Protein AF-0000000069866106 (afdb_homodimer)

Organism: Enterococcus faecalis (strain ATCC 700802 / V583) (NCBI:txid226185)

InterPro domains:
  IPR011611 Carbohydrate kinase PfkB [PF00294] (2-208)
  IPR011611 Carbohydrate kinase PfkB [PF00294] (271-310)
  IPR029056 Ribokinase-like [G3DSA:3.40.1190.20] (1-336)
  IPR029056 Ribokinase-like [SSF53613] (1-326)
  IPR052700 Carbohydrate kinase PfkB-like [PTHR43320] (24-315)

Foldseek 3Di:
DEEEEEDAWEKEWEDPPLDDPVRDDDTDIDTDDLRLQLQLQLVLQVHHYEYAAEAAPDPVSVVNCVRSVVSRYDDPRYHYAHHAGKYWYWNPDDDPGHIDIGTDDHCPGRRNVAAQVNGPLVVVLVVGQEYEYELLLCQRHPRSLRNSLVSLVVCLVVVHAYEYENNDDCVSRVPDDLVSSLVSCVSRLLSHAEYEDDPCCCCVRNNQDFDPVDDDPRRRQVRVLVVCVVSVYAKYKYKDWDDDPNWIWIKMKMDGNPDIDIEDTDTADAPDLAQLRSQLVSLLVVCVVVVHDRHVSRHLSRLSSRVCRVDPDNHRSDYPVRSVCCVVPVPDDDDD/DEEEEEDAWEWEWEDPPLDDPVVDPDTDIATDDLRLQLQLQLVLQVHHYEYAAEAAPDPVSVVNCVRSVVSRYHDPRYHHAHHAGKYWYWRPDDDPGHIDIGTDDHCPGRRNVAAQVNGPLVVVLVVGQEYEYELLLCQRHPRSLRNSLVSLVVCLVVVHAYEYENNDDCVRRVPPDLVSSLVSCVSRLLSHAEYEDDPCCLCVRNNQDFDPVDDDPRRRLVRVLVVCVVSVYAKYKYKDWDDDPNWIWIKMKMDGNPDIDIEDTDTADAPDQAQLRSQLVSLLVVCVVVVHDRHVSRHLSRLSSRVQRVDPDNHRSDYPVNSVCCVVPVPDDDDD

Radius of gyration: 29.62 Å; Cα contacts (8 Å, |Δi|>4): 1534; chains: 2; bounding box: 52×89×74 Å

Solvent-accessible surface area (backbone atoms only — not comparable to full-atom values): 33414 Å² total; per-residue (Å²): 111,32,41,29,21,41,48,52,67,28,40,39,36,28,34,58,95,52,31,46,67,73,74,53,46,50,30,37,49,44,78,36,33,67,40,50,20,21,33,26,24,34,20,48,59,69,36,53,23,35,39,43,37,35,31,16,69,47,72,64,27,52,27,47,44,51,54,37,45,74,42,49,22,39,52,85,50,48,43,68,29,65,61,19,66,20,34,32,36,41,30,44,44,61,90,88,44,68,61,44,77,48,66,30,64,47,59,70,7,12,37,29,67,35,39,49,86,78,50,65,58,67,69,51,54,73,70,38,46,29,39,34,39,48,32,48,37,62,53,58,30,74,37,23,24,51,25,51,44,51,48,37,49,49,31,39,74,68,71,24,46,23,32,36,30,49,69,82,50,72,89,63,33,74,88,54,52,67,67,56,51,26,51,54,52,64,66,42,43,68,35,29,33,31,38,39,53,49,71,60,49,41,36,74,44,65,60,52,77,73,55,82,93,43,58,72,66,57,22,50,50,52,48,52,26,50,52,26,57,75,36,62,30,58,36,42,32,3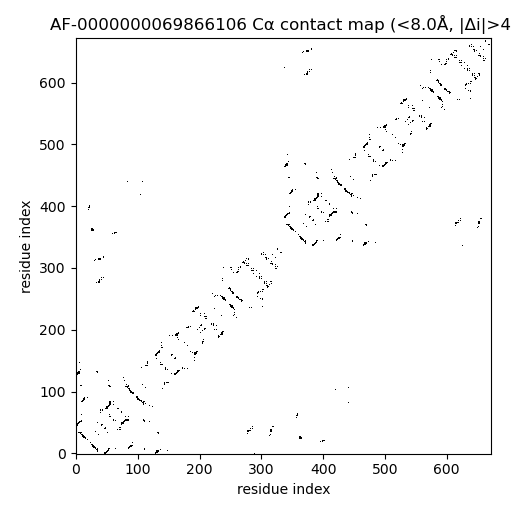7,71,46,76,47,78,54,97,96,37,42,30,41,26,19,35,36,31,36,65,86,46,77,35,68,32,69,75,37,79,51,63,78,73,22,61,56,41,17,67,30,28,25,50,27,30,40,51,49,22,60,70,66,67,50,55,63,60,57,17,23,42,52,6,35,51,34,18,46,53,20,12,62,34,81,53,44,55,32,77,57,35,61,66,57,44,49,42,47,71,75,40,71,84,65,88,76,89,131,112,33,42,29,22,40,47,54,67,28,40,38,36,27,34,59,96,52,31,47,68,72,75,51,48,52,29,38,51,44,79,35,33,67,39,49,19,22,33,26,23,34,19,49,58,70,34,51,22,35,39,42,36,35,32,14,69,46,70,65,25,52,29,46,45,50,51,37,46,74,42,48,23,39,52,86,51,47,44,68,29,65,61,17,67,19,34,32,38,41,31,44,45,61,89,88,44,67,62,45,76,48,67,30,62,50,59,69,7,12,37,29,67,34,38,50,86,77,50,64,59,67,68,51,53,73,70,38,48,29,38,34,38,47,33,48,35,63,52,58,30,74,35,22,23,52,24,51,44,52,47,37,48,48,32,39,73,69,70,26,45,24,34,36,32,49,68,80,50,70,87,63,34,76,88,53,51,66,68,57,50,28,52,54,51,64,67,43,43,67,36,28,33,32,38,38,53,50,71,59,49,42,34,73,46,65,60,52,76,71,54,81,91,42,59,72,65,59,21,51,50,50,47,50,27,51,52,26,56,74,35,62,31,57,37,41,30,39,72,48,76,46,76,55,96,94,36,40,30,40,25,20,36,36,31,37,64,86,46,75,33,66,32,70,75,36,78,52,63,78,72,22,59,57,40,16,67,28,27,25,50,27,27,38,50,48,21,59,69,65,66,49,54,64,60,57,16,24,41,50,6,35,50,35,20,47,53,21,12,62,34,82,56,43,57,30,79,58,33,60,66,59,44,50,42,44,72,74,39,70,84,64,87,75,90,133

Sequence (672 aa):
MKIAAFGEVMLRFTPPEYLMLEQTEQLRMNFVGTGVNLLANLAHFQLETALITKLPANRLGEAGKAALRKLGISDQWVGEKGDHIGSFFAEMGYGIRPTQVTYQNRHQSAFGISEAKDYDFEAFLAEVDMVHICGISLSLTEKTRDAALILAQKAHAYQKKVCFDFNYRPSLNTANSALFMRQQYERILPYCDIVFGSRRDLVELLGFIPREDLEGEAQETELIQRFMSQYNLEWFAGTTRSHSQNQNYLSGYLYTQNEYQQSEKRPLLNLDRIGAGDAYAAGILYGYSQNWSLEKAVTFATVNGVLAHTIQGDIPLTTVKQVNHVLEHPNIDLIRMKIAAFGEVMLRFTPPEYLMLEQTEQLRMNFVGTGVNLLANLAHFQLETALITKLPANRLGEAGKAALRKLGISDQWVGEKGDHIGSFFAEMGYGIRPTQVTYQNRHQSAFGISEAKDYDFEAFLAEVDMVHICGISLSLTEKTRDAALILAQKAHAYQKKVCFDFNYRPSLNTANSALFMRQQYERILPYCDIVFGSRRDLVELLGFIPREDLEGEAQETELIQRFMSQYNLEWFAGTTRSHSQNQNYLSGYLYTQNEYQQSEKRPLLNLDRIGAGDAYAAGILYGYSQNWSLEKAVTFATVNGVLAHTIQGDIPLTTVKQVNHVLEHPNIDLIR

Nearest PDB structures (foldseek):
  3ktn-assembly1_A  TM=9.874E-01  e=5.281E-68  Enterococcus faecalis
  4gm6-assembly1_F  TM=9.307E-01  e=6.865E-32  Listeria grayi DSM 20601
  2v78-assembly1_A  TM=8.613E-01  e=2.088E-22  Saccharolobus solfataricus
  1v19-assembly1_A  TM=8.689E-01  e=8.267E-22  Thermus thermophilus HB8
  2dcn-assembly1_E  TM=8.609E-01  e=9.318E-22  Sulfurisphaera tokodaii str. 7

Structure (mmCIF, N/CA/C/O backbone):
data_AF-0000000069866106-model_v1
#
loop_
_entity.id
_entity.type
_entity.pdbx_description
1 polymer 'Carbohydrate kinase, pfkB family'
#
loop_
_atom_site.group_PDB
_atom_site.id
_atom_site.type_symbol
_atom_site.label_atom_id
_atom_site.label_alt_id
_atom_site.label_comp_id
_atom_site.label_asym_id
_atom_site.label_entity_id
_atom_site.label_seq_id
_atom_site.pdbx_PDB_ins_code
_atom_site.Cartn_x
_atom_site.Cartn_y
_atom_site.Cartn_z
_atom_site.occupancy
_atom_site.B_iso_or_equiv
_atom_site.auth_seq_id
_atom_site.auth_comp_id
_atom_site.auth_asym_id
_atom_site.auth_atom_id
_atom_site.pdbx_PDB_model_num
ATOM 1 N N . MET A 1 1 ? -13.812 20.156 20.984 1 94 1 MET A N 1
ATOM 2 C CA . MET A 1 1 ? -13.508 20.406 19.578 1 94 1 MET A CA 1
ATOM 3 C C . MET A 1 1 ? -13.438 19.094 18.797 1 94 1 MET A C 1
ATOM 5 O O . MET A 1 1 ? -12.852 18.109 19.25 1 94 1 MET A O 1
ATOM 9 N N . LYS A 1 2 ? -14.18 18.953 17.719 1 97.94 2 LYS A N 1
ATOM 10 C CA . LYS A 1 2 ? -14.094 17.828 16.812 1 97.94 2 LYS A CA 1
ATOM 11 C C . LYS A 1 2 ? -13.094 18.094 15.695 1 97.94 2 LYS A C 1
ATOM 13 O O . LYS A 1 2 ? -13.281 19 14.891 1 97.94 2 LYS A O 1
ATOM 18 N N . ILE A 1 3 ? -11.984 17.297 15.664 1 98.69 3 ILE A N 1
ATOM 19 C CA . ILE A 1 3 ? -10.906 17.5 14.703 1 98.69 3 ILE A CA 1
ATOM 20 C C . ILE A 1 3 ? -10.883 16.344 13.703 1 98.69 3 ILE A C 1
ATOM 22 O O . ILE A 1 3 ? -10.914 15.172 14.094 1 98.69 3 ILE A O 1
ATOM 26 N N . ALA A 1 4 ? -10.922 16.656 12.469 1 98.81 4 ALA A N 1
ATOM 27 C CA . ALA A 1 4 ? -10.883 15.672 11.391 1 98.81 4 ALA A CA 1
ATOM 28 C C . ALA A 1 4 ? -9.664 15.875 10.5 1 98.81 4 ALA A C 1
ATOM 30 O O . ALA A 1 4 ? -8.93 16.859 10.656 1 98.81 4 ALA A O 1
ATOM 31 N N . ALA A 1 5 ? -9.406 14.953 9.648 1 98.81 5 ALA A N 1
ATOM 32 C CA . ALA A 1 5 ? -8.297 15.055 8.695 1 98.81 5 ALA A CA 1
ATOM 33 C C . ALA A 1 5 ? -8.711 14.547 7.32 1 98.81 5 ALA A C 1
ATOM 35 O O . ALA A 1 5 ? -9.586 13.688 7.211 1 98.81 5 ALA A O 1
ATOM 36 N N . PHE A 1 6 ? -8.141 15.164 6.32 1 98.69 6 PHE A N 1
ATOM 37 C CA . PHE A 1 6 ? -8.195 14.719 4.934 1 98.69 6 PHE A CA 1
ATOM 38 C C . PHE A 1 6 ? -6.848 14.156 4.496 1 98.69 6 PHE A C 1
ATOM 40 O O . PHE A 1 6 ? -5.828 14.844 4.57 1 98.69 6 PHE A O 1
ATOM 47 N N . GLY A 1 7 ? -6.875 12.898 4.121 1 97.44 7 GLY A N 1
ATOM 48 C CA . GLY A 1 7 ? -5.613 12.312 3.703 1 97.44 7 GLY A CA 1
ATOM 49 C C . GLY A 1 7 ? -5.707 10.828 3.432 1 97.44 7 GLY A C 1
ATOM 50 O O . GLY A 1 7 ? -6.777 10.227 3.568 1 97.44 7 GLY A O 1
ATOM 51 N N . GLU A 1 8 ? -4.562 10.25 3.094 1 96.75 8 GLU A N 1
ATOM 52 C CA . GLU A 1 8 ? -4.504 8.867 2.625 1 96.75 8 GLU A CA 1
ATOM 53 C C . GLU A 1 8 ? -4.285 7.898 3.783 1 96.75 8 GLU A C 1
ATOM 55 O O . GLU A 1 8 ? -3.48 8.164 4.68 1 96.75 8 GLU A O 1
ATOM 60 N N . VAL A 1 9 ? -5.078 6.809 3.783 1 97.5 9 VAL A N 1
ATOM 61 C CA . VAL A 1 9 ? -4.758 5.633 4.582 1 97.5 9 VAL A CA 1
ATOM 62 C C . VAL A 1 9 ? -3.883 4.676 3.771 1 97.5 9 VAL A C 1
ATOM 64 O O . VAL A 1 9 ? -4.238 4.305 2.65 1 97.5 9 VAL A O 1
ATOM 67 N N . MET A 1 10 ? -2.73 4.32 4.312 1 96.62 10 MET A N 1
ATOM 68 C CA . MET A 1 10 ? -1.805 3.41 3.643 1 96.62 10 MET A CA 1
ATOM 69 C C . MET A 1 10 ? -1.617 2.131 4.449 1 96.62 10 MET A C 1
ATOM 71 O O . MET A 1 10 ? -1.905 2.102 5.648 1 96.62 10 MET A O 1
ATOM 75 N N . LEU A 1 11 ? -1.16 1.12 3.699 1 96.38 11 LEU A N 1
ATOM 76 C CA . LEU A 1 11 ? -0.719 -0.108 4.352 1 96.38 11 LEU A CA 1
ATOM 77 C C . LEU A 1 11 ? 0.791 -0.097 4.562 1 96.38 11 LEU A C 1
ATOM 79 O O . LEU A 1 11 ? 1.556 0.095 3.615 1 96.38 11 LEU A O 1
ATOM 83 N N . ARG A 1 12 ? 1.2 -0.205 5.801 1 95.62 12 ARG A N 1
ATOM 84 C CA . ARG A 1 12 ? 2.609 -0.389 6.129 1 95.62 12 ARG A CA 1
ATOM 85 C C . ARG A 1 12 ? 2.922 -1.856 6.402 1 95.62 12 ARG A C 1
ATOM 87 O O . ARG A 1 12 ? 2.238 -2.504 7.195 1 95.62 12 ARG A O 1
ATOM 94 N N . PHE A 1 13 ? 3.883 -2.412 5.648 1 96 13 PHE A N 1
ATOM 95 C CA . PHE A 1 13 ? 4.418 -3.746 5.895 1 96 13 PHE A CA 1
ATOM 96 C C . PHE A 1 13 ? 5.797 -3.668 6.535 1 96 13 PHE A C 1
ATOM 98 O O . PHE A 1 13 ? 6.703 -3.031 5.992 1 96 13 PHE A O 1
ATOM 105 N N . THR A 1 14 ? 5.98 -4.312 7.699 1 94.75 14 THR A N 1
ATOM 106 C CA . THR A 1 14 ? 7.25 -4.254 8.414 1 94.75 14 THR A CA 1
ATOM 107 C C . THR A 1 14 ? 7.758 -5.656 8.734 1 94.75 14 THR A C 1
ATOM 109 O O . THR A 1 14 ? 7.125 -6.395 9.492 1 94.75 14 THR A O 1
ATOM 112 N N . PRO A 1 15 ? 8.922 -6.047 8.102 1 93 15 PRO A N 1
ATOM 113 C CA . PRO A 1 15 ? 9.539 -7.27 8.617 1 93 15 PRO A CA 1
ATOM 114 C C . PRO A 1 15 ? 9.828 -7.195 10.117 1 93 15 PRO A C 1
ATOM 116 O O . PRO A 1 15 ? 10.219 -6.141 10.625 1 93 15 PRO A O 1
ATOM 119 N N . PRO A 1 16 ? 9.68 -8.297 10.82 1 89.19 16 PRO A N 1
ATOM 120 C CA . PRO A 1 16 ? 9.898 -8.258 12.273 1 89.19 16 PRO A CA 1
ATOM 121 C C . PRO A 1 16 ? 11.375 -8.156 12.641 1 89.19 16 PRO A C 1
ATOM 123 O O . PRO A 1 16 ? 12.25 -8.453 11.82 1 89.19 16 PRO A O 1
ATOM 126 N N . GLU A 1 17 ? 11.742 -7.711 13.883 1 81.81 17 GLU A N 1
ATOM 127 C CA . GLU A 1 17 ? 13.023 -7.781 14.578 1 81.81 17 GLU A CA 1
ATOM 128 C C . GLU A 1 17 ? 14.133 -7.148 13.742 1 81.81 17 GLU A C 1
ATOM 130 O O . GLU A 1 17 ? 15.266 -7.645 13.727 1 81.81 17 GLU A O 1
ATOM 135 N N . TYR A 1 18 ? 13.82 -6.121 12.961 1 83.44 18 TYR A N 1
ATOM 136 C CA . TYR A 1 18 ? 14.797 -5.391 12.156 1 83.44 18 TYR A CA 1
ATOM 137 C C . TYR A 1 18 ? 15.258 -6.227 10.969 1 83.44 18 TYR A C 1
ATOM 139 O O . TYR A 1 18 ? 16.328 -5.984 10.406 1 83.44 18 TYR A O 1
ATOM 147 N N . LEU A 1 19 ? 14.578 -7.332 10.656 1 80 19 LEU A N 1
ATOM 148 C CA . LEU A 1 19 ? 14.898 -8.164 9.5 1 80 19 LEU A CA 1
ATOM 149 C C . LEU A 1 19 ? 14.633 -7.41 8.203 1 80 19 LEU A C 1
ATOM 151 O O . LEU A 1 19 ? 13.766 -6.539 8.148 1 80 19 LEU A O 1
ATOM 155 N N . MET A 1 20 ? 15.453 -7.777 7.254 1 86.06 20 MET A N 1
ATOM 156 C CA . MET A 1 20 ? 15.211 -7.305 5.895 1 86.06 20 MET A CA 1
ATOM 157 C C . MET A 1 20 ? 14.211 -8.203 5.176 1 86.06 20 MET A C 1
ATOM 159 O O . MET A 1 20 ? 13.969 -9.336 5.602 1 86.06 20 MET A O 1
ATOM 163 N N . LEU A 1 21 ? 13.656 -7.734 4.113 1 85.75 21 LEU A N 1
ATOM 164 C CA . LEU A 1 21 ? 12.625 -8.438 3.361 1 85.75 21 LEU A CA 1
ATOM 165 C C . LEU A 1 21 ? 13.125 -9.812 2.914 1 85.75 21 LEU A C 1
ATOM 167 O O . LEU A 1 21 ? 12.375 -10.789 2.938 1 85.75 21 LEU A O 1
ATOM 171 N N . GLU A 1 22 ? 14.336 -9.898 2.57 1 84.06 22 GLU A N 1
ATOM 172 C CA . GLU A 1 22 ? 14.906 -11.133 2.037 1 84.06 22 GLU A CA 1
ATOM 173 C C . GLU A 1 22 ? 15.07 -12.18 3.133 1 84.06 22 GLU A C 1
ATOM 175 O O . GLU A 1 22 ? 15.266 -13.367 2.842 1 84.06 22 GLU A O 1
ATOM 180 N N . GLN A 1 23 ? 15.008 -11.742 4.379 1 80.5 23 GLN A N 1
ATOM 181 C CA . GLN A 1 23 ? 15.375 -12.617 5.484 1 80.5 23 GLN A CA 1
ATOM 182 C C . GLN A 1 23 ? 14.141 -13.289 6.078 1 80.5 23 GLN A C 1
ATOM 184 O O . GLN A 1 23 ? 14.266 -14.164 6.941 1 80.5 23 GLN A O 1
ATOM 189 N N . THR A 1 24 ? 12.945 -12.914 5.648 1 86.12 24 THR A N 1
ATOM 190 C CA . THR A 1 24 ? 11.766 -13.414 6.34 1 86.12 24 THR A CA 1
ATOM 191 C C . THR A 1 24 ? 10.578 -13.508 5.387 1 86.12 24 THR A C 1
ATOM 193 O O . THR A 1 24 ? 10.578 -12.883 4.324 1 86.12 24 THR A O 1
ATOM 196 N N . GLU A 1 25 ? 9.633 -14.258 5.797 1 92.44 25 GLU A N 1
ATOM 197 C CA . GLU A 1 25 ? 8.352 -14.336 5.109 1 92.44 25 GLU A CA 1
ATOM 198 C C . GLU A 1 25 ? 7.219 -13.797 5.98 1 92.44 25 GLU A C 1
ATOM 200 O O . GLU A 1 25 ? 6.043 -13.969 5.664 1 92.44 25 GLU A O 1
ATOM 205 N N . GLN A 1 26 ? 7.559 -13.234 7.027 1 93 26 GLN A N 1
ATOM 206 C CA . GLN A 1 26 ? 6.578 -12.695 7.961 1 93 26 GLN A CA 1
ATOM 207 C C . GLN A 1 26 ? 6.586 -11.164 7.941 1 93 26 GLN A C 1
ATOM 209 O O . GLN A 1 26 ? 7.648 -10.547 7.871 1 93 26 GLN A O 1
ATOM 214 N N . LEU A 1 27 ? 5.391 -10.586 8 1 95.75 27 LEU A N 1
ATOM 215 C CA . LEU A 1 27 ? 5.258 -9.133 8.031 1 95.75 27 LEU A CA 1
ATOM 216 C C . LEU A 1 27 ? 4.246 -8.703 9.086 1 95.75 27 LEU A C 1
ATOM 218 O O . LEU A 1 27 ? 3.266 -9.406 9.336 1 95.75 27 LEU A O 1
ATOM 222 N N . ARG A 1 28 ? 4.496 -7.594 9.68 1 94.12 28 ARG A N 1
ATOM 223 C CA . ARG A 1 28 ? 3.465 -6.84 10.391 1 94.12 28 ARG A CA 1
ATOM 224 C C . ARG A 1 28 ? 2.738 -5.887 9.453 1 94.12 28 ARG A C 1
ATOM 226 O O . ARG A 1 28 ? 3.367 -5.223 8.625 1 94.12 28 ARG A O 1
ATOM 233 N N . MET A 1 29 ? 1.456 -5.863 9.578 1 95.06 29 MET A N 1
ATOM 234 C CA . MET A 1 29 ? 0.628 -4.988 8.75 1 95.06 29 MET A CA 1
ATOM 235 C C . MET A 1 29 ? -0.08 -3.941 9.602 1 95.06 29 MET A C 1
ATOM 237 O O . MET A 1 29 ? -0.716 -4.277 10.602 1 95.06 29 MET A O 1
ATOM 241 N N . ASN A 1 30 ? 0.012 -2.686 9.227 1 95 30 ASN A N 1
ATOM 242 C CA . ASN A 1 30 ? -0.687 -1.59 9.891 1 95 30 ASN A CA 1
ATOM 243 C C . ASN A 1 30 ? -1.276 -0.608 8.883 1 95 30 ASN A C 1
ATOM 245 O O . ASN A 1 30 ? -0.666 -0.333 7.848 1 95 30 ASN A O 1
ATOM 249 N N . PHE A 1 31 ? -2.418 -0.147 9.211 1 96.69 31 PHE A N 1
ATOM 250 C CA . PHE A 1 31 ? -3.01 0.952 8.461 1 96.69 31 PHE A CA 1
ATOM 251 C C . PHE A 1 31 ? -2.59 2.297 9.047 1 96.69 31 PHE A C 1
ATOM 253 O O . PHE A 1 31 ? -2.898 2.602 10.195 1 96.69 31 PHE A O 1
ATOM 260 N N . VAL A 1 32 ? -1.892 3.078 8.234 1 96.88 32 VAL A N 1
ATOM 261 C CA . VAL A 1 32 ? -1.259 4.289 8.75 1 96.88 32 VAL A CA 1
ATOM 262 C C . VAL A 1 32 ? -1.499 5.445 7.777 1 96.88 32 VAL A C 1
ATOM 264 O O . VAL A 1 32 ? -2.225 5.297 6.793 1 96.88 32 VAL A O 1
ATOM 267 N N . GLY A 1 33 ? -0.917 6.547 8.039 1 96.62 33 GLY A N 1
ATOM 268 C CA . GLY A 1 33 ? -0.997 7.805 7.316 1 96.62 33 GLY A CA 1
ATOM 269 C C . GLY A 1 33 ? -0.934 9.023 8.227 1 96.62 33 GLY A C 1
ATOM 270 O O . GLY A 1 33 ? -1.316 8.945 9.398 1 96.62 33 GLY A O 1
ATOM 271 N N . THR A 1 34 ? -0.522 10.078 7.633 1 96.75 34 THR A N 1
ATOM 272 C CA . THR A 1 34 ? -0.367 11.281 8.445 1 96.75 34 THR A CA 1
ATOM 273 C C . THR A 1 34 ? -1.661 11.609 9.188 1 96.75 34 THR A C 1
ATOM 275 O O . THR A 1 34 ? -1.651 11.812 10.398 1 96.75 34 THR A O 1
ATOM 278 N N . GLY A 1 35 ? -2.768 11.656 8.461 1 97.69 35 GLY A N 1
ATOM 279 C CA . GLY A 1 35 ? -4.051 11.914 9.094 1 97.69 35 GLY A CA 1
ATOM 280 C C . GLY A 1 35 ? -4.43 10.859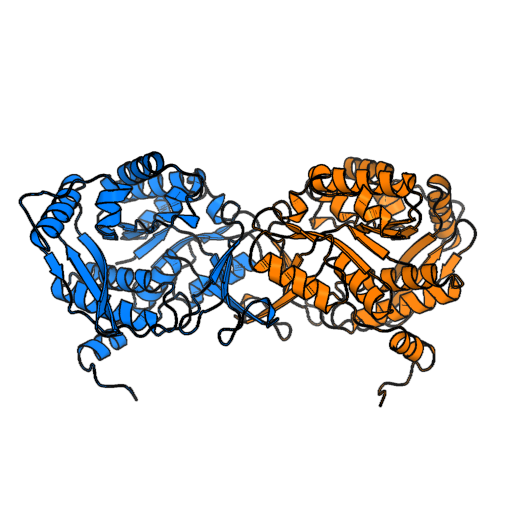 10.117 1 97.69 35 GLY A C 1
ATOM 281 O O . GLY A 1 35 ? -4.961 11.188 11.18 1 97.69 35 GLY A O 1
ATOM 282 N N . VAL A 1 36 ? -4.191 9.617 9.828 1 98.06 36 VAL A N 1
ATOM 283 C CA . VAL A 1 36 ? -4.512 8.516 10.727 1 98.06 36 VAL A CA 1
ATOM 284 C C . VAL A 1 36 ? -3.697 8.648 12.016 1 98.06 36 VAL A C 1
ATOM 286 O O . VAL A 1 36 ? -4.25 8.578 13.117 1 98.06 36 VAL A O 1
ATOM 289 N N . ASN A 1 37 ? -2.379 8.875 11.891 1 97.69 37 ASN A N 1
ATOM 290 C CA . ASN A 1 37 ? -1.48 8.992 13.031 1 97.69 37 ASN A CA 1
ATOM 291 C C . ASN A 1 37 ? -1.895 10.133 13.961 1 97.69 37 ASN A C 1
ATOM 293 O O . ASN A 1 37 ? -2.006 9.945 15.172 1 97.69 37 ASN A O 1
ATOM 297 N N . LEU A 1 38 ? -2.182 11.266 13.312 1 98 38 LEU A N 1
ATOM 298 C CA . LEU A 1 38 ? -2.566 12.469 14.039 1 98 38 LEU A CA 1
ATOM 299 C C . LEU A 1 38 ? -3.891 12.266 14.766 1 98 38 LEU A C 1
ATOM 301 O O . LEU A 1 38 ? -3.994 12.531 15.961 1 98 38 LEU A O 1
ATOM 305 N N . LEU A 1 39 ? -4.879 11.758 14.062 1 98.5 39 LEU A N 1
ATOM 306 C CA . LEU A 1 39 ? -6.219 11.602 14.617 1 98.5 39 LEU A CA 1
ATOM 307 C C . LEU A 1 39 ? -6.242 10.523 15.695 1 98.5 39 LEU A C 1
ATOM 309 O O . LEU A 1 39 ? -6.973 10.648 16.688 1 98.5 39 LEU A O 1
ATOM 313 N N . ALA A 1 40 ? -5.516 9.484 15.477 1 97.81 40 ALA A N 1
ATOM 314 C CA . ALA A 1 40 ? -5.445 8.438 16.484 1 97.81 40 ALA A CA 1
ATOM 315 C C . ALA A 1 40 ? -4.93 8.984 17.812 1 97.81 40 ALA A C 1
ATOM 317 O O . ALA A 1 40 ? -5.469 8.672 18.875 1 97.81 40 ALA A O 1
ATOM 318 N N . ASN A 1 41 ? -3.875 9.727 17.703 1 97.81 41 ASN A N 1
ATOM 319 C CA . ASN A 1 41 ? -3.328 10.328 18.922 1 97.81 41 ASN A CA 1
ATOM 320 C C . ASN A 1 41 ? -4.332 11.273 19.578 1 97.81 41 ASN A C 1
ATOM 322 O O . ASN A 1 41 ? -4.508 11.242 20.797 1 97.81 41 ASN A O 1
ATOM 326 N N . LEU A 1 42 ? -4.992 12.148 18.781 1 98.5 42 LEU A N 1
ATOM 327 C CA . LEU A 1 42 ? -5.996 13.07 19.312 1 98.5 42 LEU A CA 1
ATOM 328 C C . LEU A 1 42 ? -7.152 12.297 19.953 1 98.5 42 LEU A C 1
ATOM 330 O O . LEU A 1 42 ? -7.703 12.727 20.969 1 98.5 42 LEU A O 1
ATOM 334 N N . ALA A 1 43 ? -7.531 11.164 19.312 1 97.88 43 ALA A N 1
ATOM 335 C CA . ALA A 1 43 ? -8.555 10.312 19.906 1 97.88 43 ALA A CA 1
ATOM 336 C C . ALA A 1 43 ? -8.109 9.812 21.281 1 97.88 43 ALA A C 1
ATOM 338 O O . ALA A 1 43 ? -8.898 9.781 22.219 1 97.88 43 ALA A O 1
ATOM 339 N N . HIS A 1 44 ? -6.852 9.422 21.391 1 96.31 44 HIS A N 1
ATOM 340 C CA . HIS A 1 44 ? -6.309 8.977 22.672 1 96.31 44 HIS A CA 1
ATOM 341 C C . HIS A 1 44 ? -6.25 10.117 23.672 1 96.31 44 HIS A C 1
ATOM 343 O O . HIS A 1 44 ? -6.188 9.891 24.891 1 96.31 44 HIS A O 1
ATOM 349 N N . PHE A 1 45 ? -6.199 11.406 23.172 1 97.69 45 PHE A N 1
ATOM 350 C CA . PHE A 1 45 ? -6.336 12.578 24.016 1 97.69 45 PHE A CA 1
ATOM 351 C C . PHE A 1 45 ? -7.805 12.859 24.328 1 97.69 45 PHE A C 1
ATOM 353 O O . PHE A 1 45 ? -8.141 13.906 24.891 1 97.69 45 PHE A O 1
ATOM 360 N N . GLN A 1 46 ? -8.719 11.984 23.859 1 95.62 46 GLN A N 1
ATOM 361 C CA . GLN A 1 46 ? -10.141 11.984 24.156 1 95.62 46 GLN A CA 1
ATOM 362 C C . GLN A 1 46 ? -10.875 13.07 23.375 1 95.62 46 GLN A C 1
ATOM 364 O O . GLN A 1 46 ? -11.875 13.617 23.828 1 95.62 46 GLN A O 1
ATOM 369 N N . LEU A 1 47 ? -10.344 13.445 22.266 1 97.94 47 LEU A N 1
ATOM 370 C CA . LEU A 1 47 ? -11.078 14.305 21.344 1 97.94 47 LEU A CA 1
ATOM 371 C C . LEU A 1 47 ? -11.875 13.477 20.344 1 97.94 47 LEU A C 1
ATOM 373 O O . LEU A 1 47 ? -11.523 12.328 20.062 1 97.94 47 LEU A O 1
ATOM 377 N N . GLU A 1 48 ? -12.992 14.062 19.875 1 98.12 48 GLU A N 1
ATOM 378 C CA . GLU A 1 48 ? -13.727 13.453 18.781 1 98.12 48 GLU A CA 1
ATOM 379 C C . GLU A 1 48 ? -12.992 13.641 17.453 1 98.12 48 GLU A C 1
ATOM 381 O O . GLU A 1 48 ? -12.594 14.758 17.109 1 98.12 48 GLU A O 1
ATOM 386 N N . THR A 1 49 ? -12.719 12.523 16.781 1 98.56 49 THR A N 1
ATOM 387 C CA . THR A 1 49 ? -11.945 12.578 15.555 1 98.56 49 THR A CA 1
ATOM 388 C C . THR A 1 49 ? -12.672 11.852 14.422 1 98.56 49 THR A C 1
ATOM 390 O O . THR A 1 49 ? -13.453 10.93 14.672 1 98.56 49 THR A O 1
ATOM 393 N N . ALA A 1 50 ? -12.438 12.266 13.203 1 98.69 50 ALA A N 1
ATOM 394 C CA . ALA A 1 50 ? -12.984 11.625 12.008 1 98.69 50 ALA A CA 1
ATOM 395 C C . ALA A 1 50 ? -12.039 11.766 10.82 1 98.69 50 ALA A C 1
ATOM 397 O O . ALA A 1 50 ? -11.297 12.75 10.719 1 98.69 50 ALA A O 1
ATOM 398 N N . LEU A 1 51 ? -12.016 10.812 10 1 98.62 51 LEU A N 1
ATOM 399 C CA . LEU A 1 51 ? -11.211 10.852 8.781 1 98.62 51 LEU A CA 1
ATOM 400 C C . LEU A 1 51 ? -12.102 10.867 7.547 1 98.62 51 LEU A C 1
ATOM 402 O O . LEU A 1 51 ? -13.047 10.078 7.438 1 98.62 51 LEU A O 1
ATOM 406 N N . ILE A 1 52 ? -11.891 11.836 6.695 1 98.75 52 ILE A N 1
ATOM 407 C CA . ILE A 1 52 ? -12.562 11.828 5.402 1 98.75 52 ILE A CA 1
ATOM 408 C C . ILE A 1 52 ? -11.586 11.383 4.316 1 98.75 52 ILE A C 1
ATOM 410 O O . ILE A 1 52 ? -10.547 12.016 4.105 1 98.75 52 ILE A O 1
ATOM 414 N N . THR A 1 53 ? -11.82 10.258 3.758 1 98.69 53 THR A N 1
ATOM 415 C CA . THR A 1 53 ? -10.93 9.633 2.789 1 98.69 53 THR A CA 1
ATOM 416 C C . THR A 1 53 ? -11.672 8.57 1.978 1 98.69 53 THR A C 1
ATOM 418 O O . THR A 1 53 ? -12.891 8.445 2.08 1 98.69 53 THR A O 1
ATOM 421 N N . LYS A 1 54 ? -10.992 7.965 1.064 1 98.5 54 LYS A N 1
ATOM 422 C CA . LYS A 1 54 ? -11.508 6.832 0.3 1 98.5 54 LYS A CA 1
ATOM 423 C C . LYS A 1 54 ? -10.633 5.598 0.49 1 98.5 54 LYS A C 1
ATOM 425 O O . LYS A 1 54 ? -9.406 5.695 0.513 1 98.5 54 LYS A O 1
ATOM 430 N N . LEU A 1 55 ? -11.25 4.48 0.724 1 97.81 55 LEU A N 1
ATOM 431 C CA . LEU A 1 55 ? -10.617 3.168 0.777 1 97.81 55 LEU A CA 1
ATOM 432 C C . LEU A 1 55 ? -11.164 2.256 -0.316 1 97.81 55 LEU A C 1
ATOM 434 O O . LEU A 1 55 ? -12.234 2.518 -0.869 1 97.81 55 LEU A O 1
ATOM 438 N N . PRO A 1 56 ? -10.359 1.229 -0.754 1 95.56 56 PRO A N 1
ATOM 439 C CA . PRO A 1 56 ? -10.859 0.343 -1.807 1 95.56 56 PRO A CA 1
ATOM 440 C C . PRO A 1 56 ? -12.148 -0.372 -1.408 1 95.56 56 PRO A C 1
ATOM 442 O O . PRO A 1 56 ? -12.352 -0.672 -0.23 1 95.56 56 PRO A O 1
ATOM 445 N N . ALA A 1 57 ? -12.969 -0.626 -2.406 1 93.06 57 ALA A N 1
ATOM 446 C CA . ALA A 1 57 ? -14.234 -1.325 -2.195 1 93.06 57 ALA A CA 1
ATOM 447 C C . ALA A 1 57 ? -14.016 -2.834 -2.131 1 93.06 57 ALA A C 1
ATOM 449 O O . ALA A 1 57 ? -14.531 -3.578 -2.973 1 93.06 57 ALA A O 1
ATOM 450 N N . ASN A 1 58 ? -13.359 -3.252 -1.183 1 92.94 58 ASN A N 1
ATOM 451 C CA . ASN A 1 58 ? -13.047 -4.664 -0.983 1 92.94 58 ASN A CA 1
ATOM 452 C C . ASN A 1 58 ? -12.695 -4.957 0.472 1 92.94 58 ASN A C 1
ATOM 454 O O . ASN A 1 58 ? -12.875 -4.105 1.344 1 92.94 58 ASN A O 1
ATOM 458 N N . ARG A 1 59 ? -12.219 -6.191 0.747 1 91.06 59 ARG A N 1
ATOM 459 C CA . ARG A 1 59 ? -11.961 -6.652 2.105 1 91.06 59 ARG A CA 1
ATOM 460 C C . ARG A 1 59 ? -10.859 -5.828 2.764 1 91.06 59 ARG A C 1
ATOM 462 O O . ARG A 1 59 ? -10.867 -5.629 3.98 1 91.06 59 ARG A O 1
ATOM 469 N N . LEU A 1 60 ? -9.992 -5.371 1.984 1 93 60 LEU A N 1
ATOM 470 C CA . LEU A 1 60 ? -8.914 -4.543 2.52 1 93 60 LEU A CA 1
ATOM 471 C C . LEU A 1 60 ? -9.461 -3.205 3.016 1 93 60 LEU A C 1
ATOM 473 O O . LEU A 1 60 ? -9.047 -2.717 4.07 1 93 60 LEU A O 1
ATOM 477 N N . GLY A 1 61 ? -10.305 -2.666 2.172 1 95.12 61 GLY A N 1
ATOM 478 C CA . GLY A 1 61 ? -10.961 -1.446 2.613 1 95.12 61 GLY A CA 1
ATOM 479 C C . GLY A 1 61 ? -11.727 -1.615 3.912 1 95.12 61 GLY A C 1
ATOM 480 O O . GLY A 1 61 ? -11.664 -0.754 4.793 1 95.12 61 GLY A O 1
ATOM 481 N N . GLU A 1 62 ? -12.406 -2.719 4.027 1 94.25 62 GLU A N 1
ATOM 482 C CA . GLU A 1 62 ? -13.148 -3.006 5.25 1 94.25 62 GLU A CA 1
ATOM 483 C C . GLU A 1 62 ? -12.203 -3.143 6.445 1 94.25 62 GLU A C 1
ATOM 485 O O . GLU A 1 62 ? -12.492 -2.633 7.531 1 94.25 62 GLU A O 1
ATOM 490 N N . ALA A 1 63 ? -11.125 -3.816 6.254 1 94.19 63 ALA A N 1
ATOM 491 C CA . ALA A 1 63 ? -10.133 -3.951 7.312 1 94.19 63 ALA A CA 1
ATOM 492 C C . ALA A 1 63 ? -9.57 -2.592 7.719 1 94.19 63 ALA A C 1
ATOM 494 O O . ALA A 1 63 ? -9.305 -2.35 8.898 1 94.19 63 ALA A O 1
ATOM 495 N N . GLY A 1 64 ? -9.367 -1.747 6.691 1 96.81 64 GLY A N 1
ATOM 496 C CA . GLY A 1 64 ? -8.914 -0.396 6.977 1 96.81 64 GLY A CA 1
ATOM 497 C C . GLY A 1 64 ? -9.883 0.392 7.84 1 96.81 64 GLY A C 1
ATOM 498 O O . GLY A 1 64 ? -9.469 1.055 8.797 1 96.81 64 GLY A O 1
ATOM 499 N N . LYS A 1 65 ? -11.141 0.329 7.504 1 96.25 65 LYS A N 1
ATOM 500 C CA . LYS A 1 65 ? -12.156 0.994 8.312 1 96.25 65 LYS A CA 1
ATOM 501 C C . LYS A 1 65 ? -12.148 0.468 9.75 1 96.25 65 LYS A C 1
ATOM 503 O O . LYS A 1 65 ? -12.211 1.247 10.703 1 96.25 65 LYS A O 1
ATOM 508 N N . ALA A 1 66 ? -12.062 -0.815 9.891 1 95 66 ALA A N 1
ATOM 509 C CA . ALA A 1 66 ? -12.016 -1.429 11.211 1 95 66 ALA A CA 1
ATOM 510 C C . ALA A 1 66 ? -10.812 -0.935 12.008 1 95 66 ALA A C 1
ATOM 512 O O . ALA A 1 66 ? -10.922 -0.66 13.203 1 95 66 ALA A O 1
ATOM 513 N N . ALA A 1 67 ? -9.703 -0.843 11.352 1 95.38 67 ALA A N 1
ATOM 514 C CA . ALA A 1 67 ? -8.484 -0.367 12.008 1 95.38 67 ALA A CA 1
ATOM 515 C C . ALA A 1 67 ? -8.656 1.065 12.5 1 95.38 67 ALA A C 1
ATOM 517 O O . ALA A 1 67 ? -8.195 1.406 13.594 1 95.38 67 ALA A O 1
ATOM 518 N N . LEU A 1 68 ? -9.297 1.882 11.672 1 97.25 68 LEU A N 1
ATOM 519 C CA . LEU A 1 68 ? -9.555 3.26 12.078 1 97.25 68 LEU A CA 1
ATOM 520 C C . LEU A 1 68 ? -10.422 3.305 13.336 1 97.25 68 LEU A C 1
ATOM 522 O O . LEU A 1 68 ? -10.109 4.035 14.281 1 97.25 68 LEU A O 1
ATOM 526 N N . ARG A 1 69 ? -11.477 2.525 13.344 1 95.81 69 ARG A N 1
ATOM 527 C CA . ARG A 1 69 ? -12.359 2.479 14.508 1 95.81 69 ARG A CA 1
ATOM 528 C C . ARG A 1 69 ? -11.602 2.02 15.742 1 95.81 69 ARG A C 1
ATOM 530 O O . ARG A 1 69 ? -11.797 2.564 16.828 1 95.81 69 ARG A O 1
ATOM 537 N N . LYS A 1 70 ? -10.75 1.026 15.531 1 94.19 70 LYS A N 1
ATOM 538 C CA . LYS A 1 70 ? -9.93 0.521 16.625 1 94.19 70 LYS A CA 1
ATOM 539 C C . LYS A 1 70 ? -9.102 1.638 17.25 1 94.19 70 LYS A C 1
ATOM 541 O O . LYS A 1 70 ? -8.867 1.636 18.469 1 94.19 70 LYS A O 1
ATOM 546 N N . LEU A 1 71 ? -8.734 2.65 16.469 1 95.75 71 LEU A N 1
ATOM 547 C CA . LEU A 1 71 ? -7.883 3.748 16.922 1 95.75 71 LEU A CA 1
ATOM 548 C C . LEU A 1 71 ? -8.719 4.883 17.5 1 95.75 71 LEU A C 1
ATOM 550 O O . LEU A 1 71 ? -8.172 5.891 17.953 1 95.75 71 LEU A O 1
ATOM 554 N N . GLY A 1 72 ? -10.07 4.73 17.422 1 95.69 72 GLY A N 1
ATOM 555 C CA . GLY A 1 72 ? -10.953 5.766 17.938 1 95.69 72 GLY A CA 1
ATOM 556 C C . GLY A 1 72 ? -11.297 6.82 16.906 1 95.69 72 GLY A C 1
ATOM 557 O O . GLY A 1 72 ? -11.828 7.883 17.234 1 95.69 72 GLY A O 1
ATOM 558 N N . ILE A 1 73 ? -10.992 6.551 15.648 1 98 73 ILE A N 1
ATOM 559 C CA . ILE A 1 73 ? -11.289 7.48 14.562 1 98 73 ILE A CA 1
ATOM 560 C C . ILE A 1 73 ? -12.633 7.113 13.93 1 98 73 ILE A C 1
ATOM 562 O O . ILE A 1 73 ? -12.836 5.969 13.516 1 98 73 ILE A O 1
ATOM 566 N N . SER A 1 74 ? -13.531 8.086 13.914 1 98 74 SER A N 1
ATOM 567 C CA . SER A 1 74 ? -14.797 7.824 13.234 1 98 74 SER A CA 1
ATOM 568 C C . SER A 1 74 ? -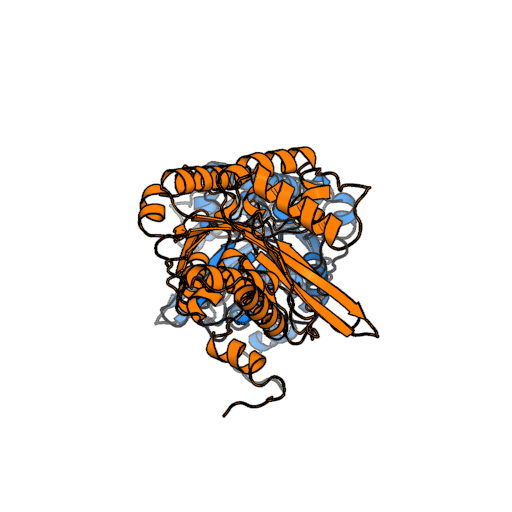14.578 7.555 11.75 1 98 74 SER A C 1
ATOM 570 O O . SER A 1 74 ? -13.883 8.312 11.07 1 98 74 SER A O 1
ATOM 572 N N . ASP A 1 75 ? -15.18 6.469 11.273 1 96.81 75 ASP A N 1
ATOM 573 C CA . ASP A 1 75 ? -15.047 6.121 9.859 1 96.81 75 ASP A CA 1
ATOM 574 C C . ASP A 1 75 ? -16.297 6.496 9.078 1 96.81 75 ASP A C 1
ATOM 576 O O . ASP A 1 75 ? -16.516 6.004 7.973 1 96.81 75 ASP A O 1
ATOM 580 N N . GLN A 1 76 ? -17.141 7.395 9.648 1 97.12 76 GLN A N 1
ATOM 581 C CA . GLN A 1 76 ? -18.406 7.785 9.039 1 97.12 76 GLN A CA 1
ATOM 582 C C . GLN A 1 76 ? -18.188 8.43 7.672 1 97.12 76 GLN A C 1
ATOM 584 O O . GLN A 1 76 ? -19.031 8.328 6.781 1 97.12 76 GLN A O 1
ATOM 589 N N . TRP A 1 77 ? -17.031 9.031 7.469 1 98.06 77 TRP A N 1
ATOM 590 C CA . TRP A 1 77 ? -16.766 9.797 6.25 1 98.06 77 TRP A CA 1
ATOM 591 C C . TRP A 1 77 ? -15.773 9.078 5.352 1 98.06 77 TRP A C 1
ATOM 593 O O . TRP A 1 77 ? -15.219 9.672 4.426 1 98.06 77 TRP A O 1
ATOM 603 N N . VAL A 1 78 ? -15.539 7.812 5.707 1 98.38 78 VAL A N 1
ATOM 604 C CA . VAL A 1 78 ? -14.695 6.988 4.848 1 98.38 78 VAL A CA 1
ATOM 605 C C . VAL A 1 78 ? -15.539 6.34 3.758 1 98.38 78 VAL A C 1
ATOM 607 O O . VAL A 1 78 ? -16.422 5.527 4.047 1 98.38 78 VAL A O 1
ATOM 610 N N . GLY A 1 79 ? -15.328 6.738 2.492 1 98.06 79 GLY A N 1
ATOM 611 C CA . GLY A 1 79 ? -16.016 6.141 1.359 1 98.06 79 GLY A CA 1
ATOM 612 C C . GLY A 1 79 ? -15.188 5.105 0.629 1 98.06 79 GLY A C 1
ATOM 613 O O . GLY A 1 79 ? -14.078 4.781 1.06 1 98.06 79 GLY A O 1
ATOM 614 N N . GLU A 1 80 ? -15.812 4.574 -0.38 1 96.56 80 GLU A N 1
ATOM 615 C CA . GLU A 1 80 ? -15.125 3.535 -1.147 1 96.56 80 GLU A CA 1
ATOM 616 C C . GLU A 1 80 ? -14.828 4.004 -2.568 1 96.56 80 GLU A C 1
ATOM 618 O O . GLU A 1 80 ? -15.641 4.711 -3.178 1 96.56 80 GLU A O 1
ATOM 623 N N . LYS A 1 81 ? -13.625 3.66 -3.031 1 96.12 81 LYS A N 1
ATOM 624 C CA . LYS A 1 81 ? -13.234 3.93 -4.414 1 96.12 81 LYS A CA 1
ATOM 625 C C . LYS A 1 81 ? -12.172 2.943 -4.887 1 96.12 81 LYS A C 1
ATOM 627 O O . LYS A 1 81 ? -11.203 2.682 -4.172 1 96.12 81 LYS A O 1
ATOM 632 N N . GLY A 1 82 ? -12.406 2.396 -6.031 1 92.69 82 GLY A N 1
ATOM 633 C CA . GLY A 1 82 ? -11.398 1.544 -6.641 1 92.69 82 GLY A CA 1
ATOM 634 C C . GLY A 1 82 ? -11.141 0.267 -5.863 1 92.69 82 GLY A C 1
ATOM 635 O O . GLY A 1 82 ? -11.992 -0.164 -5.078 1 92.69 82 GLY A O 1
ATOM 636 N N . ASP A 1 83 ? -9.875 -0.412 -6.121 1 90.75 83 ASP A N 1
ATOM 637 C CA . ASP A 1 83 ? -9.609 -1.727 -5.543 1 90.75 83 ASP A CA 1
ATOM 638 C C . ASP A 1 83 ? -8.219 -1.779 -4.918 1 90.75 83 ASP A C 1
ATOM 640 O O . ASP A 1 83 ? -7.754 -2.848 -4.52 1 90.75 83 ASP A O 1
ATOM 644 N N . HIS A 1 84 ? -7.621 -0.626 -4.855 1 94.06 84 HIS A N 1
ATOM 645 C CA . HIS A 1 84 ? -6.215 -0.609 -4.469 1 94.06 84 HIS A CA 1
ATOM 646 C C . HIS A 1 84 ? -5.973 0.367 -3.322 1 94.06 84 HIS A C 1
ATOM 648 O O . HIS A 1 84 ? -6.508 1.479 -3.324 1 94.06 84 HIS A O 1
ATOM 654 N N . ILE A 1 85 ? -5.195 -0.065 -2.35 1 95.25 85 ILE A N 1
ATOM 655 C CA . ILE A 1 85 ? -4.715 0.81 -1.285 1 95.25 85 ILE A CA 1
ATOM 656 C C . ILE A 1 85 ? -3.213 1.034 -1.438 1 95.25 85 ILE A C 1
ATOM 658 O O . ILE A 1 85 ? -2.469 0.102 -1.75 1 95.25 85 ILE A O 1
ATOM 662 N N . GLY A 1 86 ? -2.734 2.291 -1.33 1 94.25 86 GLY A N 1
ATOM 663 C CA . GLY A 1 86 ? -1.298 2.521 -1.302 1 94.25 86 GLY A CA 1
ATOM 664 C C . GLY A 1 86 ? -0.602 1.81 -0.157 1 94.25 86 GLY A C 1
ATOM 665 O O . GLY A 1 86 ? -1.167 1.67 0.929 1 94.25 86 GLY A O 1
ATOM 666 N N . SER A 1 87 ? 0.617 1.37 -0.413 1 94.56 87 SER A N 1
ATOM 667 C CA . SER A 1 87 ? 1.339 0.632 0.618 1 94.56 87 SER A CA 1
ATOM 668 C C . SER A 1 87 ? 2.834 0.929 0.566 1 94.56 87 SER A C 1
ATOM 670 O O . SER A 1 87 ? 3.322 1.516 -0.401 1 94.56 87 SER A O 1
ATOM 672 N N . PHE A 1 88 ? 3.52 0.625 1.63 1 93.75 88 PHE A N 1
ATOM 673 C CA . PHE A 1 88 ? 4.977 0.675 1.651 1 93.75 88 PHE A CA 1
ATOM 674 C C . PHE A 1 88 ? 5.539 -0.361 2.617 1 93.75 88 PHE A C 1
ATOM 676 O O . PHE A 1 88 ? 4.844 -0.81 3.531 1 93.75 88 PHE A O 1
ATOM 683 N N . PHE A 1 89 ? 6.723 -0.767 2.295 1 94.44 89 PHE A N 1
ATOM 684 C CA . PHE A 1 89 ? 7.488 -1.651 3.164 1 94.44 89 PHE A CA 1
ATOM 685 C C . PHE A 1 89 ? 8.523 -0.865 3.959 1 94.44 89 PHE A C 1
ATOM 687 O O . PHE A 1 89 ? 9.25 -0.043 3.396 1 94.44 89 PHE A O 1
ATOM 694 N N . ALA A 1 90 ? 8.562 -1.086 5.254 1 93.56 90 ALA A N 1
ATOM 695 C CA . ALA A 1 90 ? 9.555 -0.444 6.113 1 93.56 90 ALA A CA 1
ATOM 696 C C . ALA A 1 90 ? 10.523 -1.469 6.688 1 93.56 90 ALA A C 1
ATOM 698 O O . ALA A 1 90 ? 10.219 -2.139 7.676 1 93.56 90 ALA A O 1
ATOM 699 N N . GLU A 1 91 ? 11.703 -1.613 6.078 1 91.94 91 GLU A N 1
ATOM 700 C CA . GLU A 1 91 ? 12.797 -2.373 6.68 1 91.94 91 GLU A CA 1
ATOM 701 C C . GLU A 1 91 ? 13.531 -1.546 7.73 1 91.94 91 GLU A C 1
ATOM 703 O O . GLU A 1 91 ? 14.391 -0.725 7.395 1 91.94 91 GLU A O 1
ATOM 708 N N . MET A 1 92 ? 13.195 -1.866 8.984 1 89.94 92 MET A N 1
ATOM 709 C CA . MET A 1 92 ? 13.727 -1.062 10.078 1 89.94 92 MET A CA 1
ATOM 710 C C . MET A 1 92 ? 15.242 -1.196 10.156 1 89.94 92 MET A C 1
ATOM 712 O O . MET A 1 92 ? 15.781 -2.301 10.055 1 89.94 92 MET A O 1
ATOM 716 N N . GLY A 1 93 ? 15.898 0.029 10.336 1 83.69 93 GLY A N 1
ATOM 717 C CA . GLY A 1 93 ? 17.344 0.057 10.484 1 83.69 93 GLY A CA 1
ATOM 718 C C . GLY A 1 93 ? 17.812 -0.209 11.906 1 83.69 93 GLY A C 1
ATOM 719 O O . GLY A 1 93 ? 16.984 -0.327 12.82 1 83.69 93 GLY A O 1
ATOM 720 N N . TYR A 1 94 ? 19.125 -0.418 12.023 1 80.25 94 TYR A N 1
ATOM 721 C CA . TYR A 1 94 ? 19.766 -0.6 13.32 1 80.25 94 TYR A CA 1
ATOM 722 C C . TYR A 1 94 ? 21.172 -0.024 13.32 1 80.25 94 TYR A C 1
ATOM 724 O O . TYR A 1 94 ? 21.984 -0.357 12.453 1 80.25 94 TYR A O 1
ATOM 732 N N . GLY A 1 95 ? 21.469 0.85 14.266 1 73.94 95 GLY A N 1
ATOM 733 C CA . GLY A 1 95 ? 22.75 1.518 14.289 1 73.94 95 GLY A CA 1
ATOM 734 C C . GLY A 1 95 ? 22.969 2.424 13.094 1 73.94 95 GLY A C 1
ATOM 735 O O . GLY A 1 95 ? 22.188 3.346 12.852 1 73.94 95 GLY A O 1
ATOM 736 N N . ILE A 1 96 ? 23.984 2.025 12.352 1 77.38 96 ILE A N 1
ATOM 737 C CA . ILE A 1 96 ? 24.344 2.896 11.242 1 77.38 96 ILE A CA 1
ATOM 738 C C . ILE A 1 96 ? 23.547 2.512 10 1 77.38 96 ILE A C 1
ATOM 740 O O . ILE A 1 96 ? 23.562 3.225 8.992 1 77.38 96 ILE A O 1
ATOM 744 N N . ARG A 1 97 ? 22.891 1.365 10.055 1 80.75 97 ARG A N 1
ATOM 745 C CA . ARG A 1 97 ? 22.047 0.963 8.93 1 80.75 97 ARG A CA 1
ATOM 746 C C . ARG A 1 97 ? 20.719 1.723 8.938 1 80.75 97 ARG A C 1
ATOM 748 O O . ARG A 1 97 ? 19.891 1.537 9.844 1 80.75 97 ARG A O 1
ATOM 755 N N . PRO A 1 98 ? 20.469 2.471 7.98 1 85.81 98 PRO A N 1
ATOM 756 C CA . PRO A 1 98 ? 19.25 3.285 7.992 1 85.81 98 PRO A CA 1
ATOM 757 C C . PRO A 1 98 ? 17.984 2.473 7.691 1 85.81 98 PRO A C 1
ATOM 759 O O . PRO A 1 98 ? 18.078 1.41 7.066 1 85.81 98 PRO A O 1
ATOM 762 N N . THR A 1 99 ? 16.906 2.93 8.188 1 86.81 99 THR A N 1
ATOM 763 C CA . THR A 1 99 ? 15.617 2.389 7.785 1 86.81 99 THR A CA 1
ATOM 764 C C . THR A 1 99 ? 15.367 2.621 6.297 1 86.81 99 THR A C 1
ATOM 766 O O . THR A 1 99 ? 15.648 3.703 5.777 1 86.81 99 THR A O 1
ATOM 769 N N . GLN A 1 100 ? 14.93 1.562 5.617 1 88.56 100 GLN A N 1
ATOM 770 C CA . GLN A 1 100 ? 14.633 1.655 4.191 1 88.56 100 GLN A CA 1
ATOM 771 C C . GLN A 1 100 ? 13.133 1.545 3.93 1 88.56 100 GLN A C 1
ATOM 773 O O . GLN A 1 100 ? 12.5 0.565 4.328 1 88.56 100 GLN A O 1
ATOM 778 N N . VAL A 1 101 ? 12.617 2.611 3.344 1 90.31 101 VAL A N 1
ATOM 779 C CA . VAL A 1 101 ? 11.195 2.629 3.016 1 90.31 101 VAL A CA 1
ATOM 780 C C . VAL A 1 101 ? 11.008 2.418 1.516 1 90.31 101 VAL A C 1
ATOM 782 O O . VAL A 1 101 ? 11.641 3.102 0.704 1 90.31 101 VAL A O 1
ATOM 785 N N . THR A 1 102 ? 10.188 1.447 1.137 1 92 102 THR A N 1
ATOM 786 C CA . THR A 1 102 ? 9.867 1.16 -0.256 1 92 102 THR A CA 1
ATOM 787 C C . THR A 1 102 ? 8.375 1.38 -0.522 1 92 102 THR A C 1
ATOM 789 O O . THR A 1 102 ? 7.543 0.569 -0.116 1 92 102 THR A O 1
ATOM 792 N N . TYR A 1 103 ? 8.055 2.395 -1.224 1 89.88 103 TYR A N 1
ATOM 793 C CA . TYR A 1 103 ? 6.664 2.725 -1.522 1 89.88 103 TYR A CA 1
ATOM 794 C C . TYR A 1 103 ? 6.156 1.915 -2.709 1 89.88 103 TYR A C 1
ATOM 796 O O . TYR A 1 103 ? 6.918 1.604 -3.629 1 89.88 103 TYR A O 1
ATOM 804 N N . GLN A 1 104 ? 4.938 1.575 -2.631 1 90.25 104 GLN A N 1
ATOM 805 C CA . GLN A 1 104 ? 4.234 0.949 -3.746 1 90.25 104 GLN A CA 1
ATOM 806 C C . GLN A 1 104 ? 3.129 1.857 -4.281 1 90.25 104 GLN A C 1
ATOM 808 O O . GLN A 1 104 ? 2.35 2.418 -3.506 1 90.25 104 GLN A O 1
ATOM 813 N N . ASN A 1 105 ? 2.947 1.96 -5.492 1 86.31 105 ASN A N 1
ATOM 814 C CA . ASN A 1 105 ? 2.012 2.646 -6.375 1 86.31 105 ASN A CA 1
ATOM 815 C C . ASN A 1 105 ? 0.968 3.43 -5.582 1 86.31 105 ASN A C 1
ATOM 817 O O . ASN A 1 105 ? -0.195 3.029 -5.516 1 86.31 105 ASN A O 1
ATOM 821 N N . ARG A 1 106 ? 1.245 4.598 -5.184 1 88.31 106 ARG A N 1
ATOM 822 C CA . ARG A 1 106 ? 0.35 5.473 -4.434 1 88.31 106 ARG A CA 1
ATOM 823 C C . ARG A 1 106 ? -0.585 6.23 -5.371 1 88.31 106 ARG A C 1
ATOM 825 O O . ARG A 1 106 ? -1.706 6.574 -4.992 1 88.31 106 ARG A O 1
ATOM 832 N N . HIS A 1 107 ? -0.199 6.504 -6.5 1 90.69 107 HIS A N 1
ATOM 833 C CA . HIS A 1 107 ? -0.958 7.332 -7.43 1 90.69 107 HIS A CA 1
ATOM 834 C C . HIS A 1 107 ? -2.277 6.668 -7.809 1 90.69 107 HIS A C 1
ATOM 836 O O . HIS A 1 107 ? -3.277 7.352 -8.047 1 90.69 107 HIS A O 1
ATOM 842 N N . GLN A 1 108 ? -2.277 5.328 -7.777 1 92.31 108 GLN A N 1
ATOM 843 C CA . GLN A 1 108 ? -3.475 4.625 -8.227 1 92.31 108 GLN A CA 1
ATOM 844 C C . GLN A 1 108 ? -4.273 4.082 -7.047 1 92.31 108 GLN A C 1
ATOM 846 O O . GLN A 1 108 ? -5.191 3.279 -7.23 1 92.31 108 GLN A O 1
ATOM 851 N N . SER A 1 109 ? -3.877 4.535 -5.824 1 95.25 109 SER A N 1
ATOM 852 C CA . SER A 1 109 ? -4.641 4.125 -4.652 1 95.25 109 SER A CA 1
ATOM 853 C C . SER A 1 109 ? -6.043 4.719 -4.668 1 95.25 109 SER A C 1
ATOM 855 O O . SER A 1 109 ? -6.32 5.652 -5.426 1 95.25 109 SER A O 1
ATOM 857 N N . ALA A 1 110 ? -6.953 4.078 -3.852 1 97.38 110 ALA A N 1
ATOM 858 C CA . ALA A 1 110 ? -8.312 4.594 -3.707 1 97.38 110 ALA A CA 1
ATOM 859 C C . ALA A 1 110 ? -8.297 6.094 -3.414 1 97.38 110 ALA A C 1
ATOM 861 O O . ALA A 1 110 ? -9.086 6.852 -3.994 1 97.38 110 ALA A O 1
ATOM 862 N N . PHE A 1 111 ? -7.465 6.609 -2.533 1 97.62 111 PHE A N 1
ATOM 863 C CA . PHE A 1 111 ? -7.324 8.031 -2.242 1 97.62 111 PHE A CA 1
ATOM 864 C C . PHE A 1 111 ? -6.758 8.773 -3.445 1 97.62 111 PHE A C 1
ATOM 866 O O . PHE A 1 111 ? -7.277 9.82 -3.834 1 97.62 111 PHE A O 1
ATOM 873 N N . GLY A 1 112 ? -5.738 8.211 -4.074 1 95.94 112 GLY A N 1
ATOM 874 C CA . GLY A 1 112 ? -5.039 8.859 -5.172 1 95.94 112 GLY A CA 1
ATOM 875 C C . GLY A 1 112 ? -5.934 9.156 -6.355 1 95.94 112 GLY A C 1
ATOM 876 O O . GLY A 1 112 ? -5.727 10.148 -7.062 1 95.94 112 GLY A O 1
ATOM 877 N N . ILE A 1 113 ? -6.953 8.328 -6.539 1 96.12 113 ILE A N 1
ATOM 878 C CA . ILE A 1 113 ? -7.785 8.516 -7.719 1 96.12 113 ILE A CA 1
ATOM 879 C C . ILE A 1 113 ? -9.086 9.219 -7.332 1 96.12 113 ILE A C 1
ATOM 881 O O . ILE A 1 113 ? -9.984 9.383 -8.164 1 96.12 113 ILE A O 1
ATOM 885 N N . SER A 1 114 ? -9.242 9.625 -6.086 1 97.31 114 SER A N 1
ATOM 886 C CA . SER A 1 114 ? -10.461 10.281 -5.633 1 97.31 114 SER A CA 1
ATOM 887 C C . SER A 1 114 ? -10.406 11.781 -5.863 1 97.31 114 SER A C 1
ATOM 889 O O . SER A 1 114 ? -9.398 12.422 -5.559 1 97.31 114 SER A O 1
ATOM 891 N N . GLU A 1 115 ? -11.469 12.289 -6.41 1 97 115 GLU A N 1
ATOM 892 C CA . GLU A 1 115 ? -11.555 13.719 -6.672 1 97 115 GLU A CA 1
ATOM 893 C C . GLU A 1 115 ? -12.547 14.398 -5.734 1 97 115 GLU A C 1
ATOM 895 O O . GLU A 1 115 ? -13.242 13.727 -4.969 1 97 115 GLU A O 1
ATOM 900 N N . ALA A 1 116 ? -12.688 15.734 -5.781 1 97.88 116 ALA A N 1
ATOM 901 C CA . ALA A 1 116 ? -13.484 16.531 -4.848 1 97.88 116 ALA A CA 1
ATOM 902 C C . ALA A 1 116 ? -14.938 16.062 -4.836 1 97.88 116 ALA A C 1
ATOM 904 O O . ALA A 1 116 ? -15.562 16 -3.777 1 97.88 116 ALA A O 1
ATOM 905 N N . LYS A 1 117 ? -15.461 15.695 -5.957 1 97.56 117 LYS A N 1
ATOM 906 C CA . LYS A 1 117 ? -16.875 15.352 -6.074 1 97.56 117 LYS A CA 1
ATOM 907 C C . LYS A 1 117 ? -17.188 14.023 -5.383 1 97.56 117 LYS A C 1
ATOM 909 O O . LYS A 1 117 ? -18.344 13.688 -5.168 1 97.56 117 LYS A O 1
ATOM 914 N N . ASP A 1 118 ? -16.125 13.297 -5.098 1 97.62 118 ASP A N 1
ATOM 915 C CA . ASP A 1 118 ? -16.328 12.008 -4.438 1 97.62 118 ASP A CA 1
ATOM 916 C C . ASP A 1 118 ? -16.609 12.195 -2.951 1 97.62 118 ASP A C 1
ATOM 918 O O . ASP A 1 118 ? -16.953 11.234 -2.256 1 97.62 118 ASP A O 1
ATOM 922 N N . TYR A 1 119 ? -16.469 13.398 -2.424 1 98.12 119 TYR A N 1
ATOM 923 C CA . TYR A 1 119 ? -16.625 13.688 -1.003 1 98.12 119 TYR A CA 1
ATOM 924 C C . TYR A 1 119 ? -17.766 14.672 -0.771 1 98.12 119 TYR A C 1
ATOM 926 O O . TYR A 1 119 ? -17.938 15.625 -1.535 1 98.12 119 TYR A O 1
ATOM 934 N N . ASP A 1 120 ? -18.562 14.461 0.244 1 98.12 120 ASP A N 1
ATOM 935 C CA . ASP A 1 120 ? -19.531 15.445 0.699 1 98.12 120 ASP A CA 1
ATOM 936 C C . ASP A 1 120 ? -18.922 16.391 1.734 1 98.12 120 ASP A C 1
ATOM 938 O O . ASP A 1 120 ? -19.234 16.281 2.926 1 98.12 120 ASP A O 1
ATOM 942 N N . PHE A 1 121 ? -18.188 17.359 1.216 1 98.5 121 PHE A N 1
ATOM 943 C CA . PHE A 1 121 ? -17.422 18.266 2.076 1 98.5 121 PHE A CA 1
ATOM 944 C C . PHE A 1 121 ? -18.344 19.125 2.92 1 98.5 121 PHE A C 1
ATOM 946 O O . PHE A 1 121 ? -18.047 19.422 4.074 1 98.5 121 PHE A O 1
ATOM 953 N N . GLU A 1 122 ? -19.453 19.516 2.4 1 98.06 122 GLU A N 1
ATOM 954 C CA . GLU A 1 122 ? -20.359 20.375 3.131 1 98.06 122 GLU A CA 1
ATOM 955 C C . GLU A 1 122 ? -20.953 19.672 4.352 1 98.06 122 GLU A C 1
ATOM 957 O O . GLU A 1 122 ? -20.906 20.188 5.465 1 98.06 122 GLU A O 1
ATOM 962 N N . ALA A 1 123 ? -21.469 18.453 4.129 1 98.25 123 ALA A N 1
ATOM 963 C CA . ALA A 1 123 ? -22 17.688 5.242 1 98.25 123 ALA A CA 1
ATOM 964 C C . ALA A 1 123 ? -20.906 17.359 6.262 1 98.25 123 ALA A C 1
ATOM 966 O O . ALA A 1 123 ? -21.156 17.391 7.469 1 98.25 123 ALA A O 1
ATOM 967 N N . PHE A 1 124 ? -19.75 17.109 5.789 1 98.12 124 PHE A N 1
ATOM 968 C CA . PHE A 1 124 ? -18.594 16.797 6.617 1 98.12 124 PHE A CA 1
ATOM 969 C C . PHE A 1 124 ? -18.219 17.984 7.492 1 98.12 124 PHE A C 1
ATOM 971 O O . PHE A 1 124 ? -18.062 17.844 8.711 1 98.12 124 PHE A O 1
ATOM 978 N N . LEU A 1 125 ? -18.141 19.188 6.867 1 98.5 125 LEU A N 1
ATOM 979 C CA . LEU A 1 125 ? -17.703 20.391 7.562 1 98.5 125 LEU A CA 1
ATOM 980 C C . LEU A 1 125 ? -18.75 20.844 8.57 1 98.5 125 LEU A C 1
ATOM 982 O O . LEU A 1 125 ? -18.438 21.578 9.516 1 98.5 125 LEU A O 1
ATOM 986 N N . ALA A 1 126 ? -20.016 20.375 8.367 1 97.75 126 ALA A N 1
ATOM 987 C CA . ALA A 1 126 ? -21.078 20.703 9.32 1 97.75 126 ALA A CA 1
ATOM 988 C C . ALA A 1 126 ? -20.859 19.984 10.648 1 97.75 126 ALA A C 1
ATOM 990 O O . ALA A 1 126 ? -21.375 20.406 11.688 1 97.75 126 ALA A O 1
ATOM 991 N N . GLU A 1 127 ? -20.031 18.984 10.57 1 97.12 127 GLU A N 1
ATOM 992 C CA . GLU A 1 127 ? -19.922 18.125 11.75 1 97.12 127 GLU A CA 1
ATOM 993 C C . GLU A 1 127 ? -18.562 18.312 12.438 1 97.12 127 GLU A C 1
ATOM 995 O O . GLU A 1 127 ? -18.328 17.734 13.508 1 97.12 127 GLU A O 1
ATOM 1000 N N . VAL A 1 128 ? -17.656 19.062 11.906 1 97.69 128 VAL A N 1
ATOM 1001 C CA . VAL A 1 128 ? -16.312 19.141 12.484 1 97.69 128 VAL A CA 1
ATOM 1002 C C . VAL A 1 128 ? -15.969 20.594 12.797 1 97.69 128 VAL A C 1
ATOM 1004 O O . VAL A 1 128 ? -16.578 21.516 12.25 1 97.69 128 VAL A O 1
ATOM 1007 N N . ASP A 1 129 ? -15.039 20.797 13.68 1 98.56 129 ASP A N 1
ATOM 1008 C CA . ASP A 1 129 ? -14.594 22.141 14.07 1 98.56 129 ASP A CA 1
ATOM 1009 C C . ASP A 1 129 ? -13.297 22.516 13.367 1 98.56 129 ASP A C 1
ATOM 1011 O O . ASP A 1 129 ? -13.016 23.703 13.148 1 98.56 129 ASP A O 1
ATOM 1015 N N . MET A 1 130 ? -12.469 21.531 12.992 1 98.69 130 MET A N 1
ATOM 1016 C CA . MET A 1 130 ? -11.156 21.719 12.383 1 98.69 130 MET A CA 1
ATOM 1017 C C . MET A 1 130 ? -10.828 20.562 11.43 1 98.69 130 MET A C 1
ATOM 1019 O O . MET A 1 130 ? -11.156 19.406 11.711 1 98.69 130 MET A O 1
ATOM 1023 N N . VAL A 1 131 ? -10.211 20.875 10.359 1 98.88 131 VAL A N 1
ATOM 1024 C CA . VAL A 1 131 ? -9.773 19.844 9.43 1 98.88 131 VAL A CA 1
ATOM 1025 C C . VAL A 1 131 ? -8.273 19.984 9.164 1 98.88 131 VAL A C 1
ATOM 1027 O O . VAL A 1 131 ? -7.797 21.078 8.844 1 98.88 131 VAL A O 1
ATOM 1030 N N . HIS A 1 132 ? -7.523 18.953 9.406 1 98.81 132 HIS A N 1
ATOM 1031 C CA . HIS A 1 132 ? -6.117 18.844 9.039 1 98.81 132 HIS A CA 1
ATOM 1032 C C . HIS A 1 132 ? -5.953 18.359 7.605 1 98.81 132 HIS A C 1
ATOM 1034 O O . HIS A 1 132 ? -6.52 17.328 7.223 1 98.81 132 HIS A O 1
ATOM 1040 N N . ILE A 1 133 ? -5.223 19.031 6.84 1 98.5 133 ILE A N 1
ATOM 1041 C CA . ILE A 1 133 ? -4.934 18.656 5.457 1 98.5 133 ILE A CA 1
ATOM 1042 C C . ILE A 1 133 ? -3.436 18.406 5.293 1 98.5 133 ILE A C 1
ATOM 1044 O O . ILE A 1 133 ? -2.619 19.297 5.535 1 98.5 133 ILE A O 1
ATOM 1048 N N . CYS A 1 134 ? -3.129 17.234 4.93 1 95.38 134 CYS A N 1
ATOM 1049 C CA . CYS A 1 134 ? -1.746 16.844 4.684 1 95.38 134 CYS A CA 1
ATOM 1050 C C . CYS A 1 134 ? -1.272 17.344 3.322 1 95.38 134 CYS A C 1
ATOM 1052 O O . CYS A 1 134 ? -1.914 17.078 2.303 1 95.38 134 CYS A O 1
ATOM 1054 N N . GLY A 1 135 ? -0.08 17.953 3.266 1 94.94 135 GLY A N 1
ATOM 1055 C CA . GLY A 1 135 ? 0.467 18.531 2.049 1 94.94 135 GLY A CA 1
ATOM 1056 C C . GLY A 1 135 ? 0.756 17.5 0.975 1 94.94 135 GLY A C 1
ATOM 1057 O O . GLY A 1 135 ? 0.868 17.828 -0.205 1 94.94 135 GLY A O 1
ATOM 1058 N N . ILE A 1 136 ? 0.842 16.25 1.353 1 92.94 136 ILE A N 1
ATOM 1059 C CA . ILE A 1 136 ? 1.063 15.195 0.373 1 92.94 136 ILE A CA 1
ATOM 1060 C C . ILE A 1 136 ? -0.081 15.18 -0.638 1 92.94 136 ILE A C 1
ATOM 1062 O O . ILE A 1 136 ? 0.125 14.867 -1.813 1 92.94 136 ILE A O 1
ATOM 1066 N N . SER A 1 137 ? -1.304 15.562 -0.202 1 95.38 137 SER A N 1
ATOM 1067 C CA . SER A 1 137 ? -2.457 15.617 -1.095 1 95.38 137 SER A CA 1
ATOM 1068 C C . SER A 1 137 ? -2.219 16.578 -2.254 1 95.38 137 SER A C 1
ATOM 1070 O O . SER A 1 137 ? -2.807 16.422 -3.326 1 95.38 137 SER A O 1
ATOM 1072 N N . LEU A 1 138 ? -1.311 17.578 -2.066 1 95.25 138 LEU A N 1
ATOM 1073 C CA . LEU A 1 138 ? -1.035 18.562 -3.109 1 95.25 138 LEU A CA 1
ATOM 1074 C C . LEU A 1 138 ? -0.069 18 -4.148 1 95.25 138 LEU A C 1
ATOM 1076 O O . LEU A 1 138 ? -0.079 18.422 -5.305 1 95.25 138 LEU A O 1
ATOM 1080 N N . SER A 1 139 ? 0.716 17.016 -3.721 1 92.56 139 SER A N 1
ATOM 1081 C CA . SER A 1 139 ? 1.771 16.531 -4.602 1 92.56 139 SER A CA 1
ATOM 1082 C C . SER A 1 139 ? 1.406 15.172 -5.195 1 92.56 139 SER A C 1
ATOM 1084 O O . SER A 1 139 ? 2.02 14.727 -6.168 1 92.56 139 SER A O 1
ATOM 1086 N N . LEU A 1 140 ? 0.445 14.531 -4.738 1 92.88 140 LEU A N 1
ATOM 1087 C CA . LEU A 1 140 ? 0.164 13.141 -5.098 1 92.88 140 LEU A CA 1
ATOM 1088 C C . LEU A 1 140 ? -0.442 13.055 -6.492 1 92.88 140 LEU A C 1
ATOM 1090 O O . LEU A 1 140 ? 0.182 12.523 -7.414 1 92.88 140 LEU A O 1
ATOM 1094 N N . THR A 1 141 ? -1.664 13.516 -6.688 1 94.38 141 THR A N 1
ATOM 1095 C CA . THR A 1 141 ? -2.318 13.57 -7.992 1 94.38 141 THR A CA 1
ATOM 1096 C C . THR A 1 141 ? -3.072 14.891 -8.164 1 94.38 141 THR A C 1
ATOM 1098 O O . THR A 1 141 ? -3.285 15.617 -7.191 1 94.38 141 THR A O 1
ATOM 1101 N N . GLU A 1 142 ? -3.443 15.188 -9.391 1 95.5 142 GLU A N 1
ATOM 1102 C CA . GLU A 1 142 ? -4.27 16.359 -9.656 1 95.5 142 GLU A CA 1
ATOM 1103 C C . GLU A 1 142 ? -5.602 16.281 -8.922 1 95.5 142 GLU A C 1
ATOM 1105 O O . GLU A 1 142 ? -6.09 17.297 -8.398 1 95.5 142 GLU A O 1
ATOM 1110 N N . LYS A 1 143 ? -6.117 15.062 -8.836 1 96.75 143 LYS A N 1
ATOM 1111 C CA . LYS A 1 143 ? -7.406 14.836 -8.188 1 96.75 143 LYS A CA 1
ATOM 1112 C C . LYS A 1 143 ? -7.328 15.133 -6.691 1 96.75 143 LYS A C 1
ATOM 1114 O O . LYS A 1 143 ? -8.164 15.867 -6.156 1 96.75 143 LYS A O 1
ATOM 1119 N N . THR A 1 144 ? -6.336 14.641 -6.039 1 97.19 144 THR A N 1
ATOM 1120 C CA . THR A 1 144 ? -6.195 14.859 -4.602 1 97.19 144 THR A CA 1
ATOM 1121 C C . THR A 1 144 ? -5.863 16.312 -4.305 1 97.19 144 THR A C 1
ATOM 1123 O O . THR A 1 144 ? -6.305 16.875 -3.295 1 97.19 144 THR A O 1
ATOM 1126 N N . ARG A 1 145 ? -5.094 16.906 -5.164 1 96.88 145 ARG A N 1
ATOM 1127 C CA . ARG A 1 145 ? -4.727 18.312 -5.027 1 96.88 145 ARG A CA 1
ATOM 1128 C C . ARG A 1 145 ? -5.957 19.203 -5.074 1 96.88 145 ARG A C 1
ATOM 1130 O O . ARG A 1 145 ? -6.16 20.047 -4.191 1 96.88 145 ARG A O 1
ATOM 1137 N N . ASP A 1 146 ? -6.762 19 -6.043 1 97.81 146 ASP A N 1
ATOM 1138 C CA . ASP A 1 146 ? -7.988 19.781 -6.188 1 97.81 146 ASP A CA 1
ATOM 1139 C C . ASP A 1 146 ? -8.922 19.562 -4.996 1 97.81 146 ASP A C 1
ATOM 1141 O O . ASP A 1 146 ? -9.508 20.516 -4.484 1 97.81 146 ASP A O 1
ATOM 1145 N N . ALA A 1 147 ? -9.023 18.344 -4.586 1 98.56 147 ALA A N 1
ATOM 1146 C CA . ALA A 1 147 ? -9.883 18.031 -3.451 1 98.56 147 ALA A CA 1
ATOM 1147 C C . ALA A 1 147 ? -9.414 18.75 -2.188 1 98.56 147 ALA A C 1
ATOM 1149 O O . ALA A 1 147 ? -10.219 19.312 -1.449 1 98.56 147 ALA A O 1
ATOM 1150 N N . ALA A 1 148 ? -8.133 18.734 -1.962 1 98.56 148 ALA A N 1
ATOM 1151 C CA . ALA A 1 148 ? -7.566 19.406 -0.792 1 98.56 148 ALA A CA 1
ATOM 1152 C C . ALA A 1 148 ? -7.84 20.906 -0.831 1 98.56 148 ALA A C 1
ATOM 1154 O O . ALA A 1 148 ? -8.219 21.5 0.181 1 98.56 148 ALA A O 1
ATOM 1155 N N . LEU A 1 149 ? -7.652 21.516 -1.968 1 98.62 149 LEU A N 1
ATOM 1156 C CA . LEU A 1 149 ? -7.855 22.953 -2.127 1 98.62 149 LEU A CA 1
ATOM 1157 C C . LEU A 1 149 ? -9.32 23.312 -1.913 1 98.62 149 LEU A C 1
ATOM 1159 O O . LEU A 1 149 ? -9.625 24.266 -1.181 1 98.62 149 LEU A O 1
ATOM 1163 N N . ILE A 1 150 ? -10.195 22.531 -2.484 1 98.75 150 ILE A N 1
ATOM 1164 C CA . ILE A 1 150 ? -11.633 22.797 -2.361 1 98.75 150 ILE A CA 1
ATOM 1165 C C . ILE A 1 150 ? -12.062 22.625 -0.908 1 98.75 150 ILE A C 1
ATOM 1167 O O . ILE A 1 150 ? -12.836 23.422 -0.385 1 98.75 150 ILE A O 1
ATOM 1171 N N . LEU A 1 151 ? -11.539 21.641 -0.276 1 98.81 151 LEU A N 1
ATOM 1172 C CA . LEU A 1 151 ? -11.859 21.422 1.129 1 98.81 151 LEU A CA 1
ATOM 1173 C C . LEU A 1 151 ? -11.398 22.594 1.988 1 98.81 151 LEU A C 1
ATOM 1175 O O . LEU A 1 151 ? -12.148 23.062 2.846 1 98.81 151 LEU A O 1
ATOM 1179 N N . ALA A 1 152 ? -10.227 23.047 1.757 1 98.75 152 ALA A N 1
ATOM 1180 C CA . ALA A 1 152 ? -9.703 24.188 2.514 1 98.75 152 ALA A CA 1
ATOM 1181 C C . ALA A 1 152 ? -10.555 25.422 2.309 1 98.75 152 ALA A C 1
ATOM 1183 O O . ALA A 1 152 ? -10.883 26.125 3.27 1 98.75 152 ALA A O 1
ATOM 1184 N N . GLN A 1 153 ? -10.867 25.656 1.101 1 98.69 153 GLN A N 1
ATOM 1185 C CA . GLN A 1 153 ? -11.688 26.812 0.759 1 98.69 153 GLN A CA 1
ATOM 1186 C C . GLN A 1 153 ? -13.047 26.734 1.446 1 98.69 153 GLN A C 1
ATOM 1188 O O . GLN A 1 153 ? -13.492 27.719 2.051 1 98.69 153 GLN A O 1
ATOM 1193 N N . LYS A 1 154 ? -13.688 25.641 1.365 1 98.69 154 LYS A N 1
ATOM 1194 C CA . LYS A 1 154 ? -15 25.469 1.972 1 98.69 154 LYS A CA 1
ATOM 1195 C C . LYS A 1 154 ? -14.922 25.547 3.494 1 98.69 154 LYS A C 1
ATOM 1197 O O . LYS A 1 154 ? -15.789 26.156 4.133 1 98.69 154 LYS A O 1
ATOM 1202 N N . ALA A 1 155 ? -13.914 24.922 4.047 1 98.81 155 ALA A N 1
ATOM 1203 C CA . ALA A 1 155 ? -13.742 24.984 5.496 1 98.81 155 ALA A CA 1
ATOM 1204 C C . ALA A 1 155 ? -13.633 26.438 5.961 1 98.81 155 ALA A C 1
ATOM 1206 O O . ALA A 1 155 ? -14.273 26.828 6.938 1 98.81 155 ALA A O 1
ATOM 1207 N N . HIS A 1 156 ? -12.805 27.203 5.238 1 98.19 156 HIS A N 1
ATOM 1208 C CA . HIS A 1 156 ? -12.641 28.609 5.555 1 98.19 156 HIS A CA 1
ATOM 1209 C C . HIS A 1 156 ? -13.969 29.359 5.426 1 98.19 156 HIS A C 1
ATOM 1211 O O . HIS A 1 156 ? -14.336 30.141 6.309 1 98.19 156 HIS A O 1
ATOM 1217 N N . ALA A 1 157 ? -14.695 29.062 4.402 1 97.88 157 ALA A N 1
ATOM 1218 C CA . ALA A 1 157 ? -15.977 29.719 4.152 1 97.88 157 ALA A CA 1
ATOM 1219 C C . ALA A 1 157 ? -16.984 29.391 5.25 1 97.88 157 ALA A C 1
ATOM 1221 O O . ALA A 1 157 ? -17.812 30.234 5.617 1 97.88 157 ALA A O 1
ATOM 1222 N N . TYR A 1 158 ? -16.875 28.234 5.758 1 97.81 158 TYR A N 1
ATOM 1223 C CA . TYR A 1 158 ? -17.797 27.781 6.797 1 97.81 158 TYR A CA 1
ATOM 1224 C C . TYR A 1 158 ? -17.25 28.094 8.18 1 97.81 158 TYR A C 1
ATOM 1226 O O . TYR A 1 158 ? -17.781 27.641 9.188 1 97.81 158 TYR A O 1
ATOM 1234 N N . GLN A 1 159 ? -16.188 28.844 8.234 1 97.88 159 GLN A N 1
ATOM 1235 C CA . GLN A 1 159 ? -15.547 29.312 9.461 1 97.88 159 GLN A CA 1
ATOM 1236 C C . GLN A 1 159 ? -15.07 28.141 10.312 1 97.88 159 GLN A C 1
ATOM 1238 O O . GLN A 1 159 ? -15.227 28.156 11.539 1 97.88 159 GLN A O 1
ATOM 1243 N N . LYS A 1 160 ? -14.742 27.062 9.641 1 98.44 160 LYS A N 1
ATOM 1244 C CA . LYS A 1 160 ? -14.047 25.953 10.297 1 98.44 160 LYS A CA 1
ATOM 1245 C C . LYS A 1 160 ? -12.531 26.172 10.273 1 98.44 160 LYS A C 1
ATOM 1247 O O . LYS A 1 160 ? -11.992 26.734 9.312 1 98.44 160 LYS A O 1
ATOM 1252 N N . LYS A 1 161 ? -11.812 25.797 11.273 1 98.69 161 LYS A N 1
ATOM 1253 C CA . LYS A 1 161 ? -10.359 25.938 11.32 1 98.69 161 LYS A CA 1
ATOM 1254 C C . LYS A 1 161 ? -9.688 24.969 10.344 1 98.69 161 LYS A C 1
ATOM 1256 O O . LYS A 1 161 ? -10.102 23.812 10.219 1 98.69 161 LYS A O 1
ATOM 1261 N N . VAL A 1 162 ? -8.719 25.453 9.672 1 98.81 162 VAL A N 1
ATOM 1262 C CA . VAL A 1 162 ? -7.938 24.641 8.75 1 98.81 162 VAL A CA 1
ATOM 1263 C C . VAL A 1 162 ? -6.496 24.531 9.242 1 98.81 162 VAL A C 1
ATOM 1265 O O . VAL A 1 162 ? -5.824 25.547 9.445 1 98.81 162 VAL A O 1
ATOM 1268 N N . CYS A 1 163 ? -6.039 23.359 9.5 1 98.81 163 CYS A N 1
ATOM 1269 C CA . CYS A 1 163 ? -4.656 23.031 9.82 1 98.81 163 CYS A CA 1
ATOM 1270 C C . CYS A 1 163 ? -3.949 22.422 8.609 1 98.81 163 CYS A C 1
ATOM 1272 O O . CYS A 1 163 ? -4.395 21.406 8.07 1 98.81 163 CYS A O 1
ATOM 1274 N N . PHE A 1 164 ? -2.938 22.984 8.188 1 98.62 164 PHE A N 1
ATOM 1275 C CA . PHE A 1 164 ? -2.191 22.516 7.023 1 98.62 164 PHE A CA 1
ATOM 1276 C C . PHE A 1 164 ? -0.78 22.094 7.422 1 98.62 164 PHE A C 1
ATOM 1278 O O . PHE A 1 164 ? -0.102 22.812 8.164 1 98.62 164 PHE A O 1
ATOM 1285 N N . ASP A 1 165 ? -0.352 20.969 6.992 1 97.69 165 ASP A N 1
ATOM 1286 C CA . ASP A 1 165 ? 0.999 20.453 7.191 1 97.69 165 ASP A CA 1
ATOM 1287 C C . ASP A 1 165 ? 1.737 20.328 5.859 1 97.69 165 ASP A C 1
ATOM 1289 O O . ASP A 1 165 ? 1.349 19.531 5.004 1 97.69 165 ASP A O 1
ATOM 1293 N N . PHE A 1 166 ? 2.848 21.047 5.68 1 95.69 166 PHE A N 1
ATOM 1294 C CA . PHE A 1 166 ? 3.6 21.016 4.43 1 95.69 166 PHE A CA 1
ATOM 1295 C C . PHE A 1 166 ? 3.953 19.578 4.059 1 95.69 166 PHE A C 1
ATOM 1297 O O . PHE A 1 166 ? 3.68 19.125 2.941 1 95.69 166 PHE A O 1
ATOM 1304 N N . ASN A 1 167 ? 4.5 18.859 4.98 1 91.81 167 ASN A N 1
ATOM 1305 C CA . ASN A 1 167 ? 4.852 17.453 4.824 1 91.81 167 ASN A CA 1
ATOM 1306 C C . ASN A 1 167 ? 5.473 17.172 3.457 1 91.81 167 ASN A C 1
ATOM 1308 O O . ASN A 1 167 ? 5.117 16.203 2.795 1 91.81 167 ASN A O 1
ATOM 1312 N N . TYR A 1 168 ? 6.383 18.031 3.055 1 86.56 168 TYR A N 1
ATOM 1313 C CA . TYR A 1 168 ? 7.012 17.891 1.746 1 86.56 168 TYR A CA 1
ATOM 1314 C C . TYR A 1 168 ? 7.984 16.703 1.733 1 86.56 168 TYR A C 1
ATOM 1316 O O . TYR A 1 168 ? 8.867 16.609 2.592 1 86.56 168 TYR A O 1
ATOM 1324 N N . ARG A 1 169 ? 7.754 15.828 0.8 1 79.94 169 ARG A N 1
ATOM 1325 C CA . ARG A 1 169 ? 8.609 14.664 0.604 1 79.94 169 ARG A CA 1
ATOM 1326 C C . ARG A 1 169 ? 9.148 14.609 -0.822 1 79.94 169 ARG A C 1
ATOM 1328 O O . ARG A 1 169 ? 8.414 14.289 -1.758 1 79.94 169 ARG A O 1
ATOM 1335 N N . PRO A 1 170 ? 10.508 14.805 -0.958 1 73.44 170 PRO A N 1
ATOM 1336 C CA . PRO A 1 170 ? 11.102 14.844 -2.299 1 73.44 170 PRO A CA 1
ATOM 1337 C C . PRO A 1 170 ? 10.828 13.578 -3.1 1 73.44 170 PRO A C 1
ATOM 1339 O O . PRO A 1 170 ? 10.602 13.641 -4.312 1 73.44 170 PRO A O 1
ATOM 1342 N N . SER A 1 171 ? 10.75 12.422 -2.463 1 69.56 171 SER A N 1
ATOM 1343 C CA . SER A 1 171 ? 10.586 11.141 -3.143 1 69.56 171 SER A CA 1
ATOM 1344 C C . SER A 1 171 ? 9.211 11.016 -3.775 1 69.56 171 SER A C 1
ATOM 1346 O O . SER A 1 171 ? 9.016 10.25 -4.719 1 69.56 171 SER A O 1
ATOM 1348 N N . LEU A 1 172 ? 8.266 11.805 -3.301 1 67.81 172 LEU A N 1
ATOM 1349 C CA . LEU A 1 172 ? 6.902 11.766 -3.814 1 67.81 172 LEU A CA 1
ATOM 1350 C C . LEU A 1 172 ? 6.668 12.867 -4.84 1 67.81 172 LEU A C 1
ATOM 1352 O O . LEU A 1 172 ? 5.609 12.93 -5.465 1 67.81 172 LEU A O 1
ATOM 1356 N N . ASN A 1 173 ? 7.633 13.656 -4.969 1 72.38 173 ASN A N 1
ATOM 1357 C CA . ASN A 1 173 ? 7.438 14.836 -5.805 1 72.38 173 ASN A CA 1
ATOM 1358 C C . ASN A 1 173 ? 8.359 14.82 -7.023 1 72.38 173 ASN A C 1
ATOM 1360 O O . ASN A 1 173 ? 8.828 15.875 -7.461 1 72.38 173 ASN A O 1
ATOM 1364 N N . THR A 1 174 ? 8.625 13.695 -7.43 1 68.44 174 THR A N 1
ATOM 1365 C CA . THR A 1 174 ? 9.586 13.594 -8.523 1 68.44 174 THR A CA 1
ATOM 1366 C C . THR A 1 174 ? 8.984 14.125 -9.82 1 68.44 174 THR A C 1
ATOM 1368 O O . THR A 1 174 ? 9.711 14.547 -10.727 1 68.44 174 THR A O 1
ATOM 1371 N N . ALA A 1 175 ? 7.742 14.148 -9.82 1 69.19 175 ALA A N 1
ATOM 1372 C CA . ALA A 1 175 ? 7.098 14.523 -11.078 1 69.19 175 ALA A CA 1
ATOM 1373 C C . ALA A 1 175 ? 6.746 16.016 -11.094 1 69.19 175 ALA A C 1
ATOM 1375 O O . ALA A 1 175 ? 6.332 16.547 -12.125 1 69.19 175 ALA A O 1
ATOM 1376 N N . ASN A 1 176 ? 6.957 16.719 -9.93 1 81.56 176 ASN A N 1
ATOM 1377 C CA . ASN A 1 176 ? 6.535 18.109 -9.828 1 81.56 176 ASN A CA 1
ATOM 1378 C C . ASN A 1 176 ? 7.727 19.047 -9.688 1 81.56 176 ASN A C 1
ATOM 1380 O O . ASN A 1 176 ? 8.703 18.719 -9.008 1 81.56 176 ASN A O 1
ATOM 1384 N N . SER A 1 177 ? 7.605 20.172 -10.312 1 84.38 177 SER A N 1
ATOM 1385 C CA . SER A 1 177 ? 8.633 21.188 -10.172 1 84.38 177 SER A CA 1
ATOM 1386 C C . SER A 1 177 ? 8.477 21.938 -8.852 1 84.38 177 SER A C 1
ATOM 1388 O O . SER A 1 177 ? 7.398 21.938 -8.25 1 84.38 177 SER A O 1
ATOM 1390 N N . ALA A 1 178 ? 9.586 22.484 -8.406 1 85.94 178 ALA A N 1
ATOM 1391 C CA . ALA A 1 178 ? 9.555 23.328 -7.215 1 85.94 178 ALA A CA 1
ATOM 1392 C C . ALA A 1 178 ? 8.57 24.484 -7.387 1 85.94 178 ALA A C 1
ATOM 1394 O O . ALA A 1 178 ? 7.852 24.844 -6.449 1 85.94 178 ALA A O 1
ATOM 1395 N N . LEU A 1 179 ? 8.586 25.094 -8.523 1 90 179 LEU A N 1
ATOM 1396 C CA . LEU A 1 179 ? 7.684 26.203 -8.82 1 90 179 LEU A CA 1
ATOM 1397 C C . LEU A 1 179 ? 6.23 25.75 -8.742 1 90 179 LEU A C 1
ATOM 1399 O O . LEU A 1 179 ? 5.383 26.469 -8.211 1 90 179 LEU A O 1
ATOM 1403 N N . PHE A 1 180 ? 5.98 24.656 -9.273 1 92.56 180 PHE A N 1
ATOM 1404 C CA . PHE A 1 180 ? 4.625 24.109 -9.227 1 92.56 180 PHE A CA 1
ATOM 1405 C C . PHE A 1 180 ? 4.176 23.906 -7.781 1 92.56 180 PHE A C 1
ATOM 1407 O O . PHE A 1 180 ? 3.084 24.328 -7.398 1 92.56 180 PHE A O 1
ATOM 1414 N N . MET A 1 181 ? 5.051 23.312 -7.039 1 92.69 181 MET A N 1
ATOM 1415 C CA . MET A 1 181 ? 4.684 23.062 -5.648 1 92.69 181 MET A CA 1
ATOM 1416 C C . MET A 1 181 ? 4.48 24.375 -4.895 1 92.69 181 MET A C 1
ATOM 1418 O O . MET A 1 181 ? 3.555 24.484 -4.09 1 92.69 181 MET A O 1
ATOM 1422 N N . ARG A 1 182 ? 5.301 25.344 -5.129 1 94.12 182 ARG A N 1
ATOM 1423 C CA . ARG A 1 182 ? 5.137 26.672 -4.52 1 94.12 182 ARG A CA 1
ATOM 1424 C C . ARG A 1 182 ? 3.754 27.234 -4.809 1 94.12 182 ARG A C 1
ATOM 1426 O O . ARG A 1 182 ? 3.074 27.719 -3.902 1 94.12 182 ARG A O 1
ATOM 1433 N N . GLN A 1 183 ? 3.361 27.109 -5.969 1 95.38 183 GLN A N 1
ATOM 1434 C CA . GLN A 1 183 ? 2.061 27.641 -6.367 1 95.38 183 GLN A CA 1
ATOM 1435 C C . GLN A 1 183 ? 0.929 26.922 -5.633 1 95.38 183 GLN A C 1
ATOM 1437 O O . GLN A 1 183 ? -0.048 27.562 -5.227 1 95.38 183 GLN A O 1
ATOM 1442 N N . GLN A 1 184 ? 1.081 25.672 -5.512 1 95.56 184 GLN 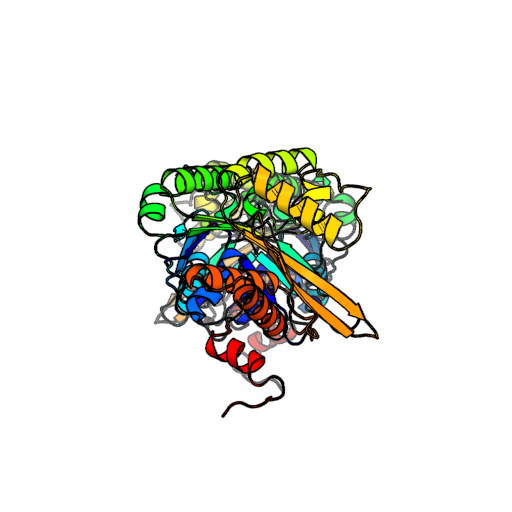A N 1
ATOM 1443 C CA . GLN A 1 184 ? 0.044 24.922 -4.805 1 95.56 184 GLN A CA 1
ATOM 1444 C C . GLN A 1 184 ? -0.03 25.344 -3.338 1 95.56 184 GLN A C 1
ATOM 1446 O O . GLN A 1 184 ? -1.121 25.5 -2.789 1 95.56 184 GLN A O 1
ATOM 1451 N N . TYR A 1 185 ? 1.128 25.469 -2.736 1 96.81 185 TYR A N 1
ATOM 1452 C CA . TYR A 1 185 ? 1.163 25.906 -1.344 1 96.81 185 TYR A CA 1
ATOM 1453 C C . TYR A 1 185 ? 0.567 27.297 -1.192 1 96.81 185 TYR A C 1
ATOM 1455 O O . TYR A 1 185 ? -0.215 27.547 -0.272 1 96.81 185 TYR A O 1
ATOM 1463 N N . GLU A 1 186 ? 0.887 28.219 -2.098 1 97.44 186 GLU A N 1
ATOM 1464 C CA . GLU A 1 186 ? 0.37 29.578 -2.061 1 97.44 186 GLU A CA 1
ATOM 1465 C C . GLU A 1 186 ? -1.146 29.594 -2.24 1 97.44 186 GLU A C 1
ATOM 1467 O O . GLU A 1 186 ? -1.821 30.5 -1.739 1 97.44 186 GLU A O 1
ATOM 1472 N N . ARG A 1 187 ? -1.669 28.641 -2.883 1 97.69 187 ARG A N 1
ATOM 1473 C CA . ARG A 1 187 ? -3.104 28.562 -3.145 1 97.69 187 ARG A CA 1
ATOM 1474 C C . ARG A 1 187 ? -3.863 28.109 -1.903 1 97.69 187 ARG A C 1
ATOM 1476 O O . ARG A 1 187 ? -5.012 28.516 -1.691 1 97.69 187 ARG A O 1
ATOM 1483 N N . ILE A 1 188 ? -3.248 27.297 -1.114 1 98.56 188 ILE A N 1
ATOM 1484 C CA . ILE A 1 188 ? -4.008 26.719 -0.013 1 98.56 188 ILE A CA 1
ATOM 1485 C C . ILE A 1 188 ? -3.797 27.547 1.253 1 98.56 188 ILE A C 1
ATOM 1487 O O . ILE A 1 188 ? -4.688 27.625 2.104 1 98.56 188 ILE A O 1
ATOM 1491 N N . LEU A 1 189 ? -2.697 28.25 1.409 1 98.62 189 LEU A N 1
ATOM 1492 C CA . LEU A 1 189 ? -2.252 28.875 2.65 1 98.62 189 LEU A CA 1
ATOM 1493 C C . LEU A 1 189 ? -3.213 29.969 3.076 1 98.62 189 LEU A C 1
ATOM 1495 O O . LEU A 1 189 ? -3.469 30.156 4.27 1 98.62 189 LEU A O 1
ATOM 1499 N N . PRO A 1 190 ? -3.838 30.719 2.119 1 98.56 190 PRO A N 1
ATOM 1500 C CA . PRO A 1 190 ? -4.746 31.797 2.527 1 98.56 190 PRO A CA 1
ATOM 1501 C C . PRO A 1 190 ? -5.953 31.281 3.309 1 98.56 190 PRO A C 1
ATOM 1503 O O . PRO A 1 190 ? -6.66 32.062 3.949 1 98.56 190 PRO A O 1
ATOM 1506 N N . TYR A 1 191 ? -6.207 30 3.246 1 98.69 191 TYR A N 1
ATOM 1507 C CA . TYR A 1 191 ? -7.391 29.438 3.885 1 98.69 191 TYR A CA 1
ATOM 1508 C C . TYR A 1 191 ? -7.031 28.75 5.191 1 98.69 191 TYR A C 1
ATOM 1510 O O . TYR A 1 191 ? -7.898 28.188 5.863 1 98.69 191 TYR A O 1
ATOM 1518 N N . CYS A 1 192 ? -5.766 28.797 5.578 1 98.69 192 CYS A N 1
ATOM 1519 C CA . CYS A 1 192 ? -5.281 28.031 6.723 1 98.69 192 CYS A CA 1
ATOM 1520 C C . CYS A 1 192 ? -5.215 28.891 7.973 1 98.69 192 CYS A C 1
ATOM 1522 O O . CYS A 1 192 ? -5.043 30.109 7.879 1 98.69 192 CYS A O 1
ATOM 1524 N N . ASP A 1 193 ? -5.387 28.281 9.117 1 98.75 193 ASP A N 1
ATOM 1525 C CA . ASP A 1 193 ? -5.285 28.953 10.406 1 98.75 193 ASP A CA 1
ATOM 1526 C C . ASP A 1 193 ? -4.031 28.5 11.156 1 98.75 193 ASP A C 1
ATOM 1528 O O . ASP A 1 193 ? -3.387 29.312 11.836 1 98.75 193 ASP A O 1
ATOM 1532 N N . ILE A 1 194 ? -3.723 27.25 11.078 1 98.75 194 ILE A N 1
ATOM 1533 C CA . ILE A 1 194 ? -2.564 26.656 11.719 1 98.75 194 ILE A CA 1
ATOM 1534 C C . ILE A 1 194 ? -1.716 25.922 10.68 1 98.75 194 ILE A C 1
ATOM 1536 O O . ILE A 1 194 ? -2.244 25.203 9.828 1 98.75 194 ILE A O 1
ATOM 1540 N N . VAL A 1 195 ? -0.415 26.156 10.695 1 98.81 195 VAL A N 1
ATOM 1541 C CA . VAL A 1 195 ? 0.47 25.531 9.719 1 98.81 195 VAL A CA 1
ATOM 1542 C C . VAL A 1 195 ? 1.639 24.859 10.438 1 98.81 195 VAL A C 1
ATOM 1544 O O . VAL A 1 195 ? 2.211 25.422 11.367 1 98.81 195 VAL A O 1
ATOM 1547 N N . PHE A 1 196 ? 1.875 23.672 10.094 1 98.56 196 PHE A N 1
ATOM 1548 C CA . PHE A 1 196 ? 3.084 22.969 10.516 1 98.56 196 PHE A CA 1
ATOM 1549 C C . PHE A 1 196 ? 4.145 23.016 9.422 1 98.56 196 PHE A C 1
ATOM 1551 O O . PHE A 1 196 ? 3.881 22.656 8.273 1 98.56 196 PHE A O 1
ATOM 1558 N N . GLY A 1 197 ? 5.312 23.484 9.75 1 97 197 GLY A N 1
ATOM 1559 C CA . GLY A 1 197 ? 6.383 23.609 8.773 1 97 197 GLY A CA 1
ATOM 1560 C C . GLY A 1 197 ? 7.711 24 9.391 1 97 197 GLY A C 1
ATOM 1561 O O . GLY A 1 197 ? 7.898 23.891 10.602 1 97 197 GLY A O 1
ATOM 1562 N N . SER A 1 198 ? 8.648 24.281 8.539 1 95.44 198 SER A N 1
ATOM 1563 C CA . SER A 1 198 ? 10 24.672 8.938 1 95.44 198 SER A CA 1
ATOM 1564 C C . SER A 1 198 ? 10.516 25.844 8.102 1 95.44 198 SER A C 1
ATOM 1566 O O . SER A 1 198 ? 9.867 26.25 7.137 1 95.44 198 SER A O 1
ATOM 1568 N N . ARG A 1 199 ? 11.711 26.344 8.625 1 94.25 199 ARG A N 1
ATOM 1569 C CA . ARG A 1 199 ? 12.414 27.375 7.855 1 94.25 199 ARG A CA 1
ATOM 1570 C C . ARG A 1 199 ? 12.656 26.906 6.422 1 94.25 199 ARG A C 1
ATOM 1572 O O . ARG A 1 199 ? 12.516 27.703 5.48 1 94.25 199 ARG A O 1
ATOM 1579 N N . ARG A 1 200 ? 12.945 25.688 6.273 1 92.69 200 ARG A N 1
ATOM 1580 C CA . ARG A 1 200 ? 13.227 25.125 4.949 1 92.69 200 ARG A CA 1
ATOM 1581 C C . ARG A 1 200 ? 12.008 25.25 4.039 1 92.69 200 ARG A C 1
ATOM 1583 O O . ARG A 1 200 ? 12.141 25.609 2.867 1 92.69 200 ARG A O 1
ATOM 1590 N N . ASP A 1 201 ? 10.828 24.969 4.57 1 94.88 201 ASP A N 1
ATOM 1591 C CA . ASP A 1 201 ? 9.594 25.094 3.795 1 94.88 201 ASP A CA 1
ATOM 1592 C C . ASP A 1 201 ? 9.391 26.531 3.32 1 94.88 201 ASP A C 1
ATOM 1594 O O . ASP A 1 201 ? 9.07 26.766 2.154 1 94.88 201 ASP A O 1
ATOM 1598 N N . LEU A 1 202 ? 9.68 27.469 4.223 1 96.94 202 LEU A N 1
ATOM 1599 C CA . LEU A 1 202 ? 9.438 28.875 3.916 1 96.94 202 LEU A CA 1
ATOM 1600 C C . LEU A 1 202 ? 10.453 29.406 2.908 1 96.94 202 LEU A C 1
ATOM 1602 O O . LEU A 1 202 ? 10.094 30.109 1.966 1 96.94 202 LEU A O 1
ATOM 1606 N N . VAL A 1 203 ? 11.68 28.969 3.09 1 95.31 203 VAL A N 1
ATOM 1607 C CA . VAL A 1 203 ? 12.75 29.5 2.258 1 95.31 203 VAL A CA 1
ATOM 1608 C C . VAL A 1 203 ? 12.836 28.703 0.956 1 95.31 203 VAL A C 1
ATOM 1610 O O . VAL A 1 203 ? 12.766 29.281 -0.134 1 95.31 203 VAL A O 1
ATOM 1613 N N . GLU A 1 204 ? 12.867 27.359 1.005 1 91.75 204 GLU A N 1
ATOM 1614 C CA . GLU A 1 204 ? 13.133 26.531 -0.169 1 91.75 204 GLU A CA 1
ATOM 1615 C C . GLU A 1 204 ? 11.867 26.328 -0.991 1 91.75 204 GLU A C 1
ATOM 1617 O O . GLU A 1 204 ? 11.922 26.266 -2.221 1 91.75 204 GLU A O 1
ATOM 1622 N N . LEU A 1 205 ? 10.711 26.203 -0.311 1 91.62 205 LEU A N 1
ATOM 1623 C CA . LEU A 1 205 ? 9.484 25.891 -1.042 1 91.62 205 LEU A CA 1
ATOM 1624 C C . LEU A 1 205 ? 8.727 27.172 -1.4 1 91.62 205 LEU A C 1
ATOM 1626 O O . LEU A 1 205 ? 8.258 27.328 -2.531 1 91.62 205 LEU A O 1
ATOM 1630 N N . LEU A 1 206 ? 8.672 28.156 -0.481 1 95.81 206 LEU A N 1
ATOM 1631 C CA . LEU A 1 206 ? 7.848 29.344 -0.705 1 95.81 206 LEU A CA 1
ATOM 1632 C C . LEU A 1 206 ? 8.703 30.516 -1.178 1 95.81 206 LEU A C 1
ATOM 1634 O O . LEU A 1 206 ? 8.172 31.516 -1.665 1 95.81 206 LEU A O 1
ATOM 1638 N N . GLY A 1 207 ? 10.047 30.469 -0.928 1 94.5 207 GLY A N 1
ATOM 1639 C CA . GLY A 1 207 ? 10.938 31.484 -1.466 1 94.5 207 GLY A CA 1
ATOM 1640 C C . GLY A 1 207 ? 11.07 32.688 -0.565 1 94.5 207 GLY A C 1
ATOM 1641 O O . GLY A 1 207 ? 11.477 33.781 -1.019 1 94.5 207 GLY A O 1
ATOM 1642 N N . PHE A 1 208 ? 10.711 32.562 0.617 1 96.06 208 PHE A N 1
ATOM 1643 C CA . PHE A 1 208 ? 10.93 33.656 1.549 1 96.06 208 PHE A CA 1
ATOM 1644 C C . PHE A 1 208 ? 12.414 33.938 1.723 1 96.06 208 PHE A C 1
ATOM 1646 O O . PHE A 1 208 ? 13.227 33 1.791 1 96.06 208 PHE A O 1
ATOM 1653 N N . ILE A 1 209 ? 12.781 35.25 1.888 1 95.94 209 ILE A N 1
ATOM 1654 C CA . ILE A 1 209 ? 14.172 35.656 2.023 1 95.94 209 ILE A CA 1
ATOM 1655 C C . ILE A 1 209 ? 14.445 36.094 3.461 1 95.94 209 ILE A C 1
ATOM 1657 O O . ILE A 1 209 ? 13.852 37.062 3.945 1 95.94 209 ILE A O 1
ATOM 1661 N N . PRO A 1 210 ? 15.328 35.406 4.09 1 96.31 210 PRO A N 1
ATOM 1662 C CA . PRO A 1 210 ? 15.695 35.844 5.438 1 96.31 210 PRO A CA 1
ATOM 1663 C C . PRO A 1 210 ? 16.328 37.25 5.453 1 96.31 210 PRO A C 1
ATOM 1665 O O . PRO A 1 210 ? 17.094 37.562 4.547 1 96.31 210 PRO A O 1
ATOM 1668 N N . ARG A 1 211 ? 16 38.062 6.508 1 95.62 211 ARG A N 1
ATOM 1669 C CA . ARG A 1 211 ? 16.594 39.375 6.668 1 95.62 211 ARG A CA 1
ATOM 1670 C C . ARG A 1 211 ? 18.078 39.281 7.047 1 95.62 211 ARG A C 1
ATOM 1672 O O . ARG A 1 211 ? 18.422 38.656 8.055 1 95.62 211 ARG A O 1
ATOM 1679 N N . GLU A 1 212 ? 18.859 39.875 6.363 1 94.81 212 GLU A N 1
ATOM 1680 C CA . GLU A 1 212 ? 20.312 39.75 6.531 1 94.81 212 GLU A CA 1
ATOM 1681 C C . GLU A 1 212 ? 20.781 40.5 7.766 1 94.81 212 GLU A C 1
ATOM 1683 O O . GLU A 1 212 ? 21.859 40.219 8.289 1 94.81 212 GLU A O 1
ATOM 1688 N N . ASP A 1 213 ? 20.078 41.562 8.172 1 95.62 213 ASP A N 1
ATOM 1689 C CA . ASP A 1 213 ? 20.469 42.375 9.312 1 95.62 213 ASP A CA 1
ATOM 1690 C C . ASP A 1 213 ? 20.141 41.688 10.633 1 95.62 213 ASP A C 1
ATOM 1692 O O . ASP A 1 213 ? 20.484 42.188 11.703 1 95.62 213 ASP A O 1
ATOM 1696 N N . LEU A 1 214 ? 19.453 40.594 10.531 1 95.06 214 LEU A N 1
ATOM 1697 C CA . LEU A 1 214 ? 19.109 39.812 11.703 1 95.06 214 LEU A CA 1
ATOM 1698 C C . LEU A 1 214 ? 19.844 38.469 11.688 1 95.06 214 LEU A C 1
ATOM 1700 O O . LEU A 1 214 ? 20.297 38 10.633 1 95.06 214 LEU A O 1
ATOM 1704 N N . GLU A 1 215 ? 20.062 37.938 12.898 1 91.31 215 GLU A N 1
ATOM 1705 C CA . GLU A 1 215 ? 20.766 36.656 12.977 1 91.31 215 GLU A CA 1
ATOM 1706 C C . GLU A 1 215 ? 20.094 35.719 13.977 1 91.31 215 GLU A C 1
ATOM 1708 O O . GLU A 1 215 ? 19.328 36.188 14.836 1 91.31 215 GLU A O 1
ATOM 1713 N N . GLY A 1 216 ? 20.359 34.406 13.734 1 91.56 216 GLY A N 1
ATOM 1714 C CA . GLY A 1 216 ? 19.922 33.406 14.688 1 91.56 216 GLY A CA 1
ATOM 1715 C C . GLY A 1 216 ? 18.422 33.375 14.891 1 91.56 216 GLY A C 1
ATOM 1716 O O . GLY A 1 216 ? 17.656 33.312 13.922 1 91.56 216 GLY A O 1
ATOM 1717 N N . GLU A 1 217 ? 18.047 33.438 16.062 1 92.19 217 GLU A N 1
ATOM 1718 C CA . GLU A 1 217 ? 16.656 33.312 16.453 1 92.19 217 GLU A CA 1
ATOM 1719 C C . GLU A 1 217 ? 15.836 34.5 15.984 1 92.19 217 GLU A C 1
ATOM 1721 O O . GLU A 1 217 ? 14.68 34.375 15.586 1 92.19 217 GLU A O 1
ATOM 1726 N N . ALA A 1 218 ? 16.469 35.688 16.016 1 93.94 218 ALA A N 1
ATOM 1727 C CA . ALA A 1 218 ? 15.773 36.906 15.594 1 93.94 218 ALA A CA 1
ATOM 1728 C C . ALA A 1 218 ? 15.406 36.844 14.109 1 93.94 218 ALA A C 1
ATOM 1730 O O . ALA A 1 218 ? 14.312 37.25 13.719 1 93.94 218 ALA A O 1
ATOM 1731 N N . GLN A 1 219 ? 16.312 36.344 13.375 1 96.25 219 GLN A N 1
ATOM 1732 C CA . GLN A 1 219 ? 16.062 36.219 11.945 1 96.25 219 GLN A CA 1
ATOM 1733 C C . GLN A 1 219 ? 14.953 35.188 11.672 1 96.25 219 GLN A C 1
ATOM 1735 O O . GLN A 1 219 ? 14.078 35.438 10.836 1 96.25 219 GLN A O 1
ATOM 1740 N N . GLU A 1 220 ? 15.039 34.094 12.359 1 96.12 220 GLU A N 1
ATOM 1741 C CA . GLU A 1 220 ? 14.047 33.031 12.18 1 96.12 220 GLU A CA 1
ATOM 1742 C C . GLU A 1 220 ? 12.656 33.531 12.609 1 96.12 220 GLU A C 1
ATOM 1744 O O . GLU A 1 220 ? 11.672 33.281 11.898 1 96.12 220 GLU A O 1
ATOM 1749 N N . THR A 1 221 ? 12.609 34.188 13.758 1 97.12 221 THR A N 1
ATOM 1750 C CA . THR A 1 221 ? 11.344 34.688 14.281 1 97.12 221 THR A CA 1
ATOM 1751 C C . THR A 1 221 ? 10.711 35.688 13.32 1 97.12 221 THR A C 1
ATOM 1753 O O . THR A 1 221 ? 9.516 35.594 13.023 1 97.12 221 THR A O 1
ATOM 1756 N N . GLU A 1 222 ? 11.547 36.625 12.844 1 97 222 GLU A N 1
ATOM 1757 C CA . GLU A 1 222 ? 11.039 37.625 11.891 1 97 222 GLU A CA 1
ATOM 1758 C C . GLU A 1 222 ? 10.508 36.938 10.625 1 97 222 GLU A C 1
ATOM 1760 O O . GLU A 1 222 ? 9.438 37.281 10.133 1 97 222 GLU A O 1
ATOM 1765 N N . LEU A 1 223 ? 11.227 36 10.102 1 97.88 223 LEU A N 1
ATOM 1766 C CA . LEU A 1 223 ? 10.859 35.281 8.883 1 97.88 223 LEU A CA 1
ATOM 1767 C C . LEU A 1 223 ? 9.516 34.562 9.047 1 97.88 223 LEU A C 1
ATOM 1769 O O . LEU A 1 223 ? 8.625 34.719 8.203 1 97.88 223 LEU A O 1
ATOM 1773 N N . ILE A 1 224 ? 9.359 33.875 10.141 1 98.25 224 ILE A N 1
ATOM 1774 C CA . ILE A 1 224 ? 8.164 33.062 10.391 1 98.25 224 ILE A CA 1
ATOM 1775 C C . ILE A 1 224 ? 6.973 34 10.641 1 98.25 224 ILE A C 1
ATOM 1777 O O . ILE A 1 224 ? 5.887 33.781 10.094 1 98.25 224 ILE A O 1
ATOM 1781 N N . GLN A 1 225 ? 7.195 35.031 11.383 1 97.94 225 GLN A N 1
ATOM 1782 C CA . GLN A 1 225 ? 6.098 35.938 11.703 1 97.94 225 GLN A CA 1
ATOM 1783 C C . GLN A 1 225 ? 5.691 36.781 10.477 1 97.94 225 GLN A C 1
ATOM 1785 O O . GLN A 1 225 ? 4.512 37.094 10.305 1 97.94 225 GLN A O 1
ATOM 1790 N N . ARG A 1 226 ? 6.637 37.094 9.648 1 97.94 226 ARG A N 1
ATOM 1791 C CA . ARG A 1 226 ? 6.297 37.719 8.383 1 97.94 226 ARG A CA 1
ATOM 1792 C C . ARG A 1 226 ? 5.434 36.812 7.523 1 97.94 226 ARG A C 1
ATOM 1794 O O . ARG A 1 226 ? 4.43 37.25 6.953 1 97.94 226 ARG A O 1
ATOM 1801 N N . PHE A 1 227 ? 5.809 35.594 7.461 1 97.94 227 PHE A N 1
ATOM 1802 C CA . PHE A 1 227 ? 5.027 34.562 6.762 1 97.94 227 PHE A CA 1
ATOM 1803 C C . PHE A 1 227 ? 3.623 34.469 7.348 1 97.94 227 PHE A C 1
ATOM 1805 O O . PHE A 1 227 ? 2.635 34.469 6.609 1 97.94 227 PHE A O 1
ATOM 1812 N N . MET A 1 228 ? 3.568 34.375 8.664 1 98.5 228 MET A N 1
ATOM 1813 C CA . MET A 1 228 ? 2.285 34.25 9.352 1 98.5 228 MET A CA 1
ATOM 1814 C C . MET A 1 228 ? 1.396 35.438 9.062 1 98.5 228 MET A C 1
ATOM 1816 O O . MET A 1 228 ? 0.187 35.312 8.867 1 98.5 228 MET A O 1
ATOM 1820 N N . SER A 1 229 ? 2.014 36.688 9.086 1 97.88 229 SER A N 1
ATOM 1821 C CA . SER A 1 229 ? 1.258 37.906 8.82 1 97.88 229 SER A CA 1
ATOM 1822 C C . SER A 1 229 ? 0.713 37.906 7.395 1 97.88 229 SER A C 1
ATOM 1824 O O . SER A 1 229 ? -0.431 38.312 7.168 1 97.88 229 SER A O 1
ATOM 1826 N N . GLN A 1 230 ? 1.441 37.469 6.516 1 97.81 230 GLN A N 1
ATOM 1827 C CA . GLN A 1 230 ? 1.053 37.469 5.109 1 97.81 230 GLN A CA 1
ATOM 1828 C C . GLN A 1 230 ? -0.191 36.594 4.887 1 97.81 230 GLN A C 1
ATOM 1830 O O . GLN A 1 230 ? -1.031 36.938 4.043 1 97.81 230 GLN A O 1
ATOM 1835 N N . TYR A 1 231 ? -0.284 35.562 5.578 1 97.94 231 TYR A N 1
ATOM 1836 C CA . TYR A 1 231 ? -1.378 34.625 5.328 1 97.94 231 TYR A CA 1
ATOM 1837 C C . TYR A 1 231 ? -2.377 34.656 6.477 1 97.94 231 TYR A C 1
ATOM 1839 O O . TYR A 1 231 ? -3.291 33.812 6.52 1 97.94 231 TYR A O 1
ATOM 1847 N N . ASN A 1 232 ? -2.211 35.562 7.457 1 97.88 232 ASN A N 1
ATOM 1848 C CA . ASN A 1 232 ? -3.094 35.719 8.602 1 97.88 232 ASN A CA 1
ATOM 1849 C C . ASN A 1 232 ? -3.258 34.438 9.391 1 97.88 232 ASN A C 1
ATOM 1851 O O . ASN A 1 232 ? -4.383 34.031 9.695 1 97.88 232 ASN A O 1
ATOM 1855 N N . LEU A 1 233 ? -2.111 33.812 9.68 1 98.5 233 LEU A N 1
ATOM 1856 C CA . LEU A 1 233 ? -2.104 32.562 10.43 1 98.5 233 LEU A CA 1
ATOM 1857 C C . LEU A 1 233 ? -2.209 32.812 11.93 1 98.5 233 LEU A C 1
ATOM 1859 O O . LEU A 1 233 ? -1.687 33.812 12.422 1 98.5 233 LEU A O 1
ATOM 1863 N N . GLU A 1 234 ? -2.881 31.906 12.617 1 98.5 234 GLU A N 1
ATOM 1864 C CA . GLU A 1 234 ? -2.963 31.984 14.07 1 98.5 234 GLU A CA 1
ATOM 1865 C C . GLU A 1 234 ? -1.751 31.344 14.727 1 98.5 234 GLU A C 1
ATOM 1867 O O . GLU A 1 234 ? -1.153 31.906 15.641 1 98.5 234 GLU A O 1
ATOM 1872 N N . TRP A 1 235 ? -1.359 30.172 14.203 1 98.75 235 TRP A N 1
ATOM 1873 C CA . TRP A 1 235 ? -0.241 29.422 14.773 1 98.75 235 TRP A CA 1
ATOM 1874 C C . TRP A 1 235 ? 0.651 28.844 13.672 1 98.75 235 TRP A C 1
ATOM 1876 O O . TRP A 1 235 ? 0.161 28.438 12.617 1 98.75 235 TRP A O 1
ATOM 1886 N N . PHE A 1 236 ? 1.919 28.891 13.898 1 98.81 236 PHE A N 1
ATOM 1887 C CA . PHE A 1 236 ? 2.936 28.172 13.125 1 98.81 236 PHE A CA 1
ATOM 1888 C C . PHE A 1 236 ? 3.816 27.328 14.039 1 98.81 236 PHE A C 1
ATOM 1890 O O . PHE A 1 236 ? 4.348 27.828 15.031 1 98.81 236 PHE A O 1
ATOM 1897 N N . ALA A 1 237 ? 3.922 26.094 13.727 1 98.69 237 ALA A N 1
ATOM 1898 C CA . ALA A 1 237 ? 4.629 25.203 14.641 1 98.69 237 ALA A CA 1
ATOM 1899 C C . ALA A 1 237 ? 5.531 24.234 13.875 1 98.69 237 ALA A C 1
ATOM 1901 O O . ALA A 1 237 ? 5.285 23.938 12.703 1 98.69 237 ALA A O 1
ATOM 1902 N N . GLY A 1 238 ? 6.543 23.734 14.484 1 97.94 238 GLY A N 1
ATOM 1903 C CA . GLY A 1 238 ? 7.473 22.75 13.953 1 97.94 238 GLY A CA 1
ATOM 1904 C C . GLY A 1 238 ? 8.484 22.266 14.977 1 97.94 238 GLY A C 1
ATOM 1905 O O . GLY A 1 238 ? 8.391 22.609 16.156 1 97.94 238 GLY A O 1
ATOM 1906 N N . THR A 1 239 ? 9.328 21.375 14.508 1 96.81 239 THR A N 1
ATOM 1907 C CA . THR A 1 239 ? 10.352 20.812 15.391 1 96.81 239 THR A CA 1
ATOM 1908 C C . THR A 1 239 ? 11.75 21.062 14.836 1 96.81 239 THR A C 1
ATOM 1910 O O . THR A 1 239 ? 11.906 21.359 13.648 1 96.81 239 THR A O 1
ATOM 1913 N N . THR A 1 240 ? 12.648 21.109 15.719 1 94.5 240 THR A N 1
ATOM 1914 C CA . THR A 1 240 ? 14.062 21.172 15.375 1 94.5 240 THR A CA 1
ATOM 1915 C C . THR A 1 240 ? 14.82 19.984 15.992 1 94.5 240 THR A C 1
ATOM 1917 O O . THR A 1 240 ? 14.68 19.719 17.188 1 94.5 240 THR A O 1
ATOM 1920 N N . ARG A 1 241 ? 15.594 19.375 15.203 1 90.88 241 ARG A N 1
ATOM 1921 C CA . ARG A 1 241 ? 16.484 18.312 15.656 1 90.88 241 ARG A CA 1
ATOM 1922 C C . ARG A 1 241 ? 17.922 18.812 15.742 1 90.88 241 ARG A C 1
ATOM 1924 O O . ARG A 1 241 ? 18.375 19.578 14.891 1 90.88 241 ARG A O 1
ATOM 1931 N N . SER A 1 242 ? 18.562 18.359 16.719 1 90.88 242 SER A N 1
ATOM 1932 C CA . SER A 1 242 ? 19.969 18.734 16.891 1 90.88 242 SER A CA 1
ATOM 1933 C C . SER A 1 242 ? 20.781 17.562 17.422 1 90.88 242 SER A C 1
ATOM 1935 O O . SER A 1 242 ? 20.219 16.562 17.875 1 90.88 242 SER A O 1
ATOM 1937 N N . HIS A 1 243 ? 22.047 17.656 17.141 1 89.81 243 HIS A N 1
ATOM 1938 C CA . HIS A 1 243 ? 22.984 16.625 17.578 1 89.81 243 HIS A CA 1
ATOM 1939 C C . HIS A 1 243 ? 24.125 17.234 18.391 1 89.81 243 HIS A C 1
ATOM 1941 O O . HIS A 1 243 ? 24.719 18.234 17.984 1 89.81 243 HIS A O 1
ATOM 1947 N N . SER A 1 244 ? 24.312 16.641 19.516 1 86.81 244 SER A N 1
ATOM 1948 C CA . SER A 1 244 ? 25.422 17.047 20.375 1 86.81 244 SER A CA 1
ATOM 1949 C C . SER A 1 244 ? 25.984 15.852 21.141 1 86.81 244 SER A C 1
ATOM 1951 O O . SER A 1 244 ? 25.234 15.094 21.75 1 86.81 244 SER A O 1
ATOM 1953 N N . GLN A 1 245 ? 27.375 15.711 21.141 1 83.94 245 GLN A N 1
ATOM 1954 C CA . GLN A 1 245 ? 28.109 14.695 21.891 1 83.94 245 GLN A CA 1
ATOM 1955 C C . GLN A 1 245 ? 27.484 13.32 21.719 1 83.94 245 GLN A C 1
ATOM 1957 O O . GLN A 1 245 ? 27.203 12.625 22.703 1 83.94 245 GLN A O 1
ATOM 1962 N N . ASN A 1 246 ? 27.078 12.859 20.562 1 81.12 246 ASN A N 1
ATOM 1963 C CA . ASN A 1 246 ? 26.609 11.531 20.188 1 81.12 246 ASN A CA 1
ATOM 1964 C C . ASN A 1 246 ? 25.156 11.32 20.609 1 81.12 246 ASN A C 1
ATOM 1966 O O . ASN A 1 246 ? 24.766 10.203 20.953 1 81.12 246 ASN A O 1
ATOM 1970 N N . GLN A 1 247 ? 24.531 12.438 20.922 1 87.88 247 GLN A N 1
ATOM 1971 C CA . GLN A 1 247 ? 23.125 12.391 21.344 1 87.88 247 GLN A CA 1
ATOM 1972 C C . GLN A 1 247 ? 22.266 13.281 20.453 1 87.88 247 GLN A C 1
ATOM 1974 O O . GLN A 1 247 ? 22.656 14.406 20.125 1 87.88 247 GLN A O 1
ATOM 1979 N N . ASN A 1 248 ? 21.141 12.688 20.031 1 90.38 248 ASN A N 1
ATOM 1980 C CA . ASN A 1 248 ? 20.156 13.469 19.297 1 90.38 248 ASN A CA 1
ATOM 1981 C C . ASN A 1 248 ? 19.156 14.125 20.234 1 90.38 248 ASN A C 1
ATOM 1983 O O . ASN A 1 248 ? 18.766 13.539 21.25 1 90.38 248 ASN A O 1
ATOM 1987 N N . TYR A 1 249 ? 18.797 15.383 19.891 1 93.44 249 TYR A N 1
ATOM 1988 C CA . TYR A 1 249 ? 17.812 16.109 20.672 1 93.44 249 TYR A CA 1
ATOM 1989 C C . TYR A 1 249 ? 16.656 16.594 19.781 1 93.44 249 TYR A C 1
ATOM 1991 O O . TYR A 1 249 ? 16.844 16.797 18.578 1 93.44 249 TYR A O 1
ATOM 1999 N N . LEU A 1 250 ? 15.492 16.703 20.406 1 94.88 250 LEU A N 1
ATOM 2000 C CA . LEU A 1 250 ? 14.32 17.281 19.766 1 94.88 250 LEU A CA 1
ATOM 2001 C C . LEU A 1 250 ? 13.828 18.5 20.531 1 94.88 250 LEU A C 1
ATOM 2003 O O . LEU A 1 250 ? 13.758 18.469 21.766 1 94.88 250 LEU A O 1
ATOM 2007 N N . SER A 1 251 ? 13.648 19.562 19.844 1 96.31 251 SER A N 1
ATOM 2008 C CA . SER A 1 251 ? 12.914 20.703 20.375 1 96.31 251 SER A CA 1
ATOM 2009 C C . SER A 1 251 ? 11.797 21.125 19.438 1 96.31 251 SER A C 1
ATOM 2011 O O . SER A 1 251 ? 11.797 20.766 18.266 1 96.31 251 SER A O 1
ATOM 2013 N N . GLY A 1 252 ? 10.734 21.719 20.016 1 97.62 252 GLY A N 1
ATOM 2014 C CA . GLY A 1 252 ? 9.633 22.266 19.234 1 97.62 252 GLY A CA 1
ATOM 2015 C C . GLY A 1 252 ? 9.508 23.781 19.359 1 97.62 252 GLY A C 1
ATOM 2016 O O . GLY A 1 252 ? 10.055 24.375 20.281 1 97.62 252 GLY A O 1
ATOM 2017 N N . TYR A 1 253 ? 8.938 24.344 18.422 1 98.19 253 TYR A N 1
ATOM 2018 C CA . TYR A 1 253 ? 8.648 25.766 18.453 1 98.19 253 TYR A CA 1
ATOM 2019 C C . TYR A 1 253 ? 7.207 26.047 18.062 1 98.19 253 TYR A C 1
ATOM 2021 O O . TYR A 1 253 ? 6.578 25.234 17.375 1 98.19 253 TYR A O 1
ATOM 2029 N N . LEU A 1 254 ? 6.688 27.078 18.547 1 98.56 254 LEU A N 1
ATOM 2030 C CA . LEU A 1 254 ? 5.332 27.562 18.297 1 98.56 254 LEU A CA 1
ATOM 2031 C C . LEU A 1 254 ? 5.301 29.094 18.25 1 98.56 254 LEU A C 1
ATOM 2033 O O . LEU A 1 254 ? 5.812 29.766 19.141 1 98.56 254 LEU A O 1
ATOM 2037 N N . TYR A 1 255 ? 4.797 29.578 17.141 1 98.56 255 TYR A N 1
ATOM 2038 C CA . TYR A 1 255 ? 4.715 31.016 16.906 1 98.56 255 TYR A CA 1
ATOM 2039 C C . TYR A 1 255 ? 3.262 31.469 16.812 1 98.56 255 TYR A C 1
ATOM 2041 O O . TYR A 1 255 ? 2.41 30.75 16.297 1 98.56 255 TYR A O 1
ATOM 2049 N N . THR A 1 256 ? 2.889 32.656 17.375 1 98.31 256 THR A N 1
ATOM 2050 C CA . THR A 1 256 ? 1.807 33.5 16.906 1 98.31 256 THR A CA 1
ATOM 2051 C C . THR A 1 256 ? 2.359 34.688 16.109 1 98.31 256 THR A C 1
ATOM 2053 O O . THR A 1 256 ? 3.564 34.75 15.859 1 98.31 256 THR A O 1
ATOM 2056 N N . GLN A 1 257 ? 1.527 35.469 15.609 1 96.44 257 GLN A N 1
ATOM 2057 C CA . GLN A 1 257 ? 2.004 36.625 14.836 1 96.44 257 GLN A CA 1
ATOM 2058 C C . GLN A 1 257 ? 2.871 37.531 15.695 1 96.44 257 GLN A C 1
ATOM 2060 O O . GLN A 1 257 ? 3.672 38.312 15.164 1 96.44 257 GLN A O 1
ATOM 2065 N N . ASN A 1 258 ? 2.816 37.406 17.062 1 95.5 258 ASN A N 1
ATOM 2066 C CA . ASN A 1 258 ? 3.486 38.375 17.938 1 95.5 258 ASN A CA 1
ATOM 2067 C C . ASN A 1 258 ? 4.32 37.656 19.016 1 95.5 258 ASN A C 1
ATOM 2069 O O . ASN A 1 258 ? 5.086 38.312 19.719 1 95.5 258 ASN A O 1
ATOM 2073 N N . GLU A 1 259 ? 4.074 36.406 19.141 1 96.88 259 GLU A N 1
ATOM 2074 C CA . GLU A 1 259 ? 4.766 35.688 20.203 1 96.88 259 GLU A CA 1
ATOM 2075 C C . GLU A 1 259 ? 5.469 34.438 19.656 1 96.88 259 GLU A C 1
ATOM 2077 O O . GLU A 1 259 ? 5.137 33.969 18.578 1 96.88 259 GLU A O 1
ATOM 2082 N N . TYR A 1 260 ? 6.48 34.094 20.406 1 95.75 260 TYR A N 1
ATOM 2083 C CA . TYR A 1 260 ? 7.27 32.906 20.078 1 95.75 260 TYR A CA 1
ATOM 2084 C C . TYR A 1 260 ? 7.633 32.125 21.344 1 95.75 260 TYR A C 1
ATOM 2086 O O . TYR A 1 260 ? 7.984 32.719 22.359 1 95.75 260 TYR A O 1
ATOM 2094 N N . GLN A 1 261 ? 7.438 30.781 21.297 1 97.69 261 GLN A N 1
ATOM 2095 C CA . GLN A 1 261 ? 7.91 29.891 22.359 1 97.69 261 GLN A CA 1
ATOM 2096 C C . GLN A 1 261 ? 8.656 28.703 21.766 1 97.69 261 GLN A C 1
ATOM 2098 O O . GLN A 1 261 ? 8.242 28.141 20.75 1 97.69 261 GLN A O 1
ATOM 2103 N N . GLN A 1 262 ? 9.773 28.375 22.359 1 97.19 262 GLN A N 1
ATOM 2104 C CA . GLN A 1 262 ? 10.531 27.172 22.062 1 97.19 262 GLN A CA 1
ATOM 2105 C C . GLN A 1 262 ? 10.633 26.25 23.266 1 97.19 262 GLN A C 1
ATOM 2107 O O . GLN A 1 262 ? 10.844 26.719 24.391 1 97.19 262 GLN A O 1
ATOM 2112 N N . SER A 1 263 ? 10.453 25.047 23.062 1 96.56 263 SER A N 1
ATOM 2113 C CA . SER A 1 263 ? 10.594 24.094 24.156 1 96.56 263 SER A CA 1
ATOM 2114 C C . SER A 1 263 ? 12.062 23.844 24.484 1 96.56 263 SER A C 1
ATOM 2116 O O . SER A 1 263 ? 12.945 24.156 23.688 1 96.56 263 SER A O 1
ATOM 2118 N N . GLU A 1 264 ? 12.281 23.266 25.625 1 94.5 264 GLU A N 1
ATOM 2119 C CA . GLU A 1 264 ? 13.594 22.734 25.953 1 94.5 264 GLU A CA 1
ATOM 2120 C C . GLU A 1 264 ? 13.969 21.578 25 1 94.5 264 GLU A C 1
ATOM 2122 O O . GLU A 1 264 ? 13.094 20.891 24.484 1 94.5 264 GLU A O 1
ATOM 2127 N N . LYS A 1 265 ? 15.203 21.5 24.844 1 94.69 265 LYS A N 1
ATOM 2128 C CA . LYS A 1 265 ? 15.711 20.359 24.094 1 94.69 265 LYS A CA 1
ATOM 2129 C C . LYS A 1 265 ? 15.562 19.062 24.906 1 94.69 265 LYS A C 1
ATOM 2131 O O . LYS A 1 265 ? 15.938 19.016 26.078 1 94.69 265 LYS A O 1
ATOM 2136 N N . ARG A 1 266 ? 14.992 18.109 24.266 1 93.06 266 ARG A N 1
ATOM 2137 C CA . ARG A 1 266 ? 14.812 16.812 24.922 1 93.06 266 ARG A CA 1
ATOM 2138 C C . ARG A 1 266 ? 15.641 15.727 24.219 1 93.06 266 ARG A C 1
ATOM 2140 O O . ARG A 1 266 ? 15.68 15.672 22.984 1 93.06 266 ARG A O 1
ATOM 2147 N N . PRO A 1 267 ? 16.328 14.875 24.938 1 90.81 267 PRO A N 1
ATOM 2148 C CA . PRO A 1 267 ? 17.078 13.781 24.328 1 90.81 267 PRO A CA 1
ATOM 2149 C C . PRO A 1 267 ? 16.172 12.82 23.547 1 90.81 267 PRO A C 1
ATOM 2151 O O . PRO A 1 267 ? 15.055 12.523 24 1 90.81 267 PRO A O 1
ATOM 2154 N N . LEU A 1 268 ? 16.656 12.445 22.422 1 89.88 268 LEU A N 1
ATOM 2155 C CA . LEU A 1 268 ? 15.891 11.578 21.547 1 89.88 268 LEU A CA 1
ATOM 2156 C C . LEU A 1 268 ? 16.484 10.172 21.484 1 89.88 268 LEU A C 1
ATOM 2158 O O . LEU A 1 268 ? 17.672 10.016 21.203 1 89.88 268 LEU A O 1
ATOM 2162 N N . LEU A 1 269 ? 15.797 9.133 21.906 1 81.75 269 LEU A N 1
ATOM 2163 C CA . LEU A 1 269 ? 16.094 7.727 21.672 1 81.75 269 LEU A CA 1
ATOM 2164 C C . LEU A 1 269 ? 15.156 7.145 20.609 1 81.75 269 LEU A C 1
ATOM 2166 O O . LEU A 1 269 ? 13.945 7.105 20.812 1 81.75 269 LEU A O 1
ATOM 2170 N N . ASN A 1 270 ? 15.656 6.691 19.5 1 83.62 270 ASN A N 1
ATOM 2171 C CA . ASN A 1 270 ? 14.836 6.328 18.344 1 83.62 270 ASN A CA 1
ATOM 2172 C C . ASN A 1 270 ? 14.625 4.82 18.266 1 83.62 270 ASN A C 1
ATOM 2174 O O . ASN A 1 270 ? 15.57 4.062 18.016 1 83.62 270 ASN A O 1
ATOM 2178 N N . LEU A 1 271 ? 13.484 4.402 18.547 1 83.06 271 LEU A N 1
ATOM 2179 C CA . LEU A 1 271 ? 13.039 3.057 18.203 1 83.06 271 LEU A CA 1
ATOM 2180 C C . LEU A 1 271 ? 12.406 3.02 16.812 1 83.06 271 LEU A C 1
ATOM 2182 O O . LEU A 1 271 ? 12.805 2.217 15.969 1 83.06 271 LEU A O 1
ATOM 2186 N N . ASP A 1 272 ? 11.453 3.867 16.562 1 84.06 272 ASP A N 1
ATOM 2187 C CA . ASP A 1 272 ? 10.781 4.082 15.281 1 84.06 272 ASP A CA 1
ATOM 2188 C C . ASP A 1 272 ? 10.352 5.539 15.125 1 84.06 272 ASP A C 1
ATOM 2190 O O . ASP A 1 272 ? 9.445 6.004 15.82 1 84.06 272 ASP A O 1
ATOM 2194 N N . ARG A 1 273 ? 10.977 6.207 14.133 1 84.25 273 ARG A N 1
ATOM 2195 C CA . ARG A 1 273 ? 10.758 7.648 14.055 1 84.25 273 ARG A CA 1
ATOM 2196 C C . ARG A 1 273 ? 9.609 7.977 13.102 1 84.25 273 ARG A C 1
ATOM 2198 O O . ARG A 1 273 ? 9.133 9.117 13.062 1 84.25 273 ARG A O 1
ATOM 2205 N N . ILE A 1 274 ? 9.164 7.023 12.359 1 86.81 274 ILE A N 1
ATOM 2206 C CA . ILE A 1 274 ? 8.102 7.309 11.398 1 86.81 274 ILE A CA 1
ATOM 2207 C C . ILE A 1 274 ? 6.816 7.672 12.141 1 86.81 274 ILE A C 1
ATOM 2209 O O . ILE A 1 274 ? 6.402 6.965 13.062 1 86.81 274 ILE A O 1
ATOM 2213 N N . GLY A 1 275 ? 6.234 8.844 11.859 1 88.12 275 GLY A N 1
ATOM 2214 C CA . GLY A 1 275 ? 5 9.281 12.492 1 88.12 275 GLY A CA 1
ATOM 2215 C C . GLY A 1 275 ? 5.227 10.18 13.688 1 88.12 275 GLY A C 1
ATOM 2216 O O . GLY A 1 275 ? 4.277 10.75 14.234 1 88.12 275 GLY A O 1
ATOM 2217 N N . ALA A 1 276 ? 6.488 10.359 14.109 1 90.12 276 ALA A N 1
ATOM 2218 C CA . ALA A 1 276 ? 6.766 11.164 15.297 1 90.12 276 ALA A CA 1
ATOM 2219 C C . ALA A 1 276 ? 6.402 12.633 15.055 1 90.12 276 ALA A C 1
ATOM 2221 O O . ALA A 1 276 ? 5.98 13.328 15.977 1 90.12 276 ALA A O 1
ATOM 2222 N N . GLY A 1 277 ? 6.523 13.086 13.844 1 94.62 277 GLY A N 1
ATOM 2223 C CA . GLY A 1 277 ? 6.066 14.43 13.523 1 94.62 277 GLY A CA 1
ATOM 2224 C C . GLY A 1 277 ? 4.57 14.609 13.695 1 94.62 277 GLY A C 1
ATOM 2225 O O . GLY A 1 277 ? 4.113 15.664 14.141 1 94.62 277 GLY A O 1
ATOM 2226 N N . ASP A 1 278 ? 3.891 13.625 13.367 1 96.94 278 ASP A N 1
ATOM 2227 C CA . ASP A 1 278 ? 2.443 13.656 13.555 1 96.94 278 ASP A CA 1
ATOM 2228 C C . ASP A 1 278 ? 2.078 13.734 15.031 1 96.94 278 ASP A C 1
ATOM 2230 O O . ASP A 1 278 ? 1.072 14.352 15.398 1 96.94 278 ASP A O 1
ATOM 2234 N N . ALA A 1 279 ? 2.824 13.055 15.883 1 96.88 279 ALA A N 1
ATOM 2235 C CA . ALA A 1 279 ? 2.598 13.133 17.328 1 96.88 279 ALA A CA 1
ATOM 2236 C C . ALA A 1 279 ? 2.785 14.555 17.844 1 96.88 279 ALA A C 1
ATOM 2238 O O . ALA A 1 279 ? 1.999 15.031 18.656 1 96.88 279 ALA A O 1
ATOM 2239 N N . TYR A 1 280 ? 3.904 15.234 17.359 1 97.81 280 TYR A N 1
ATOM 2240 C CA . TYR A 1 280 ? 4.098 16.641 17.734 1 97.81 280 TYR A CA 1
ATOM 2241 C C . TYR A 1 280 ? 2.904 17.484 17.297 1 97.81 280 TYR A C 1
ATOM 2243 O O . TYR A 1 280 ? 2.379 18.266 18.094 1 97.81 280 TYR A O 1
ATOM 2251 N N . ALA A 1 281 ? 2.432 17.25 16.078 1 98.5 281 ALA A N 1
ATOM 2252 C CA . ALA A 1 281 ? 1.294 18 15.555 1 98.5 281 ALA A CA 1
ATOM 2253 C C . ALA A 1 281 ? 0.042 17.75 16.391 1 98.5 281 ALA A C 1
ATOM 2255 O O . ALA A 1 281 ? -0.706 18.688 16.688 1 98.5 281 ALA A O 1
ATOM 2256 N N . ALA A 1 282 ? -0.171 16.531 16.766 1 98.5 282 ALA A N 1
ATOM 2257 C CA . ALA A 1 282 ? -1.314 16.203 17.625 1 98.5 282 ALA A CA 1
ATOM 2258 C C . ALA A 1 282 ? -1.251 16.969 18.938 1 98.5 282 ALA A C 1
ATOM 2260 O O . ALA A 1 282 ? -2.268 17.469 19.422 1 98.5 282 ALA A O 1
ATOM 2261 N N . GLY A 1 283 ? -0.075 16.953 19.531 1 98.56 283 GLY A N 1
ATOM 2262 C CA . GLY A 1 283 ? 0.094 17.688 20.781 1 98.56 283 GLY A CA 1
ATOM 2263 C C . GLY A 1 283 ? -0.237 19.172 20.641 1 98.56 283 GLY A C 1
ATOM 2264 O O . GLY A 1 283 ? -0.893 19.75 21.5 1 98.56 283 GLY A O 1
ATOM 2265 N N . ILE A 1 284 ? 0.246 19.844 19.547 1 98.75 284 ILE A N 1
ATOM 2266 C CA . ILE A 1 284 ? -0.014 21.266 19.297 1 98.75 284 ILE A CA 1
ATOM 2267 C C . ILE A 1 284 ? -1.517 21.484 19.141 1 98.75 284 ILE A C 1
ATOM 2269 O O . ILE A 1 284 ? -2.078 22.391 19.766 1 98.75 284 ILE A O 1
ATOM 2273 N N . LEU A 1 285 ? -2.18 20.609 18.375 1 98.75 285 LEU A N 1
ATOM 2274 C CA . LEU A 1 285 ? -3.605 20.781 18.125 1 98.75 285 LEU A CA 1
ATOM 2275 C C . LEU A 1 285 ? -4.414 20.547 19.391 1 98.75 285 LEU A C 1
ATOM 2277 O O . LEU A 1 285 ? -5.449 21.188 19.594 1 98.75 285 LEU A O 1
ATOM 2281 N N . TYR A 1 286 ? -3.996 19.594 20.188 1 98.56 286 TYR A N 1
ATOM 2282 C CA . TYR A 1 286 ? -4.648 19.406 21.469 1 98.56 286 TYR A CA 1
ATOM 2283 C C . TYR A 1 286 ? -4.543 20.656 22.328 1 98.56 286 TYR A C 1
ATOM 2285 O O . TYR A 1 286 ? -5.539 21.125 22.875 1 98.56 286 TYR A O 1
ATOM 2293 N N . GLY A 1 287 ? -3.32 21.203 22.469 1 98.56 287 GLY A N 1
ATOM 2294 C CA . GLY A 1 287 ? -3.15 22.453 23.203 1 98.56 287 GLY A CA 1
ATOM 2295 C C . GLY A 1 287 ? -4.004 23.578 22.672 1 98.56 287 GLY A C 1
ATOM 2296 O O . GLY A 1 287 ? -4.578 24.344 23.453 1 98.56 287 GLY A O 1
ATOM 2297 N N . TYR A 1 288 ? -4.062 23.719 21.344 1 98.25 288 TYR A N 1
ATOM 2298 C CA . TYR A 1 288 ? -4.914 24.719 20.703 1 98.25 288 TYR A CA 1
ATOM 2299 C C . TYR A 1 288 ? -6.367 24.531 21.125 1 98.25 288 TYR A C 1
ATOM 2301 O O . TYR A 1 288 ? -7.043 25.516 21.484 1 98.25 288 TYR A O 1
ATOM 2309 N N . SER A 1 289 ? -6.871 23.25 21.125 1 98.12 289 SER A N 1
ATOM 2310 C CA . SER A 1 289 ? -8.258 22.938 21.469 1 98.12 289 SER A CA 1
ATOM 2311 C C . SER A 1 289 ? -8.555 23.234 22.938 1 98.12 289 SER A C 1
ATOM 2313 O O . SER A 1 289 ? -9.703 23.484 23.297 1 98.12 289 SER A O 1
ATOM 2315 N N . GLN A 1 290 ? -7.461 23.234 23.781 1 97.62 290 GLN A N 1
ATOM 2316 C CA . GLN A 1 290 ? -7.609 23.453 25.219 1 97.62 290 GLN A CA 1
ATOM 2317 C C . GLN A 1 290 ? -7.344 24.922 25.562 1 97.62 290 GLN A C 1
ATOM 2319 O O . GLN A 1 290 ? -7.391 25.297 26.734 1 97.62 290 GLN A O 1
ATOM 2324 N N . ASN A 1 291 ? -7.086 25.75 24.531 1 97.69 291 ASN A N 1
ATOM 2325 C CA . ASN A 1 291 ? -6.738 27.156 24.734 1 97.69 291 ASN A CA 1
ATOM 2326 C C . ASN A 1 291 ? -5.57 27.312 25.703 1 97.69 291 ASN A C 1
ATOM 2328 O O . ASN A 1 291 ? -5.605 28.156 26.594 1 97.69 291 ASN A O 1
ATOM 2332 N N . TRP A 1 292 ? -4.527 26.469 25.562 1 98.12 292 TRP A N 1
ATOM 2333 C CA . TRP A 1 292 ? -3.33 26.516 26.391 1 98.12 292 TRP A CA 1
ATOM 2334 C C . TRP A 1 292 ? -2.457 27.703 26.016 1 98.12 292 TRP A C 1
ATOM 2336 O O . TRP A 1 292 ? -2.59 28.266 24.906 1 98.12 292 TRP A O 1
ATOM 2346 N N . SER A 1 293 ? -1.619 28.172 26.922 1 97.75 293 SER A N 1
ATOM 2347 C CA . SER A 1 293 ? -0.541 29.094 26.578 1 97.75 293 SER A CA 1
ATOM 2348 C C . SER A 1 293 ? 0.416 28.469 25.562 1 97.75 293 SER A C 1
ATOM 2350 O O . SER A 1 293 ? 0.501 27.25 25.469 1 97.75 293 SER A O 1
ATOM 2352 N N . LEU A 1 294 ? 1.145 29.297 24.859 1 98.31 294 LEU A N 1
ATOM 2353 C CA . LEU A 1 294 ? 2.109 28.812 23.875 1 98.31 294 LEU A CA 1
ATOM 2354 C C . LEU A 1 294 ? 3.148 27.906 24.531 1 98.31 294 LEU A C 1
ATOM 2356 O O . LEU A 1 294 ? 3.518 26.875 23.969 1 98.31 294 LEU A O 1
ATOM 2360 N N . GLU A 1 295 ? 3.582 28.328 25.688 1 98 295 GLU A N 1
ATOM 2361 C CA . GLU A 1 295 ? 4.609 27.594 26.406 1 98 295 GLU A CA 1
ATOM 2362 C C . GLU A 1 295 ? 4.129 26.188 26.766 1 98 295 GLU A C 1
ATOM 2364 O O . GLU A 1 295 ? 4.836 25.203 26.516 1 9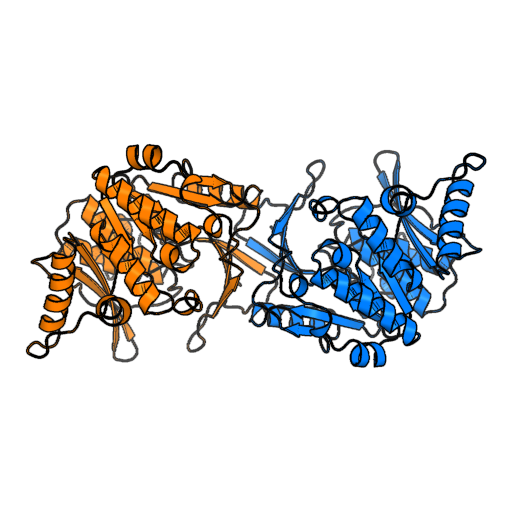8 295 GLU A O 1
ATOM 2369 N N . LYS A 1 296 ? 2.953 26.109 27.25 1 98 296 LYS A N 1
ATOM 2370 C CA . LYS A 1 296 ? 2.414 24.812 27.625 1 98 296 LYS A CA 1
ATOM 2371 C C . LYS A 1 296 ? 2.195 23.922 26.406 1 98 296 LYS A C 1
ATOM 2373 O O . LYS A 1 296 ? 2.508 22.734 26.438 1 98 296 LYS A O 1
ATOM 2378 N N . ALA A 1 297 ? 1.665 24.5 25.391 1 98.44 297 ALA A N 1
ATOM 2379 C CA . ALA A 1 297 ? 1.361 23.75 24.172 1 98.44 297 ALA A CA 1
ATOM 2380 C C . ALA A 1 297 ? 2.631 23.172 23.547 1 98.44 297 ALA A C 1
ATOM 2382 O O . ALA A 1 297 ? 2.688 21.984 23.234 1 98.44 297 ALA A O 1
ATOM 2383 N N . VAL A 1 298 ? 3.678 23.984 23.391 1 98.56 298 VAL A N 1
ATOM 2384 C CA . VAL A 1 298 ? 4.891 23.562 22.703 1 98.56 298 VAL A CA 1
ATOM 2385 C C . VAL A 1 298 ? 5.648 22.547 23.578 1 98.56 298 VAL A C 1
ATOM 2387 O O . VAL A 1 298 ? 6.23 21.594 23.062 1 98.56 298 VAL A O 1
ATOM 2390 N N . THR A 1 299 ? 5.637 22.719 24.906 1 97.88 299 THR A N 1
ATOM 2391 C CA . THR A 1 299 ? 6.297 21.797 25.812 1 97.88 299 THR A CA 1
ATOM 2392 C C . THR A 1 299 ? 5.633 20.422 25.766 1 97.88 299 THR A C 1
ATOM 2394 O O . THR A 1 299 ? 6.309 19.406 25.609 1 97.88 299 THR A O 1
ATOM 2397 N N . PHE A 1 300 ? 4.285 20.422 25.828 1 97.5 300 PHE A N 1
ATOM 2398 C CA . PHE A 1 300 ? 3.51 19.188 25.766 1 97.5 300 PHE A CA 1
ATOM 2399 C C . PHE A 1 300 ? 3.742 18.484 24.438 1 97.5 300 PHE A C 1
ATOM 2401 O O . PHE A 1 300 ? 4.008 17.281 24.422 1 97.5 300 PHE A O 1
ATOM 2408 N N . ALA A 1 301 ? 3.676 19.203 23.375 1 98.56 301 ALA A N 1
ATOM 2409 C CA . ALA A 1 301 ? 3.822 18.656 22.031 1 98.56 301 ALA A CA 1
ATOM 2410 C C . ALA A 1 301 ? 5.207 18.031 21.828 1 98.56 301 ALA A C 1
ATOM 2412 O O . ALA A 1 301 ? 5.34 16.969 21.219 1 98.56 301 ALA A O 1
ATOM 2413 N N . THR A 1 302 ? 6.203 18.672 22.328 1 97.56 302 THR A N 1
ATOM 2414 C CA . THR A 1 302 ? 7.574 18.188 22.188 1 97.56 302 THR A CA 1
ATOM 2415 C C . THR A 1 302 ? 7.758 16.875 22.922 1 97.56 302 THR A C 1
ATOM 2417 O O . THR A 1 302 ? 8.305 15.914 22.359 1 97.56 302 THR A O 1
ATOM 2420 N N . VAL A 1 303 ? 7.27 16.812 24.078 1 95.44 303 VAL A N 1
ATOM 2421 C CA . VAL A 1 303 ? 7.387 15.594 24.875 1 95.44 303 VAL A CA 1
ATOM 2422 C C . VAL A 1 303 ? 6.598 14.469 24.203 1 95.44 303 VAL A C 1
ATOM 2424 O O . VAL A 1 303 ? 7.062 13.328 24.125 1 95.44 303 VAL A O 1
ATOM 2427 N N . ASN A 1 304 ? 5.41 14.812 23.734 1 96.12 304 ASN A N 1
ATOM 2428 C CA . ASN A 1 304 ? 4.621 13.828 22.984 1 96.12 304 ASN A CA 1
ATOM 2429 C C . ASN A 1 304 ? 5.383 13.297 21.781 1 96.12 304 ASN A C 1
ATOM 2431 O O . ASN A 1 304 ? 5.375 12.094 21.516 1 96.12 304 ASN A O 1
ATOM 2435 N N . GLY A 1 305 ? 6.062 14.203 20.984 1 96.19 305 GLY A N 1
ATOM 2436 C CA . GLY A 1 305 ? 6.895 13.805 19.859 1 96.19 305 GLY A CA 1
ATOM 2437 C C . GLY A 1 305 ? 8.031 12.883 20.266 1 96.19 305 GLY A C 1
ATOM 2438 O O . GLY A 1 305 ? 8.328 11.914 19.562 1 96.19 305 GLY A O 1
ATOM 2439 N N . VAL A 1 306 ? 8.672 13.195 21.375 1 93.56 306 VAL A N 1
ATOM 2440 C CA . VAL A 1 306 ? 9.773 12.383 21.875 1 93.56 306 VAL A CA 1
ATOM 2441 C C . VAL A 1 306 ? 9.273 10.984 22.219 1 93.56 306 VAL A C 1
ATOM 2443 O O . VAL A 1 306 ? 9.883 9.984 21.844 1 93.56 306 VAL A O 1
ATOM 2446 N N . LEU A 1 307 ? 8.133 10.914 22.906 1 92.62 307 LEU A N 1
ATOM 2447 C CA . LEU A 1 307 ? 7.555 9.641 23.297 1 92.62 307 LEU A CA 1
ATOM 2448 C C . LEU A 1 307 ? 7.191 8.805 22.062 1 92.62 307 LEU A C 1
ATOM 2450 O O . LEU A 1 307 ? 7.355 7.586 22.062 1 92.62 307 LEU A O 1
ATOM 2454 N N . ALA A 1 308 ? 6.738 9.5 21.062 1 93.19 308 ALA A N 1
ATOM 2455 C CA . ALA A 1 308 ? 6.336 8.805 19.844 1 93.19 308 ALA A CA 1
ATOM 2456 C C . ALA A 1 308 ? 7.52 8.078 19.219 1 93.19 308 ALA A C 1
ATOM 2458 O O . ALA A 1 308 ? 7.355 7.016 18.609 1 93.19 308 ALA A O 1
ATOM 2459 N N . HIS A 1 309 ? 8.727 8.586 19.391 1 92 309 HIS A N 1
ATOM 2460 C CA . HIS A 1 309 ? 9.938 7.969 18.844 1 92 309 HIS A CA 1
ATOM 2461 C C . HIS A 1 309 ? 10.227 6.637 19.531 1 92 309 HIS A C 1
ATOM 2463 O O . HIS A 1 309 ? 11.039 5.848 19.031 1 92 309 HIS A O 1
ATOM 2469 N N . THR A 1 310 ? 9.656 6.43 20.672 1 89 310 THR A N 1
ATOM 2470 C CA . THR A 1 310 ? 9.938 5.227 21.453 1 89 310 THR A CA 1
ATOM 2471 C C . THR A 1 310 ? 8.828 4.191 21.266 1 89 310 THR A C 1
ATOM 2473 O O . THR A 1 310 ? 8.805 3.17 21.953 1 89 310 THR A O 1
ATOM 2476 N N . ILE A 1 311 ? 7.852 4.461 20.422 1 87.25 311 ILE A N 1
ATOM 2477 C CA . ILE A 1 311 ? 6.742 3.557 20.141 1 87.25 311 ILE A CA 1
ATOM 2478 C C . ILE A 1 311 ? 6.914 2.953 18.75 1 87.25 311 ILE A C 1
ATOM 2480 O O . ILE A 1 311 ? 7.129 3.678 17.766 1 87.25 311 ILE A O 1
ATOM 2484 N N . GLN A 1 312 ? 6.84 1.599 18.641 1 86.69 312 GLN A N 1
ATOM 2485 C CA . GLN A 1 312 ? 6.945 0.927 17.344 1 86.69 312 GLN A CA 1
ATOM 2486 C C . GLN A 1 312 ? 5.727 1.211 16.469 1 86.69 312 GLN A C 1
ATOM 2488 O O . GLN A 1 312 ? 4.59 1.111 16.938 1 86.69 312 GLN A O 1
ATOM 2493 N N . GLY A 1 313 ? 6.016 1.558 15.188 1 88.12 313 GLY A N 1
ATOM 2494 C CA . GLY A 1 313 ? 4.945 1.884 14.258 1 88.12 313 GLY A CA 1
ATOM 2495 C C . GLY A 1 313 ? 4.738 3.377 14.086 1 88.12 313 GLY A C 1
ATOM 2496 O O . GLY A 1 313 ? 5.328 4.18 14.812 1 88.12 313 GLY A O 1
ATOM 2497 N N . ASP A 1 314 ? 3.824 3.719 13.25 1 89.94 314 ASP A N 1
ATOM 2498 C CA . ASP A 1 314 ? 3.641 5.113 12.867 1 89.94 314 ASP A CA 1
ATOM 2499 C C . ASP A 1 314 ? 2.695 5.832 13.828 1 89.94 314 ASP A C 1
ATOM 2501 O O . ASP A 1 314 ? 2.682 7.062 13.891 1 89.94 314 ASP A O 1
ATOM 2505 N N . ILE A 1 315 ? 1.877 5.176 14.547 1 89.31 315 ILE A N 1
ATOM 2506 C CA . ILE A 1 315 ? 0.729 5.75 15.242 1 89.31 315 ILE A CA 1
ATOM 2507 C C . ILE A 1 315 ? 1.074 5.973 16.703 1 89.31 315 ILE A C 1
ATOM 2509 O O . ILE A 1 315 ? 1.231 5.016 17.469 1 89.31 315 ILE A O 1
ATOM 2513 N N . PRO A 1 316 ? 1.158 7.098 17.047 1 88.31 316 PRO A N 1
ATOM 2514 C CA . PRO A 1 316 ? 1.36 7.363 18.484 1 88.31 316 PRO A CA 1
ATOM 2515 C C . PRO A 1 316 ? 0.122 7.051 19.312 1 88.31 316 PRO A C 1
ATOM 2517 O O . PRO A 1 316 ? -0.979 7.496 18.984 1 88.31 316 PRO A O 1
ATOM 2520 N N . LEU A 1 317 ? 0.265 6.395 20.375 1 89.31 317 LEU A N 1
ATOM 2521 C CA . LEU A 1 317 ? -0.848 5.984 21.219 1 89.31 317 LEU A CA 1
ATOM 2522 C C . LEU A 1 317 ? -0.724 6.594 22.609 1 89.31 317 LEU A C 1
ATOM 2524 O O . LEU A 1 317 ? -1.303 6.078 23.578 1 89.31 317 LEU A O 1
ATOM 2528 N N . THR A 1 318 ? 0.035 7.527 22.672 1 92.75 318 THR A N 1
ATOM 2529 C CA . THR A 1 318 ? 0.219 8.195 23.953 1 92.75 318 THR A CA 1
ATOM 2530 C C . THR A 1 318 ? -1.089 8.82 24.438 1 92.75 318 THR A C 1
ATOM 2532 O O . THR A 1 318 ? -1.953 9.156 23.625 1 92.75 318 THR A O 1
ATOM 2535 N N . THR A 1 319 ? -1.192 9.062 25.766 1 92.81 319 THR A N 1
ATOM 2536 C CA . THR A 1 319 ? -2.309 9.758 26.391 1 92.81 319 THR A CA 1
ATOM 2537 C C . THR A 1 319 ? -1.835 11.039 27.062 1 92.81 319 THR A C 1
ATOM 2539 O O . THR A 1 319 ? -0.64 11.211 27.312 1 92.81 319 THR A O 1
ATOM 2542 N N . VAL A 1 320 ? -2.844 11.93 27.328 1 95.19 320 VAL A N 1
ATOM 2543 C CA . VAL A 1 320 ? -2.529 13.164 28.031 1 95.19 320 VAL A CA 1
ATOM 2544 C C . VAL A 1 320 ? -1.864 12.844 29.359 1 95.19 320 VAL A C 1
ATOM 2546 O O . VAL A 1 320 ? -0.873 13.469 29.734 1 95.19 320 VAL A O 1
ATOM 2549 N N . LYS A 1 321 ? -2.289 11.836 30 1 91.44 321 LYS A N 1
ATOM 2550 C CA . LYS A 1 321 ? -1.743 11.43 31.281 1 91.44 321 LYS A CA 1
ATOM 2551 C C . LYS A 1 321 ? -0.288 10.984 31.141 1 91.44 321 LYS A C 1
ATOM 2553 O O . LYS A 1 321 ? 0.556 11.352 31.969 1 91.44 321 LYS A O 1
ATOM 2558 N N . GLN A 1 322 ? 0.018 10.234 30.156 1 89.88 322 GLN A N 1
ATOM 2559 C CA . GLN A 1 322 ? 1.373 9.734 29.953 1 89.88 322 GLN A CA 1
ATOM 2560 C C . GLN A 1 322 ? 2.338 10.883 29.641 1 89.88 322 GLN A C 1
ATOM 2562 O O . GLN A 1 322 ? 3.455 10.914 30.172 1 89.88 322 GLN A O 1
ATOM 2567 N N . VAL A 1 323 ? 1.882 11.812 28.844 1 93.81 323 VAL A N 1
ATOM 2568 C CA . VAL A 1 323 ? 2.73 12.953 28.5 1 93.81 323 VAL A CA 1
ATOM 2569 C C . VAL A 1 323 ? 2.98 13.805 29.734 1 93.81 323 VAL A C 1
ATOM 2571 O O . VAL A 1 323 ? 4.121 14.188 30.016 1 93.81 323 VAL A O 1
ATOM 2574 N N . ASN A 1 324 ? 1.993 14.07 30.438 1 92.62 324 ASN A N 1
ATOM 2575 C CA . ASN A 1 324 ? 2.125 14.867 31.656 1 92.62 324 ASN A CA 1
ATOM 2576 C C . ASN A 1 324 ? 3.012 14.172 32.688 1 92.62 324 ASN A C 1
ATOM 2578 O O . ASN A 1 324 ? 3.74 14.828 33.438 1 92.62 324 ASN A O 1
ATOM 2582 N N . HIS A 1 325 ? 2.887 12.867 32.688 1 89 325 HIS A N 1
ATOM 2583 C CA . HIS A 1 325 ? 3.732 12.125 33.625 1 89 325 HIS A CA 1
ATOM 2584 C C . HIS A 1 325 ? 5.211 12.359 33.344 1 89 325 HIS A C 1
ATOM 2586 O O . HIS A 1 325 ? 6 12.586 34.25 1 89 325 HIS A O 1
ATOM 2592 N N . VAL A 1 326 ? 5.605 12.32 32.094 1 88.38 326 VAL A N 1
ATOM 2593 C CA . VAL A 1 326 ? 6.992 12.547 31.719 1 88.38 326 VAL A CA 1
ATOM 2594 C C . VAL A 1 326 ? 7.391 13.992 32.031 1 88.38 326 VAL A C 1
ATOM 2596 O O . VAL A 1 326 ? 8.523 14.25 32.438 1 88.38 326 VAL A O 1
ATOM 2599 N N . LEU A 1 327 ? 6.445 14.922 31.875 1 89.56 327 LEU A N 1
ATOM 2600 C CA . LEU A 1 327 ? 6.703 16.328 32.156 1 89.56 327 LEU A CA 1
ATOM 2601 C C . LEU A 1 327 ? 6.895 16.578 33.625 1 89.56 327 LEU A C 1
ATOM 2603 O O . LEU A 1 327 ? 7.785 17.328 34.031 1 89.56 327 LEU A O 1
ATOM 2607 N N . GLU A 1 328 ? 6.184 15.938 34.375 1 85.75 328 GLU A N 1
ATOM 2608 C CA . GLU A 1 328 ? 6.168 16.188 35.812 1 85.75 328 GLU A CA 1
ATOM 2609 C C . GLU A 1 328 ? 7.188 15.32 36.531 1 85.75 328 GLU A C 1
ATOM 2611 O O . GLU A 1 328 ? 7.715 15.703 37.562 1 85.75 328 GLU A O 1
ATOM 2616 N N . HIS A 1 329 ? 7.367 14.039 36 1 80.56 329 HIS A N 1
ATOM 2617 C CA . HIS A 1 329 ? 8.258 13.07 36.625 1 80.56 329 HIS A CA 1
ATOM 2618 C C . HIS A 1 329 ? 9.242 12.492 35.594 1 80.56 329 HIS A C 1
ATOM 2620 O O . HIS A 1 329 ? 9.211 11.289 35.312 1 80.56 329 HIS A O 1
ATOM 2626 N N . PRO A 1 330 ? 10.141 13.273 35.062 1 71.06 330 PRO A N 1
ATOM 2627 C CA . PRO A 1 330 ? 11.008 12.852 33.969 1 71.06 330 PRO A CA 1
ATOM 2628 C C . PRO A 1 330 ? 11.867 11.641 34.312 1 71.06 330 PRO A C 1
ATOM 2630 O O . PRO A 1 330 ? 12.297 10.906 33.406 1 71.06 330 PRO A O 1
ATOM 2633 N N . ASN A 1 331 ? 12.109 11.344 35.594 1 65.19 331 ASN A N 1
ATOM 2634 C CA . ASN A 1 331 ? 13.039 10.273 35.938 1 65.19 331 ASN A CA 1
ATOM 2635 C C . ASN A 1 331 ? 12.297 9 36.344 1 65.19 331 ASN A C 1
ATOM 2637 O O . ASN A 1 331 ? 12.914 8.039 36.812 1 65.19 331 ASN A O 1
ATOM 2641 N N . ILE A 1 332 ? 11 8.977 36.156 1 55.09 332 ILE A N 1
ATOM 2642 C CA . ILE A 1 332 ? 10.242 7.789 36.531 1 55.09 332 ILE A CA 1
ATOM 2643 C C . ILE A 1 332 ? 10.109 6.844 35.344 1 55.09 332 ILE A C 1
ATOM 2645 O O . ILE A 1 332 ? 9.586 7.227 34.312 1 55.09 332 ILE A O 1
ATOM 2649 N N . ASP A 1 333 ? 10.625 5.641 35.469 1 59.44 333 ASP A N 1
ATOM 2650 C CA . ASP A 1 333 ? 10.68 4.719 34.344 1 59.44 333 ASP A CA 1
ATOM 2651 C C . ASP A 1 333 ? 9.578 3.662 34.438 1 59.44 333 ASP A C 1
ATOM 2653 O O . ASP A 1 333 ? 9.336 2.92 33.469 1 59.44 333 ASP A O 1
ATOM 2657 N N . LEU A 1 334 ? 9.078 3.441 35.656 1 53.97 334 LEU A N 1
ATOM 2658 C CA . LEU A 1 334 ? 8.047 2.424 35.812 1 53.97 334 LEU A CA 1
ATOM 2659 C C . LEU A 1 334 ? 6.805 3.014 36.469 1 53.97 334 LEU A C 1
ATOM 2661 O O . LEU A 1 334 ? 6.906 3.695 37.5 1 53.97 334 LEU A O 1
ATOM 2665 N N . ILE A 1 335 ? 5.676 2.99 35.844 1 52.44 335 ILE A N 1
ATOM 2666 C CA . ILE A 1 335 ? 4.406 3.43 36.406 1 52.44 335 ILE A CA 1
ATOM 2667 C C . ILE A 1 335 ? 3.539 2.215 36.75 1 52.44 335 ILE A C 1
ATOM 2669 O O . ILE A 1 335 ? 3.307 1.36 35.875 1 52.44 335 ILE A O 1
ATOM 2673 N N . ARG A 1 336 ? 3.273 1.854 38.125 1 46.84 336 ARG A N 1
ATOM 2674 C CA . ARG A 1 336 ? 2.342 0.818 38.562 1 46.84 336 ARG A CA 1
ATOM 2675 C C . ARG A 1 336 ? 1.012 1.424 39 1 46.84 336 ARG A C 1
ATOM 2677 O O . ARG A 1 336 ? 0.983 2.473 39.656 1 46.84 336 ARG A O 1
ATOM 2684 N N . MET B 1 1 ? 16.188 -31.312 -19.891 1 93.94 1 MET B N 1
ATOM 2685 C CA . MET B 1 1 ? 15.383 -30.25 -20.5 1 93.94 1 MET B CA 1
ATOM 2686 C C . MET B 1 1 ? 15.344 -29.016 -19.609 1 93.94 1 MET B C 1
ATOM 2688 O O . MET B 1 1 ? 15.164 -29.125 -18.391 1 93.94 1 MET B O 1
ATOM 2692 N N . LYS B 1 2 ? 15.688 -27.875 -20.125 1 98 2 LYS B N 1
ATOM 2693 C CA . LYS B 1 2 ? 15.555 -26.609 -19.406 1 98 2 LYS B CA 1
ATOM 2694 C C . LYS B 1 2 ? 14.203 -25.953 -19.703 1 98 2 LYS B C 1
ATOM 2696 O O . LYS B 1 2 ? 13.906 -25.609 -20.844 1 98 2 LYS B O 1
ATOM 2701 N N . ILE B 1 3 ? 13.375 -25.844 -18.672 1 98.69 3 ILE B N 1
ATOM 2702 C CA . ILE B 1 3 ? 12.016 -25.328 -18.812 1 98.69 3 ILE B CA 1
ATOM 2703 C C . ILE B 1 3 ? 11.922 -23.953 -18.141 1 98.69 3 ILE B C 1
ATOM 2705 O O . ILE B 1 3 ? 12.328 -23.781 -16.984 1 98.69 3 ILE B O 1
ATOM 2709 N N . ALA B 1 4 ? 11.469 -22.984 -18.875 1 98.81 4 ALA B N 1
ATOM 2710 C CA . ALA B 1 4 ? 11.289 -21.625 -18.375 1 98.81 4 ALA B CA 1
ATOM 2711 C C . ALA B 1 4 ? 9.828 -21.203 -18.469 1 98.81 4 ALA B C 1
ATOM 2713 O O . ALA B 1 4 ? 8.992 -21.922 -19.016 1 98.81 4 ALA B O 1
ATOM 2714 N N . ALA B 1 5 ? 9.523 -20.125 -17.859 1 98.81 5 ALA B N 1
ATOM 2715 C CA . ALA B 1 5 ? 8.172 -19.578 -17.922 1 98.81 5 ALA B CA 1
ATOM 2716 C C . ALA B 1 5 ? 8.203 -18.062 -18.094 1 98.81 5 ALA B C 1
ATOM 2718 O O . ALA B 1 5 ? 9.148 -17.406 -17.656 1 98.81 5 ALA B O 1
ATOM 2719 N N . PHE B 1 6 ? 7.195 -17.578 -18.844 1 98.69 6 PHE B N 1
ATOM 2720 C CA . PHE B 1 6 ? 6.875 -16.156 -18.938 1 98.69 6 PHE B CA 1
ATOM 2721 C C . PHE B 1 6 ? 5.617 -15.82 -18.156 1 98.69 6 PHE B C 1
ATOM 2723 O O . PHE B 1 6 ? 4.555 -16.406 -18.391 1 98.69 6 PHE B O 1
ATOM 2730 N N . GLY B 1 7 ? 5.805 -14.969 -17.203 1 97.5 7 GLY B N 1
ATOM 2731 C CA . GLY B 1 7 ? 4.637 -14.625 -16.406 1 97.5 7 GLY B CA 1
ATOM 2732 C C . GLY B 1 7 ? 4.961 -13.727 -15.227 1 97.5 7 GLY B C 1
ATOM 2733 O O . GLY B 1 7 ? 6.117 -13.359 -15.016 1 97.5 7 GLY B O 1
ATOM 2734 N N . GLU B 1 8 ? 3.912 -13.438 -14.469 1 96.94 8 GLU B N 1
ATOM 2735 C CA . GLU B 1 8 ? 4.004 -12.438 -13.406 1 96.94 8 GLU B CA 1
ATOM 2736 C C . GLU B 1 8 ? 4.402 -13.078 -12.086 1 96.94 8 GLU B C 1
ATOM 2738 O O . GLU B 1 8 ? 3.902 -14.148 -11.734 1 96.94 8 GLU B O 1
ATOM 2743 N N . VAL B 1 9 ? 5.371 -12.461 -11.391 1 97.75 9 VAL B N 1
ATOM 2744 C CA . VAL B 1 9 ? 5.598 -12.727 -9.977 1 97.75 9 VAL B CA 1
ATOM 2745 C C . VAL B 1 9 ? 4.734 -11.797 -9.125 1 97.75 9 VAL B C 1
ATOM 2747 O O . VAL B 1 9 ? 4.766 -10.578 -9.305 1 97.75 9 VAL B O 1
ATOM 2750 N N . MET B 1 10 ? 3.971 -12.359 -8.242 1 96.75 10 MET B N 1
ATOM 2751 C CA . MET B 1 10 ? 3.1 -11.578 -7.367 1 96.75 10 MET B CA 1
ATOM 2752 C C . MET B 1 10 ? 3.477 -11.781 -5.906 1 96.75 10 MET B C 1
ATOM 2754 O O . MET B 1 10 ? 4.137 -12.766 -5.559 1 96.75 10 MET B O 1
ATOM 2758 N N . LEU B 1 11 ? 3.006 -10.82 -5.117 1 96.38 11 LEU B N 1
ATOM 2759 C CA . LEU B 1 11 ? 3.088 -10.953 -3.668 1 96.38 11 LEU B CA 1
ATOM 2760 C C . LEU B 1 11 ? 1.772 -11.469 -3.094 1 96.38 11 LEU B C 1
ATOM 2762 O O . LEU B 1 11 ? 0.714 -10.883 -3.336 1 96.38 11 LEU B O 1
ATOM 2766 N N . ARG B 1 12 ? 1.885 -12.602 -2.455 1 95.75 12 ARG B N 1
ATOM 2767 C CA . ARG B 1 12 ? 0.737 -13.102 -1.708 1 95.75 12 ARG B CA 1
ATOM 2768 C C . ARG B 1 12 ? 0.863 -12.773 -0.224 1 95.75 12 ARG B C 1
ATOM 2770 O O . ARG B 1 12 ? 1.897 -13.047 0.39 1 95.75 12 ARG B O 1
ATOM 2777 N N . PHE B 1 13 ? -0.172 -12.094 0.348 1 96 13 PHE B N 1
ATOM 2778 C CA . PHE B 1 13 ? -0.287 -11.852 1.781 1 96 13 PHE B CA 1
ATOM 2779 C C . PHE B 1 13 ? -1.355 -12.742 2.398 1 96 13 PHE B C 1
ATOM 2781 O O . PHE B 1 13 ? -2.508 -12.742 1.959 1 96 13 PHE B O 1
ATOM 2788 N N . THR B 1 14 ? -0.967 -13.516 3.418 1 94.88 14 THR B N 1
ATOM 2789 C CA . THR B 1 14 ? -1.905 -14.445 4.043 1 94.88 14 THR B CA 1
ATOM 2790 C C . THR B 1 14 ? -1.964 -14.219 5.551 1 94.88 14 THR B C 1
ATOM 2792 O O . THR B 1 14 ? -0.969 -14.414 6.25 1 94.88 14 THR B O 1
ATOM 2795 N N . PRO B 1 15 ? -3.156 -13.766 6.07 1 93.25 15 PRO B N 1
ATOM 2796 C CA . PRO B 1 15 ? -3.291 -13.82 7.527 1 93.25 15 PRO B CA 1
ATOM 2797 C C . PRO B 1 15 ? -3.061 -15.219 8.094 1 93.25 15 PRO B C 1
ATOM 2799 O O . PRO B 1 15 ? -3.475 -16.219 7.484 1 93.25 15 PRO B O 1
ATOM 2802 N N . PRO B 1 16 ? -2.471 -15.305 9.266 1 89.75 16 PRO B N 1
ATOM 2803 C CA . PRO B 1 16 ? -2.195 -16.641 9.82 1 89.75 16 PRO B CA 1
ATOM 2804 C C . PRO B 1 16 ? -3.447 -17.328 10.352 1 89.75 16 PRO B C 1
ATOM 2806 O O . PRO B 1 16 ? -4.457 -16.672 10.609 1 89.75 16 PRO B O 1
ATOM 2809 N N . GLU B 1 17 ? -3.453 -18.672 10.523 1 81.44 17 GLU B N 1
ATOM 2810 C CA . GLU B 1 17 ? -4.383 -19.531 11.258 1 81.44 17 GLU B CA 1
ATOM 2811 C C . GLU B 1 17 ? -5.816 -19.312 10.781 1 81.44 17 GLU B C 1
ATOM 2813 O O . GLU B 1 17 ? -6.754 -19.344 11.586 1 81.44 17 GLU B O 1
ATOM 2818 N N . TYR B 1 18 ? -5.996 -19 9.508 1 83.38 18 TYR B N 1
ATOM 2819 C CA . TYR B 1 18 ? -7.316 -18.828 8.906 1 83.38 18 TYR B CA 1
ATOM 2820 C C . TYR B 1 18 ? -7.953 -17.516 9.375 1 83.38 18 TYR B C 1
ATOM 2822 O O . TYR B 1 18 ? -9.172 -17.359 9.32 1 83.38 18 TYR B O 1
ATOM 2830 N N . LEU B 1 19 ? -7.215 -16.656 9.984 1 81 19 LEU B N 1
ATOM 2831 C CA . LEU B 1 19 ? -7.715 -15.359 10.414 1 81 19 LEU B CA 1
ATOM 2832 C C . LEU B 1 19 ? -8.07 -14.492 9.211 1 81 19 LEU B C 1
ATOM 2834 O O . LEU B 1 19 ? -7.477 -14.633 8.141 1 81 19 LEU B O 1
ATOM 2838 N N . MET B 1 20 ? -9.078 -13.664 9.5 1 86.5 20 MET B N 1
ATOM 2839 C CA . MET B 1 20 ? -9.406 -12.625 8.523 1 86.5 20 MET B CA 1
ATOM 2840 C C . MET B 1 20 ? -8.531 -11.391 8.727 1 86.5 20 MET B C 1
ATOM 2842 O O . MET B 1 20 ? -7.926 -11.227 9.789 1 86.5 20 MET B O 1
ATOM 2846 N N . LEU B 1 21 ? -8.484 -10.57 7.75 1 85.62 21 LEU B N 1
ATOM 2847 C CA . LEU B 1 21 ? -7.641 -9.375 7.77 1 85.62 21 LEU B CA 1
ATOM 2848 C C . LEU B 1 21 ? -7.961 -8.5 8.977 1 85.62 21 LEU B C 1
ATOM 2850 O O . LEU B 1 21 ? -7.055 -7.938 9.594 1 85.62 21 LEU B O 1
ATOM 2854 N N . GLU B 1 22 ? -9.156 -8.414 9.32 1 84.25 22 GLU B N 1
ATOM 2855 C CA . GLU B 1 22 ? -9.602 -7.539 10.406 1 84.25 22 GLU B CA 1
ATOM 2856 C C . GLU B 1 22 ? -9.156 -8.07 11.766 1 84.25 22 GLU B C 1
ATOM 2858 O O . GLU B 1 22 ? -9.18 -7.34 12.758 1 84.25 22 GLU B O 1
ATOM 2863 N N . GLN B 1 23 ? -8.766 -9.312 11.82 1 81 23 GLN B N 1
ATOM 2864 C CA . GLN B 1 23 ? -8.539 -9.977 13.102 1 81 23 GLN B CA 1
ATOM 2865 C C . GLN B 1 23 ? -7.062 -9.93 13.484 1 81 23 GLN B C 1
ATOM 2867 O O . GLN B 1 23 ? -6.691 -10.328 14.594 1 81 23 GLN B O 1
ATOM 2872 N N . THR B 1 24 ? -6.242 -9.516 12.578 1 86.19 24 THR B N 1
ATOM 2873 C CA . THR B 1 24 ? -4.82 -9.656 12.859 1 86.19 24 THR B CA 1
ATOM 2874 C C . THR B 1 24 ? -4.027 -8.516 12.211 1 86.19 24 THR B C 1
ATOM 2876 O O . THR B 1 24 ? -4.52 -7.848 11.305 1 86.19 24 THR B O 1
ATOM 2879 N N . GLU B 1 25 ? -2.812 -8.281 12.711 1 92.44 25 GLU B N 1
ATOM 2880 C CA . GLU B 1 25 ? -1.852 -7.363 12.117 1 92.44 25 GLU B CA 1
ATOM 2881 C C . GLU B 1 25 ? -0.63 -8.109 11.586 1 92.44 25 GLU B C 1
ATOM 2883 O O . GLU B 1 25 ? 0.389 -7.488 11.266 1 92.44 25 GLU B O 1
ATOM 2888 N N . GLN B 1 26 ? -0.72 -9.445 11.516 1 93 26 GLN B N 1
ATOM 2889 C CA . GLN B 1 26 ? 0.374 -10.289 11.039 1 93 26 GLN B CA 1
ATOM 2890 C C . GLN B 1 26 ? 0.03 -10.938 9.703 1 93 26 GLN B C 1
ATOM 2892 O O . GLN B 1 26 ? -1.104 -11.367 9.492 1 93 26 GLN B O 1
ATOM 2897 N N . LEU B 1 27 ? 1.032 -10.93 8.82 1 95.62 27 LEU B N 1
ATOM 2898 C CA . LEU B 1 27 ? 0.846 -11.562 7.512 1 95.62 27 LEU B CA 1
ATOM 2899 C C . LEU B 1 27 ? 2.035 -12.445 7.164 1 95.62 27 LEU B C 1
ATOM 2901 O O . LEU B 1 27 ? 3.172 -12.148 7.535 1 95.62 27 LEU B O 1
ATOM 2905 N N . ARG B 1 28 ? 1.736 -13.539 6.48 1 94.25 28 ARG B N 1
ATOM 2906 C CA . ARG B 1 28 ? 2.758 -14.258 5.73 1 94.25 28 ARG B CA 1
ATOM 2907 C C . ARG B 1 28 ? 2.902 -13.695 4.32 1 94.25 28 ARG B C 1
ATOM 2909 O O . ARG B 1 28 ? 1.905 -13.398 3.66 1 94.25 28 ARG B O 1
ATOM 2916 N N . MET B 1 29 ? 4.152 -13.477 3.93 1 95.12 29 MET B N 1
ATOM 2917 C CA . MET B 1 29 ? 4.441 -12.953 2.6 1 95.12 29 MET B CA 1
ATOM 2918 C C . MET B 1 29 ? 5.145 -14 1.74 1 95.12 29 MET B C 1
ATOM 2920 O O . MET B 1 29 ? 6.137 -14.594 2.168 1 95.12 29 MET B O 1
ATOM 2924 N N . ASN B 1 30 ? 4.617 -14.281 0.531 1 95.19 30 ASN B N 1
ATOM 2925 C CA . ASN B 1 30 ? 5.242 -15.18 -0.433 1 95.19 30 ASN B CA 1
ATOM 2926 C C . ASN B 1 30 ? 5.234 -14.586 -1.84 1 95.19 30 ASN B C 1
ATOM 2928 O O . ASN B 1 30 ? 4.266 -13.938 -2.236 1 95.19 30 ASN B O 1
ATOM 2932 N N . PHE B 1 31 ? 6.289 -14.805 -2.512 1 96.56 31 PHE B N 1
ATOM 2933 C CA . PHE B 1 31 ? 6.336 -14.492 -3.936 1 96.56 31 PHE B CA 1
ATOM 2934 C C . PHE B 1 31 ? 5.852 -15.672 -4.77 1 96.56 31 PHE B C 1
ATOM 2936 O O . PHE B 1 31 ? 6.449 -16.75 -4.738 1 96.56 31 PHE B O 1
ATOM 2943 N N . VAL B 1 32 ? 4.766 -15.453 -5.492 1 96.94 32 VAL B N 1
ATOM 2944 C CA . VAL B 1 32 ? 4.09 -16.562 -6.164 1 96.94 32 VAL B CA 1
ATOM 2945 C C . VAL B 1 32 ? 3.734 -16.156 -7.594 1 96.94 32 VAL B C 1
ATOM 2947 O O . VAL B 1 32 ? 4.109 -15.07 -8.055 1 96.94 32 VAL B O 1
ATOM 2950 N N . GLY B 1 33 ? 3.029 -16.969 -8.266 1 96.81 33 GLY B N 1
ATOM 2951 C CA . GLY B 1 33 ? 2.586 -16.859 -9.641 1 96.81 33 GLY B CA 1
ATOM 2952 C C . GLY B 1 33 ? 2.566 -18.188 -10.367 1 96.81 33 GLY B C 1
ATOM 2953 O O . GLY B 1 33 ? 3.32 -19.109 -10.023 1 96.81 33 GLY B O 1
ATOM 2954 N N . THR B 1 34 ? 1.765 -18.219 -11.367 1 96.75 34 THR B N 1
ATOM 2955 C CA . THR B 1 34 ? 1.634 -19.484 -12.086 1 96.75 34 THR B CA 1
ATOM 2956 C C . THR B 1 34 ? 3 -19.984 -12.547 1 96.75 34 THR B C 1
ATOM 2958 O O . THR B 1 34 ? 3.352 -21.141 -12.305 1 96.75 34 THR B O 1
ATOM 2961 N N . GLY B 1 35 ? 3.762 -19.125 -13.203 1 97.88 35 GLY B N 1
ATOM 2962 C CA . GLY B 1 35 ? 5.094 -19.5 -13.641 1 97.88 35 GLY B CA 1
ATOM 2963 C C . GLY B 1 35 ? 6.016 -19.875 -12.492 1 97.88 35 GLY B C 1
ATOM 2964 O O . GLY B 1 35 ? 6.781 -20.844 -12.586 1 97.88 35 GLY B O 1
ATOM 2965 N N . VAL B 1 36 ? 5.938 -19.156 -11.398 1 98.06 36 VAL B N 1
ATOM 2966 C CA . VAL B 1 36 ? 6.77 -19.391 -10.227 1 98.06 36 VAL B CA 1
ATOM 2967 C C . VAL B 1 36 ? 6.426 -20.75 -9.617 1 98.06 36 VAL B C 1
ATOM 2969 O O . VAL B 1 36 ? 7.312 -21.562 -9.352 1 98.06 36 VAL B O 1
ATOM 2972 N N . ASN B 1 37 ? 5.176 -21 -9.438 1 97.62 37 ASN B N 1
ATOM 2973 C CA . ASN B 1 37 ? 4.707 -22.25 -8.844 1 97.62 37 ASN B CA 1
ATOM 2974 C C . ASN B 1 37 ? 5.145 -23.469 -9.656 1 97.62 37 ASN B C 1
ATOM 2976 O O . ASN B 1 37 ? 5.688 -24.422 -9.109 1 97.62 37 ASN B O 1
ATOM 2980 N N . LEU B 1 38 ? 4.922 -23.328 -10.953 1 98.06 38 LEU B N 1
ATOM 2981 C CA . LEU B 1 38 ? 5.258 -24.406 -11.883 1 98.06 38 LEU B CA 1
ATOM 2982 C C . LEU B 1 38 ? 6.762 -24.656 -11.891 1 98.06 38 LEU B C 1
ATOM 2984 O O . LEU B 1 38 ? 7.199 -25.797 -11.742 1 98.06 38 LEU B O 1
ATOM 2988 N N . LEU B 1 39 ? 7.543 -23.609 -12.023 1 98.56 39 LEU B N 1
ATOM 2989 C CA . LEU B 1 39 ? 8.992 -23.734 -12.141 1 98.56 39 LEU B CA 1
ATOM 2990 C C . LEU B 1 39 ? 9.609 -24.203 -10.836 1 98.56 39 LEU B C 1
ATOM 2992 O O . LEU B 1 39 ? 10.578 -24.969 -10.844 1 98.56 39 LEU B O 1
ATOM 2996 N N . ALA B 1 40 ? 9.078 -23.734 -9.727 1 97.81 40 ALA B N 1
ATOM 2997 C CA . ALA B 1 40 ? 9.578 -24.188 -8.43 1 97.81 40 ALA B CA 1
ATOM 2998 C C . ALA B 1 40 ? 9.438 -25.703 -8.273 1 97.81 40 ALA B C 1
ATOM 3000 O O . ALA B 1 40 ? 10.359 -26.375 -7.805 1 97.81 40 ALA B O 1
ATOM 3001 N N . ASN B 1 41 ? 8.281 -26.156 -8.641 1 98 41 ASN B N 1
ATOM 3002 C CA . ASN B 1 41 ? 8.055 -27.594 -8.562 1 98 41 ASN B CA 1
ATOM 3003 C C . ASN B 1 41 ? 8.984 -28.359 -9.492 1 98 41 ASN B C 1
ATOM 3005 O O . ASN B 1 41 ? 9.562 -29.375 -9.102 1 98 41 ASN B O 1
ATOM 3009 N N . LEU B 1 42 ? 9.148 -27.891 -10.695 1 98.56 42 LEU B N 1
ATOM 3010 C CA . LEU B 1 42 ? 10.047 -28.531 -11.648 1 98.56 42 LEU B CA 1
ATOM 3011 C C . LEU B 1 42 ? 11.484 -28.5 -11.148 1 98.56 42 LEU B C 1
ATOM 3013 O O . LEU B 1 42 ? 12.242 -29.453 -11.352 1 98.56 42 LEU B O 1
ATOM 3017 N N . ALA B 1 43 ? 11.828 -27.391 -10.539 1 97.81 43 ALA B N 1
ATOM 3018 C CA . ALA B 1 43 ? 13.156 -27.328 -9.93 1 97.81 43 ALA B CA 1
ATOM 3019 C C . ALA B 1 43 ? 13.32 -28.406 -8.859 1 97.81 43 ALA B C 1
ATOM 3021 O O . ALA B 1 43 ? 14.367 -29.047 -8.773 1 97.81 43 ALA B O 1
ATOM 3022 N N . HIS B 1 44 ? 12.32 -28.609 -8.055 1 96.12 44 HIS B N 1
ATOM 3023 C CA . HIS B 1 44 ? 12.344 -29.641 -7.039 1 96.12 44 HIS B CA 1
ATOM 3024 C C . HIS B 1 44 ? 12.375 -31.031 -7.668 1 96.12 44 HIS B C 1
ATOM 3026 O O . HIS B 1 44 ? 12.773 -32 -7.023 1 96.12 44 HIS B O 1
ATOM 3032 N N . PHE B 1 45 ? 11.898 -31.109 -8.945 1 97.62 45 PHE B N 1
ATOM 3033 C CA . PHE B 1 45 ? 12.047 -32.344 -9.711 1 97.62 45 PHE B CA 1
ATOM 3034 C C . PHE B 1 45 ? 13.43 -32.406 -10.352 1 97.62 45 PHE B C 1
ATOM 3036 O O . PHE B 1 45 ? 13.695 -33.281 -11.172 1 97.62 45 PHE B O 1
ATOM 3043 N N . GLN B 1 46 ? 14.281 -31.453 -10.039 1 95.69 46 GLN B N 1
ATOM 3044 C CA . GLN B 1 46 ? 15.688 -31.406 -10.414 1 95.69 46 GLN B CA 1
ATOM 3045 C C . GLN B 1 46 ? 15.852 -31.016 -11.883 1 95.69 46 GLN B C 1
ATOM 3047 O O . GLN B 1 46 ? 16.812 -31.438 -12.539 1 95.69 46 GLN B O 1
ATOM 3052 N N . LEU B 1 47 ? 14.914 -30.328 -12.453 1 98 47 LEU B N 1
ATOM 3053 C CA . LEU B 1 47 ? 15.086 -29.734 -13.773 1 98 47 LEU B CA 1
ATOM 3054 C C . LEU B 1 47 ? 15.672 -28.328 -13.664 1 98 47 LEU B C 1
ATOM 3056 O O . LEU B 1 47 ? 15.5 -27.656 -12.648 1 98 47 LEU B O 1
ATOM 3060 N N . GLU B 1 48 ? 16.375 -27.922 -14.68 1 98.12 48 GLU B N 1
ATOM 3061 C CA . GLU B 1 48 ? 16.812 -26.531 -14.773 1 98.12 48 GLU B CA 1
ATOM 3062 C C . GLU B 1 48 ? 15.656 -25.625 -15.156 1 98.12 48 GLU B C 1
ATOM 3064 O O . GLU B 1 48 ? 14.938 -25.891 -16.109 1 98.12 48 GLU B O 1
ATOM 3069 N N . THR B 1 49 ? 15.469 -24.625 -14.336 1 98.56 49 THR B N 1
ATOM 3070 C CA . THR B 1 49 ? 14.328 -23.734 -14.555 1 98.56 49 THR B CA 1
ATOM 3071 C C . THR B 1 49 ? 14.773 -22.281 -14.555 1 98.56 49 THR B C 1
ATOM 3073 O O . THR B 1 49 ? 15.773 -21.922 -13.922 1 98.56 49 THR B O 1
ATOM 3076 N N . ALA B 1 50 ? 14.047 -21.438 -15.297 1 98.69 50 ALA B N 1
ATOM 3077 C CA . ALA B 1 50 ? 14.289 -20 -15.336 1 98.69 50 ALA B CA 1
ATOM 3078 C C . ALA B 1 50 ? 12.992 -19.219 -15.555 1 98.69 50 ALA B C 1
ATOM 3080 O O . ALA B 1 50 ? 12.07 -19.719 -16.203 1 98.69 50 ALA B O 1
ATOM 3081 N N . LEU B 1 51 ? 12.93 -18.094 -14.984 1 98.69 51 LEU B N 1
ATOM 3082 C CA . LEU B 1 51 ? 11.773 -17.219 -15.172 1 98.69 51 LEU B CA 1
ATOM 3083 C C . LEU B 1 51 ? 12.18 -15.945 -15.922 1 98.69 51 LEU B C 1
ATOM 3085 O O . LEU B 1 51 ? 13.172 -15.305 -15.578 1 98.69 51 LEU B O 1
ATOM 3089 N N . ILE B 1 52 ? 11.469 -15.672 -17.016 1 98.81 52 ILE B N 1
ATOM 3090 C CA . ILE B 1 52 ? 11.656 -14.391 -17.688 1 98.81 52 ILE B CA 1
ATOM 3091 C C . ILE B 1 52 ? 10.5 -13.461 -17.359 1 98.81 52 ILE B C 1
ATOM 3093 O O . ILE B 1 52 ? 9.336 -13.773 -17.625 1 98.81 52 ILE B O 1
ATOM 3097 N N . THR B 1 53 ? 10.789 -12.43 -16.625 1 98.69 53 THR B N 1
ATOM 3098 C CA . THR B 1 53 ? 9.789 -11.5 -16.125 1 98.69 53 THR B CA 1
ATOM 3099 C C . THR B 1 53 ? 10.43 -10.172 -15.727 1 98.69 53 THR B C 1
ATOM 3101 O O . THR B 1 53 ? 11.609 -9.945 -15.984 1 98.69 53 THR B O 1
ATOM 3104 N N . LYS B 1 54 ? 9.602 -9.281 -15.336 1 98.62 54 LYS B N 1
ATOM 3105 C CA . LYS B 1 54 ? 10.078 -8.016 -14.781 1 98.62 54 LYS B CA 1
ATOM 3106 C C . LYS B 1 54 ? 9.609 -7.84 -13.344 1 98.62 54 LYS B C 1
ATOM 3108 O O . LYS B 1 54 ? 8.461 -8.164 -13.008 1 98.62 54 LYS B O 1
ATOM 3113 N N . LEU B 1 55 ? 10.508 -7.406 -12.484 1 97.94 55 LEU B N 1
ATOM 3114 C CA . LEU B 1 55 ? 10.234 -7.023 -11.102 1 97.94 55 LEU B CA 1
ATOM 3115 C C . LEU B 1 55 ? 10.57 -5.555 -10.867 1 97.94 55 LEU B C 1
ATOM 3117 O O . LEU B 1 55 ? 11.312 -4.953 -11.648 1 97.94 55 LEU B O 1
ATOM 3121 N N . PRO B 1 56 ? 9.938 -4.953 -9.852 1 96.19 56 PRO B N 1
ATOM 3122 C CA . PRO B 1 56 ? 10.242 -3.543 -9.609 1 96.19 56 PRO B CA 1
ATOM 3123 C C . PRO B 1 56 ? 11.711 -3.307 -9.266 1 96.19 56 PRO B C 1
ATOM 3125 O O . PRO B 1 56 ? 12.352 -4.168 -8.664 1 96.19 56 PRO B O 1
ATOM 3128 N N . ALA B 1 57 ? 12.195 -2.074 -9.68 1 93.25 57 ALA B N 1
ATOM 3129 C CA . ALA B 1 57 ? 13.578 -1.696 -9.414 1 93.25 57 ALA B CA 1
ATOM 3130 C C . ALA B 1 57 ? 13.734 -1.147 -7.996 1 93.25 57 ALA B C 1
ATOM 3132 O O . ALA B 1 57 ? 14.094 0.018 -7.812 1 93.25 57 ALA B O 1
ATOM 3133 N N . ASN B 1 58 ? 13.531 -1.96 -7.035 1 92.94 58 ASN B N 1
ATOM 3134 C CA . ASN B 1 58 ? 13.617 -1.594 -5.629 1 92.94 58 ASN B CA 1
ATOM 3135 C C . ASN B 1 58 ? 13.844 -2.816 -4.742 1 92.94 58 ASN B C 1
ATOM 3137 O O . ASN B 1 58 ? 14.109 -3.91 -5.246 1 92.94 58 ASN B O 1
ATOM 3141 N N . ARG B 1 59 ? 13.773 -2.656 -3.438 1 91.06 59 ARG B N 1
ATOM 3142 C CA . ARG B 1 59 ? 14.086 -3.705 -2.473 1 91.06 59 ARG B CA 1
ATOM 3143 C C . ARG B 1 59 ? 13.117 -4.871 -2.598 1 91.06 59 ARG B C 1
ATOM 3145 O O . ARG B 1 59 ? 13.484 -6.023 -2.352 1 91.06 59 ARG B O 1
ATOM 3152 N N . LEU B 1 60 ? 11.961 -4.555 -2.951 1 93 60 LEU B N 1
ATOM 3153 C CA . LEU B 1 60 ? 10.961 -5.605 -3.131 1 93 60 LEU B CA 1
ATOM 3154 C C . LEU B 1 60 ? 11.328 -6.5 -4.312 1 93 60 LEU B C 1
ATOM 3156 O O . LEU B 1 60 ? 11.188 -7.723 -4.238 1 93 60 LEU B O 1
ATOM 3160 N N . GLY B 1 61 ? 11.703 -5.824 -5.402 1 95.44 61 GLY B N 1
ATOM 3161 C CA . GLY B 1 61 ? 12.188 -6.59 -6.539 1 95.44 61 GLY B CA 1
ATOM 3162 C C . GLY B 1 61 ? 13.359 -7.488 -6.199 1 95.44 61 GLY B C 1
ATOM 3163 O O . GLY B 1 61 ? 13.414 -8.641 -6.633 1 95.44 61 GLY B O 1
ATOM 3164 N N . GLU B 1 62 ? 14.266 -6.973 -5.383 1 94.31 62 GLU B N 1
ATOM 3165 C CA . GLU B 1 62 ? 15.414 -7.762 -4.953 1 94.31 62 GLU B CA 1
ATOM 3166 C C . GLU B 1 62 ? 14.984 -8.953 -4.098 1 94.31 62 GLU B C 1
ATOM 3168 O O . GLU B 1 62 ? 15.5 -10.055 -4.266 1 94.31 62 GLU B O 1
ATOM 3173 N N . ALA B 1 63 ? 14.078 -8.719 -3.229 1 94.06 63 ALA B N 1
ATOM 3174 C CA . ALA B 1 63 ? 13.547 -9.805 -2.406 1 94.06 63 ALA B CA 1
ATOM 3175 C C . ALA B 1 63 ? 12.867 -10.867 -3.27 1 94.06 63 ALA B C 1
ATOM 3177 O O . ALA B 1 63 ? 12.969 -12.062 -2.984 1 94.06 63 ALA B O 1
ATOM 3178 N N . GLY B 1 64 ? 12.164 -10.367 -4.281 1 96.75 64 GLY B N 1
ATOM 3179 C CA . GLY B 1 64 ? 11.547 -11.297 -5.215 1 96.75 64 GLY B CA 1
ATOM 3180 C C . GLY B 1 64 ? 12.547 -12.18 -5.93 1 96.75 64 GLY B C 1
ATOM 3181 O O . GLY B 1 64 ? 12.344 -13.391 -6.043 1 96.75 64 GLY B O 1
ATOM 3182 N N . LYS B 1 65 ? 13.602 -11.594 -6.414 1 96.38 65 LYS B N 1
ATOM 3183 C CA . LYS B 1 65 ? 14.664 -12.367 -7.051 1 96.38 65 LYS B CA 1
ATOM 3184 C C . LYS B 1 65 ? 15.242 -13.398 -6.09 1 96.38 65 LYS B C 1
ATOM 3186 O O . LYS B 1 65 ? 15.453 -14.555 -6.461 1 96.38 65 LYS B O 1
ATOM 3191 N N . ALA B 1 66 ? 15.484 -12.992 -4.887 1 94.88 66 ALA B N 1
ATOM 3192 C CA . ALA B 1 66 ? 16.016 -13.898 -3.873 1 94.88 66 ALA B CA 1
ATOM 3193 C C . ALA B 1 66 ? 15.078 -15.062 -3.619 1 94.88 66 ALA B C 1
ATOM 3195 O O . ALA B 1 66 ? 15.516 -16.203 -3.475 1 94.88 66 ALA B O 1
ATOM 3196 N N . ALA B 1 67 ? 13.828 -14.758 -3.547 1 95.12 67 ALA B N 1
ATOM 3197 C CA . ALA B 1 67 ? 12.828 -15.789 -3.33 1 95.12 67 ALA B CA 1
ATOM 3198 C C . ALA B 1 67 ? 12.836 -16.812 -4.469 1 95.12 67 ALA B C 1
ATOM 3200 O O . ALA B 1 67 ? 12.703 -18.016 -4.234 1 95.12 67 ALA B O 1
ATOM 3201 N N . LEU B 1 68 ? 12.961 -16.312 -5.699 1 97.31 68 LEU B N 1
ATOM 3202 C CA . LEU B 1 68 ? 13.031 -17.203 -6.852 1 97.31 68 LEU B CA 1
ATOM 3203 C C . LEU B 1 68 ? 14.242 -18.141 -6.746 1 97.31 68 LEU B C 1
ATOM 3205 O O . LEU B 1 68 ? 14.117 -19.344 -6.957 1 97.31 68 LEU B O 1
ATOM 3209 N N . ARG B 1 69 ? 15.367 -17.578 -6.379 1 95.69 69 ARG B N 1
ATOM 3210 C CA . ARG B 1 69 ? 16.578 -18.375 -6.227 1 95.69 69 ARG B CA 1
ATOM 3211 C C . ARG B 1 69 ? 16.391 -19.438 -5.141 1 95.69 69 ARG B C 1
ATOM 3213 O O . ARG B 1 69 ? 16.812 -20.578 -5.301 1 95.69 69 ARG B O 1
ATOM 3220 N N . LYS B 1 70 ? 15.758 -19.016 -4.086 1 93.94 70 LYS B N 1
ATOM 3221 C CA . LYS B 1 70 ? 15.484 -19.938 -2.988 1 93.94 70 LYS B CA 1
ATOM 3222 C C . LYS B 1 70 ? 14.688 -21.141 -3.469 1 93.94 70 LYS B C 1
ATOM 3224 O O . LYS B 1 70 ? 14.875 -22.25 -2.969 1 93.94 70 LYS B O 1
ATOM 3229 N N . LEU B 1 71 ? 13.891 -20.938 -4.488 1 95.62 71 LEU B N 1
ATOM 3230 C CA . LEU B 1 71 ? 13.016 -21.984 -5.008 1 95.62 71 LEU B CA 1
ATOM 3231 C C . LEU B 1 71 ? 13.727 -22.812 -6.078 1 95.62 71 LEU B C 1
ATOM 3233 O O . LEU B 1 71 ? 13.156 -23.75 -6.621 1 95.62 71 LEU B O 1
ATOM 3237 N N . GLY B 1 72 ? 14.953 -22.422 -6.418 1 95.69 72 GLY B N 1
ATOM 3238 C CA . GLY B 1 72 ? 15.711 -23.125 -7.441 1 95.69 72 GLY B CA 1
ATOM 3239 C C . GLY B 1 72 ? 15.453 -22.594 -8.844 1 95.69 72 GLY B C 1
ATOM 3240 O O . GLY B 1 72 ? 15.82 -23.234 -9.828 1 95.69 72 GLY B O 1
ATOM 3241 N N . ILE B 1 73 ? 14.797 -21.438 -8.953 1 98.12 73 ILE B N 1
ATOM 3242 C CA . ILE B 1 73 ? 14.508 -20.828 -10.25 1 98.12 73 ILE B CA 1
ATOM 3243 C C . ILE B 1 73 ? 15.602 -19.812 -10.602 1 98.12 73 ILE B C 1
ATOM 3245 O O . ILE B 1 73 ? 15.906 -18.922 -9.812 1 98.12 73 ILE B O 1
ATOM 3249 N N . SER B 1 74 ? 16.219 -20.031 -11.75 1 98 74 SER B N 1
ATOM 3250 C CA . SER B 1 74 ? 17.203 -19.047 -12.18 1 98 74 SER B CA 1
ATOM 3251 C C . SER B 1 74 ? 16.578 -17.688 -12.391 1 98 74 SER B C 1
ATOM 3253 O O . SER B 1 74 ? 15.547 -17.562 -13.055 1 98 74 SER B O 1
ATOM 3255 N N . ASP B 1 75 ? 17.188 -16.656 -11.82 1 96.94 75 ASP B N 1
ATOM 3256 C CA . ASP B 1 75 ? 16.672 -15.297 -11.961 1 96.94 75 ASP B CA 1
ATOM 3257 C C . ASP B 1 75 ? 17.484 -14.5 -12.984 1 96.94 75 ASP B C 1
ATOM 3259 O O . ASP B 1 75 ? 17.422 -13.266 -13.008 1 96.94 75 ASP B O 1
ATOM 3263 N N . GLN B 1 76 ? 18.234 -15.188 -13.844 1 97.06 76 GLN B N 1
ATOM 3264 C CA . GLN B 1 76 ? 19.109 -14.547 -14.82 1 97.06 76 GLN B CA 1
ATOM 3265 C C . GLN B 1 76 ? 18.312 -13.672 -15.781 1 97.06 76 GLN B C 1
ATOM 3267 O O . GLN B 1 76 ? 18.812 -12.656 -16.281 1 97.06 76 GLN B O 1
ATOM 3272 N N . TRP B 1 77 ? 17.047 -14.016 -16.016 1 98.19 77 TRP B N 1
ATOM 3273 C CA . TRP B 1 77 ? 16.25 -13.336 -17.016 1 98.19 77 TRP B CA 1
ATOM 3274 C C . TRP B 1 77 ? 15.188 -12.453 -16.375 1 98.19 77 TRP B C 1
ATOM 3276 O O . TRP B 1 77 ? 14.234 -12.023 -17.031 1 98.19 77 TRP B O 1
ATOM 3286 N N . VAL B 1 78 ? 15.383 -12.266 -15.055 1 98.38 78 VAL B N 1
ATOM 3287 C CA . VAL B 1 78 ? 14.5 -11.344 -14.352 1 98.38 78 VAL B CA 1
ATOM 3288 C C . VAL B 1 78 ? 15.055 -9.922 -14.453 1 98.38 78 VAL B C 1
ATOM 3290 O O . VAL B 1 78 ? 16.141 -9.633 -13.938 1 98.38 78 VAL B O 1
ATOM 3293 N N . GLY B 1 79 ? 14.344 -9.047 -15.211 1 98.19 79 GLY B N 1
ATOM 3294 C CA . GLY B 1 79 ? 14.727 -7.648 -15.312 1 98.19 79 GLY B CA 1
ATOM 3295 C C . GLY B 1 79 ? 13.945 -6.746 -14.383 1 98.19 79 GLY B C 1
ATOM 3296 O O . GLY B 1 79 ? 13.141 -7.223 -13.578 1 98.19 79 GLY B O 1
ATOM 3297 N N . GLU B 1 80 ? 14.305 -5.484 -14.461 1 97 80 GLU B N 1
ATOM 3298 C CA . GLU B 1 80 ? 13.648 -4.512 -13.594 1 97 80 GLU B CA 1
ATOM 3299 C C . GLU B 1 80 ? 12.805 -3.527 -14.391 1 97 80 GLU B C 1
ATOM 3301 O O . GLU B 1 80 ? 13.195 -3.121 -15.492 1 97 80 GLU B O 1
ATOM 3306 N N . LYS B 1 81 ? 11.633 -3.256 -13.859 1 96.12 81 LYS B N 1
ATOM 3307 C CA . LYS B 1 81 ? 10.766 -2.24 -14.445 1 96.12 81 LYS B CA 1
ATOM 3308 C C . LYS B 1 81 ? 9.844 -1.633 -13.391 1 96.12 81 LYS B C 1
ATOM 3310 O O . LYS B 1 81 ? 9.242 -2.355 -12.594 1 96.12 81 LYS B O 1
ATOM 3315 N N . GLY B 1 82 ? 9.797 -0.33 -13.391 1 92.81 82 GLY B N 1
ATOM 3316 C CA . GLY B 1 82 ? 8.859 0.354 -12.516 1 92.81 82 GLY B CA 1
ATOM 3317 C C . GLY B 1 82 ? 9.172 0.159 -11.039 1 92.81 82 GLY B C 1
ATOM 3318 O O . GLY B 1 82 ? 10.297 -0.175 -10.68 1 92.81 82 GLY B O 1
ATOM 3319 N N . ASP B 1 83 ? 8.062 0.382 -10.117 1 90.94 83 ASP B N 1
ATOM 3320 C CA . ASP B 1 83 ? 8.297 0.391 -8.68 1 90.94 83 ASP B CA 1
ATOM 3321 C C . ASP B 1 83 ? 7.246 -0.442 -7.945 1 90.94 83 ASP B C 1
ATOM 3323 O O . ASP B 1 83 ? 7.191 -0.438 -6.715 1 90.94 83 ASP B O 1
ATOM 3327 N N . HIS B 1 84 ? 6.469 -1.145 -8.742 1 94.12 84 HIS B N 1
ATOM 3328 C CA . HIS B 1 84 ? 5.305 -1.8 -8.156 1 94.12 84 HIS B CA 1
ATOM 3329 C C . HIS B 1 84 ? 5.25 -3.275 -8.539 1 94.12 84 HIS B C 1
ATOM 3331 O O . HIS B 1 84 ? 5.492 -3.631 -9.695 1 94.12 84 HIS B O 1
ATOM 3337 N N . ILE B 1 85 ? 4.945 -4.113 -7.531 1 95.75 85 ILE B N 1
ATOM 3338 C CA . ILE B 1 85 ? 4.668 -5.527 -7.77 1 95.75 85 ILE B CA 1
ATOM 3339 C C . ILE B 1 85 ? 3.191 -5.812 -7.512 1 95.75 85 ILE B C 1
ATOM 3341 O O . ILE B 1 85 ? 2.609 -5.301 -6.551 1 95.75 85 ILE B O 1
ATOM 3345 N N . GLY B 1 86 ? 2.529 -6.547 -8.43 1 94.56 86 GLY B N 1
ATOM 3346 C CA . GLY B 1 86 ? 1.173 -6.977 -8.133 1 94.56 86 GLY B CA 1
ATOM 3347 C C . GLY B 1 86 ? 1.076 -7.824 -6.879 1 94.56 86 GLY B C 1
ATOM 3348 O O . GLY B 1 86 ? 1.988 -8.594 -6.57 1 94.56 86 GLY B O 1
ATOM 3349 N N . SER B 1 87 ? -0.054 -7.68 -6.176 1 94.88 87 SER B N 1
ATOM 3350 C CA . SER B 1 87 ? -0.204 -8.422 -4.93 1 94.88 87 SER B CA 1
ATOM 3351 C C . SER B 1 87 ? -1.655 -8.828 -4.699 1 94.88 87 SER B C 1
ATOM 3353 O O . SER B 1 87 ? -2.559 -8.336 -5.379 1 94.88 87 SER B O 1
ATOM 3355 N N . PHE B 1 88 ? -1.823 -9.797 -3.844 1 93.94 88 PHE B N 1
ATOM 3356 C CA . PHE B 1 88 ? -3.164 -10.148 -3.387 1 93.94 88 PHE B CA 1
ATOM 3357 C C . PHE B 1 88 ? -3.129 -10.664 -1.955 1 93.94 88 PHE B C 1
ATOM 3359 O O . PHE B 1 88 ? -2.088 -11.125 -1.48 1 93.94 88 PHE B O 1
ATOM 3366 N N . PHE B 1 89 ? -4.254 -10.477 -1.311 1 94.56 89 PHE B N 1
ATOM 33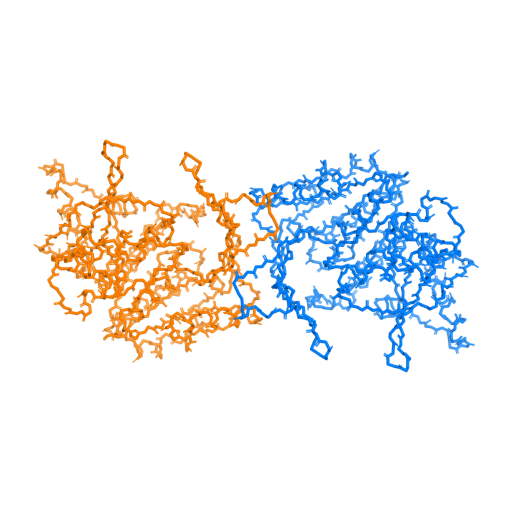67 C CA . PHE B 1 89 ? -4.477 -11.031 0.022 1 94.56 89 PHE B CA 1
ATOM 3368 C C . PHE B 1 89 ? -5.332 -12.289 -0.046 1 94.56 89 PHE B C 1
ATOM 3370 O O . PHE B 1 89 ? -6.363 -12.305 -0.718 1 94.56 89 PHE B O 1
ATOM 3377 N N . ALA B 1 90 ? -4.848 -13.32 0.607 1 93.75 90 ALA B N 1
ATOM 3378 C CA . ALA B 1 90 ? -5.617 -14.562 0.674 1 93.75 90 ALA B CA 1
ATOM 3379 C C . ALA B 1 90 ? -6.09 -14.836 2.098 1 93.75 90 ALA B C 1
ATOM 3381 O O . ALA B 1 90 ? -5.332 -15.352 2.924 1 93.75 90 ALA B O 1
ATOM 3382 N N . GLU B 1 91 ? -7.344 -14.492 2.418 1 92 91 GLU B N 1
ATOM 3383 C CA . GLU B 1 91 ? -7.984 -14.93 3.656 1 92 91 GLU B CA 1
ATOM 3384 C C . GLU B 1 91 ? -8.484 -16.359 3.545 1 92 91 GLU B C 1
ATOM 3386 O O . GLU B 1 91 ? -9.555 -16.609 2.998 1 92 91 GLU B O 1
ATOM 3391 N N . MET B 1 92 ? -7.691 -17.234 4.145 1 90.31 92 MET B N 1
ATOM 3392 C CA . MET B 1 92 ? -7.996 -18.656 3.998 1 90.31 92 MET B CA 1
ATOM 3393 C C . MET B 1 92 ? -9.328 -19 4.652 1 90.31 92 MET B C 1
ATOM 3395 O O . MET B 1 92 ? -9.617 -18.547 5.762 1 90.31 92 MET B O 1
ATOM 3399 N N . GLY B 1 93 ? -10.102 -19.781 3.898 1 84.19 93 GLY B N 1
ATOM 3400 C CA . GLY B 1 93 ? -11.391 -20.234 4.41 1 84.19 93 GLY B CA 1
ATOM 3401 C C . GLY B 1 93 ? -11.281 -21.453 5.297 1 84.19 93 GLY B C 1
ATOM 3402 O O . GLY B 1 93 ? -10.195 -22.016 5.449 1 84.19 93 GLY B O 1
ATOM 3403 N N . TYR B 1 94 ? -12.43 -21.766 5.934 1 81.38 94 TYR B N 1
ATOM 3404 C CA . TYR B 1 94 ? -12.547 -22.969 6.758 1 81.38 94 TYR B CA 1
ATOM 3405 C C . TYR B 1 94 ? -13.969 -23.516 6.73 1 81.38 94 TYR B C 1
ATOM 3407 O O . TYR B 1 94 ? -14.93 -22.781 6.996 1 81.38 94 TYR B O 1
ATOM 3415 N N . GLY B 1 95 ? -14.062 -24.766 6.426 1 73.88 95 GLY B N 1
ATOM 3416 C CA . GLY B 1 95 ? -15.391 -25.359 6.285 1 73.88 95 GLY B CA 1
ATOM 3417 C C . GLY B 1 95 ? -16.188 -24.75 5.152 1 73.88 95 GLY B C 1
ATOM 3418 O O . GLY B 1 95 ? -15.758 -24.766 3.998 1 73.88 95 GLY B O 1
ATOM 3419 N N . ILE B 1 96 ? -17.281 -24.156 5.559 1 76.19 96 ILE B N 1
ATOM 3420 C CA . ILE B 1 96 ? -18.188 -23.641 4.531 1 76.19 96 ILE B CA 1
ATOM 3421 C C . ILE B 1 96 ? -17.781 -22.203 4.168 1 76.19 96 ILE B C 1
ATOM 3423 O O . ILE B 1 96 ? -18.297 -21.641 3.201 1 76.19 96 ILE B O 1
ATOM 3427 N N . ARG B 1 97 ? -16.906 -21.625 4.953 1 81 97 ARG B N 1
ATOM 3428 C CA . ARG B 1 97 ? -16.438 -20.281 4.637 1 81 97 ARG B CA 1
ATOM 3429 C C . ARG B 1 97 ? -15.375 -20.312 3.531 1 81 97 ARG B C 1
ATOM 3431 O O . ARG B 1 97 ? -14.281 -20.844 3.732 1 81 97 ARG B O 1
ATOM 3438 N N . PRO B 1 98 ? -15.617 -19.75 2.461 1 85.81 98 PRO B N 1
ATOM 3439 C CA . PRO B 1 98 ? -14.672 -19.844 1.345 1 85.81 98 PRO B CA 1
ATOM 3440 C C . PRO B 1 98 ? -13.438 -18.969 1.528 1 85.81 98 PRO B C 1
ATOM 3442 O O . PRO B 1 98 ? -13.492 -17.969 2.262 1 85.81 98 PRO B O 1
ATOM 3445 N N . THR B 1 99 ? -12.422 -19.375 0.921 1 87.06 99 THR B N 1
ATOM 3446 C CA . THR B 1 99 ? -11.25 -18.5 0.817 1 87.06 99 THR B CA 1
ATOM 3447 C C . THR B 1 99 ? -11.57 -17.25 0.014 1 87.06 99 THR B C 1
ATOM 3449 O O . THR B 1 99 ? -12.242 -17.328 -1.019 1 87.06 99 THR B O 1
ATOM 3452 N N . GLN B 1 100 ? -11.148 -16.141 0.571 1 88.75 100 GLN B N 1
ATOM 3453 C CA . GLN B 1 100 ? -11.375 -14.859 -0.105 1 88.75 100 GLN B CA 1
ATOM 3454 C C . GLN B 1 100 ? -10.062 -14.258 -0.597 1 88.75 100 GLN B C 1
ATOM 3456 O O . GLN B 1 100 ? -9.141 -14.047 0.191 1 88.75 100 GLN B O 1
ATOM 3461 N N . VAL B 1 101 ? -10.039 -14.086 -1.94 1 90.5 101 VAL B N 1
ATOM 3462 C CA . VAL B 1 101 ? -8.852 -13.492 -2.547 1 90.5 101 VAL B CA 1
ATOM 3463 C C . VAL B 1 101 ? -9.133 -12.047 -2.945 1 90.5 101 VAL B C 1
ATOM 3465 O O . VAL B 1 101 ? -10.133 -11.766 -3.607 1 90.5 101 VAL B O 1
ATOM 3468 N N . THR B 1 102 ? -8.289 -11.164 -2.494 1 92.06 102 THR B N 1
ATOM 3469 C CA . THR B 1 102 ? -8.398 -9.75 -2.832 1 92.06 102 THR B CA 1
ATOM 3470 C C . THR B 1 102 ? -7.168 -9.289 -3.611 1 92.06 102 THR B C 1
ATOM 3472 O O . THR B 1 102 ? -6.094 -9.109 -3.037 1 92.06 102 THR B O 1
ATOM 3475 N N . TYR B 1 103 ? -7.348 -9.023 -4.887 1 89.94 103 TYR B N 1
ATOM 3476 C CA . TYR B 1 103 ? -6.242 -8.602 -5.742 1 89.94 103 TYR B CA 1
ATOM 3477 C C . TYR B 1 103 ? -6 -7.105 -5.613 1 89.94 103 TYR B C 1
ATOM 3479 O O . TYR B 1 103 ? -6.938 -6.332 -5.398 1 89.94 103 TYR B O 1
ATOM 3487 N N . GLN B 1 104 ? -4.73 -6.758 -5.703 1 90.25 104 GLN B N 1
ATOM 3488 C CA . GLN B 1 104 ? -4.34 -5.352 -5.738 1 90.25 104 GLN B CA 1
ATOM 3489 C C . GLN B 1 104 ? -3.646 -5.008 -7.051 1 90.25 104 GLN B C 1
ATOM 3491 O O . GLN B 1 104 ? -2.582 -5.547 -7.359 1 90.25 104 GLN B O 1
ATOM 3496 N N . ASN B 1 105 ? -4.043 -4.051 -7.742 1 87.25 105 ASN B N 1
ATOM 3497 C CA . ASN B 1 105 ? -3.555 -3.326 -8.914 1 87.25 105 ASN B CA 1
ATOM 3498 C C . ASN B 1 105 ? -2.527 -4.145 -9.688 1 87.25 105 ASN B C 1
ATOM 3500 O O . ASN B 1 105 ? -1.352 -3.781 -9.742 1 87.25 105 ASN B O 1
ATOM 3504 N N . ARG B 1 106 ? -2.924 -5.055 -10.461 1 88.69 106 ARG B N 1
ATOM 3505 C CA . ARG B 1 106 ? -2.057 -5.902 -11.273 1 88.69 106 ARG B CA 1
ATOM 3506 C C . ARG B 1 106 ? -1.675 -5.207 -12.578 1 88.69 106 ARG B C 1
ATOM 3508 O O . ARG B 1 106 ? -0.595 -5.445 -13.125 1 88.69 106 ARG B O 1
ATOM 3515 N N . HIS B 1 107 ? -2.457 -4.367 -13.07 1 90.88 107 HIS B N 1
ATOM 3516 C CA . HIS B 1 107 ? -2.254 -3.74 -14.375 1 90.88 107 HIS B CA 1
ATOM 3517 C C . HIS B 1 107 ? -1.027 -2.832 -14.359 1 90.88 107 HIS B C 1
ATOM 3519 O O . HIS B 1 107 ? -0.345 -2.691 -15.383 1 90.88 107 HIS B O 1
ATOM 3525 N N . GLN B 1 108 ? -0.738 -2.326 -13.188 1 92.44 108 GLN B N 1
ATOM 3526 C CA . GLN B 1 108 ? 0.36 -1.366 -13.133 1 92.44 108 GLN B CA 1
ATOM 3527 C C . GLN B 1 108 ? 1.606 -1.99 -12.516 1 92.44 108 GLN B C 1
ATOM 3529 O O . GLN B 1 108 ? 2.561 -1.285 -12.18 1 92.44 108 GLN B O 1
ATOM 3534 N N . SER B 1 109 ? 1.575 -3.301 -12.312 1 95.31 109 SER B N 1
ATOM 3535 C CA . SER B 1 109 ? 2.758 -3.984 -11.805 1 95.31 109 SER B CA 1
ATOM 3536 C C . SER B 1 109 ? 3.914 -3.908 -12.797 1 95.31 109 SER B C 1
ATOM 3538 O O . SER B 1 109 ? 3.711 -3.588 -13.969 1 95.31 109 SER B O 1
ATOM 3540 N N . ALA B 1 110 ? 5.148 -4.188 -12.297 1 97.38 110 ALA B N 1
ATOM 3541 C CA . ALA B 1 110 ? 6.328 -4.234 -13.156 1 97.38 110 ALA B CA 1
ATOM 3542 C C . ALA B 1 110 ? 6.09 -5.133 -14.367 1 97.38 110 ALA B C 1
ATOM 3544 O O . ALA B 1 110 ? 6.445 -4.773 -15.492 1 97.38 110 ALA B O 1
ATOM 3545 N N . PHE B 1 111 ? 5.492 -6.305 -14.227 1 97.75 111 PHE B N 1
ATOM 3546 C CA . PHE B 1 111 ? 5.148 -7.203 -15.32 1 97.75 111 PHE B CA 1
ATOM 3547 C C . PHE B 1 111 ? 4.066 -6.59 -16.203 1 97.75 111 PHE B C 1
ATOM 3549 O O . PHE B 1 111 ? 4.188 -6.59 -17.438 1 97.75 111 PHE B O 1
ATOM 3556 N N . GLY B 1 112 ? 3.061 -6.004 -15.586 1 96.25 112 GLY B N 1
ATOM 3557 C CA . GLY B 1 112 ? 1.909 -5.469 -16.297 1 96.25 112 GLY B CA 1
ATOM 3558 C C . GLY B 1 112 ? 2.27 -4.359 -17.266 1 96.25 112 GLY B C 1
ATOM 3559 O O . GLY B 1 112 ? 1.633 -4.211 -18.312 1 96.25 112 GLY B O 1
ATOM 3560 N N . ILE B 1 113 ? 3.312 -3.658 -16.984 1 96.25 113 ILE B N 1
ATOM 3561 C CA . ILE B 1 113 ? 3.639 -2.514 -17.828 1 96.25 113 ILE B CA 1
ATOM 3562 C C . ILE B 1 113 ? 4.805 -2.867 -18.734 1 96.25 113 ILE B C 1
ATOM 3564 O O . ILE B 1 113 ? 5.324 -2.006 -19.453 1 96.25 113 ILE B O 1
ATOM 3568 N N . SER B 1 114 ? 5.273 -4.086 -18.703 1 97.38 114 SER B N 1
ATOM 3569 C CA . SER B 1 114 ? 6.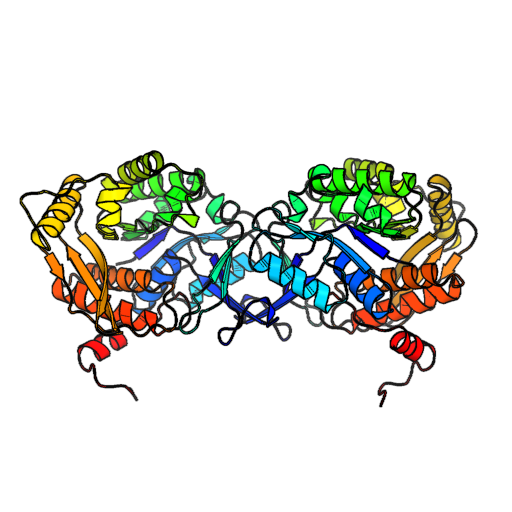41 -4.5 -19.531 1 97.38 114 SER B CA 1
ATOM 3570 C C . SER B 1 114 ? 5.957 -4.973 -20.906 1 97.38 114 SER B C 1
ATOM 3572 O O . SER B 1 114 ? 5.02 -5.77 -21.016 1 97.38 114 SER B O 1
ATOM 3574 N N . GLU B 1 115 ? 6.605 -4.426 -21.891 1 97.31 115 GLU B N 1
ATOM 3575 C CA . GLU B 1 115 ? 6.285 -4.805 -23.266 1 97.31 115 GLU B CA 1
ATOM 3576 C C . GLU B 1 115 ? 7.367 -5.703 -23.859 1 97.31 115 GLU B C 1
ATOM 3578 O O . GLU B 1 115 ? 8.398 -5.938 -23.219 1 97.31 115 GLU B O 1
ATOM 3583 N N . ALA B 1 116 ? 7.18 -6.211 -25.078 1 97.94 116 ALA B N 1
ATOM 3584 C CA . ALA B 1 116 ? 8.055 -7.203 -25.719 1 97.94 116 ALA B CA 1
ATOM 3585 C C . ALA B 1 116 ? 9.492 -6.699 -25.797 1 97.94 116 ALA B C 1
ATOM 3587 O O . ALA B 1 116 ? 10.43 -7.461 -25.562 1 97.94 116 ALA B O 1
ATOM 3588 N N . LYS B 1 117 ? 9.672 -5.402 -26.016 1 97.69 117 LYS B N 1
ATOM 3589 C CA . LYS B 1 117 ? 11 -4.844 -26.219 1 97.69 117 LYS B CA 1
ATOM 3590 C C . LYS B 1 117 ? 11.797 -4.82 -24.922 1 97.69 117 LYS B C 1
ATOM 3592 O O . LYS B 1 117 ? 13.016 -4.613 -24.938 1 97.69 117 LYS B O 1
ATOM 3597 N N . ASP B 1 118 ? 11.086 -5.023 -23.844 1 97.75 118 ASP B N 1
ATOM 3598 C CA . ASP B 1 118 ? 11.766 -5.004 -22.562 1 97.75 118 ASP B CA 1
ATOM 3599 C C . ASP B 1 118 ? 12.484 -6.324 -22.297 1 97.75 118 ASP B C 1
ATOM 3601 O O . ASP B 1 118 ? 13.234 -6.445 -21.328 1 97.75 118 ASP B O 1
ATOM 3605 N N . TYR B 1 119 ? 12.258 -7.328 -23.109 1 98.31 119 TYR B N 1
ATOM 3606 C CA . TYR B 1 119 ? 12.82 -8.656 -22.906 1 98.31 119 TYR B CA 1
ATOM 3607 C C . TYR B 1 119 ? 13.734 -9.031 -24.078 1 98.31 119 TYR B C 1
ATOM 3609 O O . TYR B 1 119 ? 13.43 -8.734 -25.234 1 98.31 119 TYR B O 1
ATOM 3617 N N . ASP B 1 120 ? 14.852 -9.641 -23.781 1 98.12 120 ASP B N 1
ATOM 3618 C CA . ASP B 1 120 ? 15.688 -10.25 -24.812 1 98.12 120 ASP B CA 1
ATOM 3619 C C . ASP B 1 120 ? 15.266 -11.695 -25.078 1 98.12 120 ASP B C 1
ATOM 3621 O O . ASP B 1 120 ? 15.961 -12.633 -24.672 1 98.12 120 ASP B O 1
ATOM 3625 N N . PHE B 1 121 ? 14.18 -11.82 -25.859 1 98.56 121 PHE B N 1
ATOM 3626 C CA . PHE B 1 121 ? 13.578 -13.133 -26.094 1 98.56 121 PHE B CA 1
ATOM 3627 C C . PHE B 1 121 ? 14.523 -14.039 -26.859 1 98.56 121 PHE B C 1
ATOM 3629 O O . PHE B 1 121 ? 14.57 -15.25 -26.625 1 98.56 121 PHE B O 1
ATOM 3636 N N . GLU B 1 122 ? 15.281 -13.5 -27.719 1 98.12 122 GLU B N 1
ATOM 3637 C CA . GLU B 1 122 ? 16.188 -14.312 -28.531 1 98.12 122 GLU B CA 1
ATOM 3638 C C . GLU B 1 122 ? 17.281 -14.945 -27.672 1 98.12 122 GLU B C 1
ATOM 3640 O O . GLU B 1 122 ? 17.484 -16.156 -27.734 1 98.12 122 GLU B O 1
ATOM 3645 N N . ALA B 1 123 ? 17.922 -14.125 -26.891 1 98.25 123 ALA B N 1
ATOM 3646 C CA . ALA B 1 123 ? 18.953 -14.648 -26 1 98.25 123 ALA B CA 1
ATOM 3647 C C . ALA B 1 123 ? 18.359 -15.641 -25 1 98.25 123 ALA B C 1
ATOM 3649 O O . ALA B 1 123 ? 18.969 -16.656 -24.688 1 98.25 123 ALA B O 1
ATOM 3650 N N . PHE B 1 124 ? 17.203 -15.367 -24.562 1 98.19 124 PHE B N 1
ATOM 3651 C CA . PHE B 1 124 ? 16.484 -16.203 -23.609 1 98.19 124 PHE B CA 1
ATOM 3652 C C . PHE B 1 124 ? 16.172 -17.562 -24.219 1 98.19 124 PHE B C 1
ATOM 3654 O O . PHE B 1 124 ? 16.469 -18.609 -23.625 1 98.19 124 PHE B O 1
ATOM 3661 N N . LEU B 1 125 ? 15.641 -17.547 -25.438 1 98.44 125 LEU B N 1
ATOM 3662 C CA . LEU B 1 125 ? 15.211 -18.766 -26.094 1 98.44 125 LEU B CA 1
ATOM 3663 C C . LEU B 1 125 ? 16.406 -19.609 -26.5 1 98.44 125 LEU B C 1
ATOM 3665 O O . LEU B 1 125 ? 16.281 -20.828 -26.703 1 98.44 125 LEU B O 1
ATOM 3669 N N . ALA B 1 126 ? 17.594 -18.969 -26.578 1 97.69 126 ALA B N 1
ATOM 3670 C CA . ALA B 1 126 ? 18.812 -19.719 -26.875 1 97.69 126 ALA B CA 1
ATOM 3671 C C . ALA B 1 126 ? 19.203 -20.609 -25.703 1 97.69 126 ALA B C 1
ATOM 3673 O O . ALA B 1 126 ? 19.938 -21.594 -25.891 1 97.69 126 ALA B O 1
ATOM 3674 N N . GLU B 1 127 ? 18.641 -20.312 -24.594 1 97.12 127 GLU B N 1
ATOM 3675 C CA . GLU B 1 127 ? 19.125 -21 -23.391 1 97.12 127 GLU B CA 1
ATOM 3676 C C . GLU B 1 127 ? 18.078 -21.969 -22.859 1 97.12 127 GLU B C 1
ATOM 3678 O O . GLU B 1 127 ? 18.344 -22.719 -21.906 1 97.12 127 GLU B O 1
ATOM 3683 N N . VAL B 1 128 ? 16.906 -22.016 -23.422 1 97.69 128 VAL B N 1
ATOM 3684 C CA . VAL B 1 128 ? 15.859 -22.844 -22.844 1 97.69 128 VAL B CA 1
ATOM 3685 C C . VAL B 1 128 ? 15.328 -23.812 -23.891 1 97.69 128 VAL B C 1
ATOM 3687 O O . VAL B 1 128 ? 15.492 -23.594 -25.094 1 97.69 128 VAL B O 1
ATOM 3690 N N . ASP B 1 129 ? 14.742 -24.922 -23.406 1 98.62 129 ASP B N 1
ATOM 3691 C CA . ASP B 1 129 ? 14.18 -25.938 -24.297 1 98.62 129 ASP B CA 1
ATOM 3692 C C . ASP B 1 129 ? 12.672 -25.766 -24.453 1 98.62 129 ASP B C 1
ATOM 3694 O O . ASP B 1 129 ? 12.086 -26.141 -25.469 1 98.62 129 ASP B O 1
ATOM 3698 N N . MET B 1 130 ? 12.023 -25.172 -23.469 1 98.69 130 MET B N 1
ATOM 3699 C CA . MET B 1 130 ? 10.578 -25 -23.406 1 98.69 130 MET B CA 1
ATOM 3700 C C . MET B 1 130 ? 10.211 -23.75 -22.625 1 98.69 130 MET B C 1
ATOM 3702 O O . MET B 1 130 ? 10.852 -23.422 -21.625 1 98.69 130 MET B O 1
ATOM 3706 N N . VAL B 1 131 ? 9.18 -23.094 -23.078 1 98.81 131 VAL B N 1
ATOM 3707 C CA . VAL B 1 131 ? 8.695 -21.922 -22.344 1 98.81 131 VAL B CA 1
ATOM 3708 C C . VAL B 1 131 ? 7.199 -22.078 -22.062 1 98.81 131 VAL B C 1
ATOM 3710 O O . VAL B 1 131 ? 6.418 -22.375 -22.969 1 98.81 131 VAL B O 1
ATOM 3713 N N . HIS B 1 132 ? 6.871 -22.016 -20.828 1 98.81 132 HIS B N 1
ATOM 3714 C CA . HIS B 1 132 ? 5.484 -21.953 -20.375 1 98.81 132 HIS B CA 1
ATOM 3715 C C . HIS B 1 132 ? 4.965 -20.531 -20.406 1 98.81 132 HIS B C 1
ATOM 3717 O O . HIS B 1 132 ? 5.586 -19.625 -19.828 1 98.81 132 HIS B O 1
ATOM 3723 N N . ILE B 1 133 ? 3.836 -20.328 -21.047 1 98.56 133 ILE B N 1
ATOM 3724 C CA . ILE B 1 133 ? 3.191 -19.016 -21.109 1 98.56 133 ILE B CA 1
ATOM 3725 C C . ILE B 1 133 ? 1.821 -19.094 -20.438 1 98.56 133 ILE B C 1
ATOM 3727 O O . ILE B 1 133 ? 0.953 -19.859 -20.859 1 98.56 133 ILE B O 1
ATOM 3731 N N . CYS B 1 134 ? 1.725 -18.297 -19.422 1 95.5 134 CYS B N 1
ATOM 3732 C CA . CYS B 1 134 ? 0.461 -18.203 -18.703 1 95.5 134 CYS B CA 1
ATOM 3733 C C . CYS B 1 134 ? -0.536 -17.328 -19.453 1 95.5 134 CYS B C 1
ATOM 3735 O O . CYS B 1 134 ? -0.229 -16.188 -19.797 1 95.5 134 CYS B O 1
ATOM 3737 N N . GLY B 1 135 ? -1.816 -17.844 -19.625 1 95.19 135 GLY B N 1
ATOM 3738 C CA . GLY B 1 135 ? -2.852 -17.141 -20.375 1 95.19 135 GLY B CA 1
ATOM 3739 C C . GLY B 1 135 ? -3.256 -15.828 -19.75 1 95.19 135 GLY B C 1
ATOM 3740 O O . GLY B 1 135 ? -3.834 -14.969 -20.422 1 95.19 135 GLY B O 1
ATOM 3741 N N . ILE B 1 136 ? -2.895 -15.633 -18.516 1 93.19 136 ILE B N 1
ATOM 3742 C CA . ILE B 1 136 ? -3.205 -14.359 -17.859 1 93.19 136 ILE B CA 1
ATOM 3743 C C . ILE B 1 136 ? -2.49 -13.219 -18.578 1 93.19 136 ILE B C 1
ATOM 3745 O O . ILE B 1 136 ? -3.006 -12.102 -18.656 1 93.19 136 ILE B O 1
ATOM 3749 N N . SER B 1 137 ? -1.365 -13.508 -19.172 1 95.62 137 SER B N 1
ATOM 3750 C CA . SER B 1 137 ? -0.621 -12.492 -19.906 1 95.62 137 SER B CA 1
ATOM 3751 C C . SER B 1 137 ? -1.437 -11.945 -21.078 1 95.62 137 SER B C 1
ATOM 3753 O O . SER B 1 137 ? -1.229 -10.805 -21.5 1 95.62 137 SER B O 1
ATOM 3755 N N . LEU B 1 138 ? -2.369 -12.727 -21.594 1 95.44 138 LEU B N 1
ATOM 3756 C CA . LEU B 1 138 ? -3.189 -12.297 -22.719 1 95.44 138 LEU B CA 1
ATOM 3757 C C . LEU B 1 138 ? -4.301 -11.359 -22.266 1 95.44 138 LEU B C 1
ATOM 3759 O O . LEU B 1 138 ? -4.777 -10.523 -23.047 1 95.44 138 LEU B O 1
ATOM 3763 N N . SER B 1 139 ? -4.684 -11.508 -21.016 1 92.75 139 SER B N 1
ATOM 3764 C CA . SER B 1 139 ? -5.836 -10.758 -20.547 1 92.75 139 SER B CA 1
ATOM 3765 C C . SER B 1 139 ? -5.402 -9.578 -19.688 1 92.75 139 SER B C 1
ATOM 3767 O O . SER B 1 139 ? -6.199 -8.664 -19.422 1 92.75 139 SER B O 1
ATOM 3769 N N . LEU B 1 140 ? -4.238 -9.469 -19.266 1 93.06 140 LEU B N 1
ATOM 3770 C CA . LEU B 1 140 ? -3.799 -8.492 -18.281 1 93.06 140 LEU B CA 1
ATOM 3771 C C . LEU B 1 140 ? -3.695 -7.098 -18.891 1 93.06 140 LEU B C 1
ATOM 3773 O O . LEU B 1 140 ? -4.461 -6.199 -18.531 1 93.06 140 LEU B O 1
ATOM 3777 N N . THR B 1 141 ? -2.717 -6.898 -19.812 1 94.69 141 THR B N 1
ATOM 3778 C CA . THR B 1 141 ? -2.564 -5.637 -20.531 1 94.69 141 THR B CA 1
ATOM 3779 C C . THR B 1 141 ? -2.219 -5.887 -22 1 94.69 141 THR B C 1
ATOM 3781 O O . THR B 1 141 ? -1.852 -7 -22.375 1 94.69 141 THR B O 1
ATOM 3784 N N . GLU B 1 142 ? -2.354 -4.785 -22.766 1 95.44 142 GLU B N 1
ATOM 3785 C CA . GLU B 1 142 ? -1.944 -4.879 -24.156 1 95.44 142 GLU B CA 1
ATOM 3786 C C . GLU B 1 142 ? -0.459 -5.211 -24.281 1 95.44 142 GLU B C 1
ATOM 3788 O O . GLU B 1 142 ? -0.06 -5.996 -25.141 1 95.44 142 GLU B O 1
ATOM 3793 N N . LYS B 1 143 ? 0.287 -4.703 -23.391 1 96.88 143 LYS B N 1
ATOM 3794 C CA . LYS B 1 143 ? 1.734 -4.895 -23.406 1 96.88 143 LYS B CA 1
ATOM 3795 C C . LYS B 1 143 ? 2.098 -6.348 -23.109 1 96.88 143 LYS B C 1
ATOM 3797 O O . LYS B 1 143 ? 2.885 -6.953 -23.844 1 96.88 143 LYS B O 1
ATOM 3802 N N . THR B 1 144 ? 1.505 -6.895 -22.078 1 97.25 144 THR B N 1
ATOM 3803 C CA . THR B 1 144 ? 1.809 -8.273 -21.719 1 97.25 144 THR B CA 1
ATOM 3804 C C . THR B 1 144 ? 1.281 -9.234 -22.781 1 97.25 144 THR B C 1
ATOM 3806 O O . THR B 1 144 ? 1.903 -10.266 -23.062 1 97.25 144 THR B O 1
ATOM 3809 N N . ARG B 1 145 ? 0.185 -8.93 -23.359 1 96.94 145 ARG B N 1
ATOM 3810 C CA . ARG B 1 145 ? -0.416 -9.734 -24.422 1 96.94 145 ARG B CA 1
ATOM 3811 C C . ARG B 1 145 ? 0.503 -9.812 -25.625 1 96.94 145 ARG B C 1
ATOM 3813 O O . ARG B 1 145 ? 0.798 -10.898 -26.125 1 96.94 145 ARG B O 1
ATOM 3820 N N . ASP B 1 146 ? 0.958 -8.648 -26.047 1 97.81 146 ASP B N 1
ATOM 3821 C CA . ASP B 1 146 ? 1.865 -8.594 -27.188 1 97.81 146 ASP B CA 1
ATOM 3822 C C . ASP B 1 146 ? 3.162 -9.344 -26.906 1 97.81 146 ASP B C 1
ATOM 3824 O O . ASP B 1 146 ? 3.664 -10.078 -27.75 1 97.81 146 ASP B O 1
ATOM 3828 N N . ALA B 1 147 ? 3.639 -9.188 -25.719 1 98.56 147 ALA B N 1
ATOM 3829 C CA . ALA B 1 147 ? 4.875 -9.867 -25.344 1 98.56 147 ALA B CA 1
ATOM 3830 C C . ALA B 1 147 ? 4.707 -11.383 -25.375 1 98.56 147 ALA B C 1
ATOM 3832 O O . ALA B 1 147 ? 5.574 -12.102 -25.875 1 98.56 147 ALA B O 1
ATOM 3833 N N . ALA B 1 148 ? 3.623 -11.82 -24.844 1 98.62 148 ALA B N 1
ATOM 3834 C CA . ALA B 1 148 ? 3.352 -13.25 -24.828 1 98.62 148 ALA B CA 1
ATOM 3835 C C . ALA B 1 148 ? 3.262 -13.805 -26.25 1 98.62 148 ALA B C 1
ATOM 3837 O O . ALA B 1 148 ? 3.82 -14.867 -26.531 1 98.62 148 ALA B O 1
ATOM 3838 N N . LEU B 1 149 ? 2.588 -13.117 -27.109 1 98.62 149 LEU B N 1
ATOM 3839 C CA . LEU B 1 149 ? 2.41 -13.547 -28.484 1 98.62 149 LEU B CA 1
ATOM 3840 C C . LEU B 1 149 ? 3.744 -13.578 -29.219 1 98.62 149 LEU B C 1
ATOM 3842 O O . LEU B 1 149 ? 4.066 -14.562 -29.891 1 98.62 149 LEU B O 1
ATOM 3846 N N . ILE B 1 150 ? 4.508 -12.547 -29.031 1 98.75 150 ILE B N 1
ATOM 3847 C CA . ILE B 1 150 ? 5.805 -12.453 -29.688 1 98.75 150 ILE B CA 1
ATOM 3848 C C . ILE B 1 150 ? 6.727 -13.562 -29.172 1 98.75 150 ILE B C 1
ATOM 3850 O O . ILE B 1 150 ? 7.434 -14.195 -29.953 1 98.75 150 ILE B O 1
ATOM 3854 N N . LEU B 1 151 ? 6.672 -13.805 -27.906 1 98.81 151 LEU B N 1
ATOM 3855 C CA . LEU B 1 151 ? 7.484 -14.867 -27.328 1 98.81 151 LEU B CA 1
ATOM 3856 C C . LEU B 1 151 ? 7.102 -16.219 -27.906 1 98.81 151 LEU B C 1
ATOM 3858 O O . LEU B 1 151 ? 7.973 -17.016 -28.281 1 98.81 151 LEU B O 1
ATOM 3862 N N . ALA B 1 152 ? 5.844 -16.469 -27.984 1 98.75 152 ALA B N 1
ATOM 3863 C CA . ALA B 1 152 ? 5.371 -17.734 -28.547 1 98.75 152 ALA B CA 1
ATOM 3864 C C . ALA B 1 152 ? 5.82 -17.906 -29.984 1 98.75 152 ALA B C 1
ATOM 3866 O O . ALA B 1 152 ? 6.293 -18.969 -30.375 1 98.75 152 ALA B O 1
ATOM 3867 N N . GLN B 1 153 ? 5.66 -16.844 -30.703 1 98.62 153 GLN B N 1
ATOM 3868 C CA . GLN B 1 153 ? 6.051 -16.859 -32.094 1 98.62 153 GLN B CA 1
ATOM 3869 C C . GLN B 1 153 ? 7.543 -17.141 -32.25 1 98.62 153 GLN B C 1
ATOM 3871 O O . GLN B 1 153 ? 7.945 -18 -33.062 1 98.62 153 GLN B O 1
ATOM 3876 N N . LYS B 1 154 ? 8.297 -16.5 -31.547 1 98.69 154 LYS B N 1
ATOM 3877 C CA . LYS B 1 154 ? 9.742 -16.656 -31.609 1 98.69 154 LYS B CA 1
ATOM 3878 C C . LYS B 1 154 ? 10.156 -18.047 -31.141 1 98.69 154 LYS B C 1
ATOM 3880 O O . LYS B 1 154 ? 11.039 -18.688 -31.719 1 98.69 154 LYS B O 1
ATOM 3885 N N . ALA B 1 155 ? 9.586 -18.453 -30.047 1 98.81 155 ALA B N 1
ATOM 3886 C CA . ALA B 1 155 ? 9.891 -19.797 -29.547 1 98.81 155 ALA B CA 1
ATOM 3887 C C . ALA B 1 155 ? 9.633 -20.844 -30.609 1 98.81 155 ALA B C 1
ATOM 3889 O O . ALA B 1 155 ? 10.469 -21.734 -30.844 1 98.81 155 ALA B O 1
ATOM 3890 N N . HIS B 1 156 ? 8.477 -20.719 -31.234 1 98.12 156 HIS B N 1
ATOM 3891 C CA . HIS B 1 156 ? 8.125 -21.641 -32.312 1 98.12 156 HIS B CA 1
ATOM 3892 C C . HIS B 1 156 ? 9.141 -21.562 -33.469 1 98.12 156 HIS B C 1
ATOM 3894 O O . HIS B 1 156 ? 9.602 -22.594 -33.969 1 98.12 156 HIS B O 1
ATOM 3900 N N . ALA B 1 157 ? 9.516 -20.359 -33.781 1 97.62 157 ALA B N 1
ATOM 3901 C CA . ALA B 1 157 ? 10.469 -20.141 -34.875 1 97.62 157 ALA B CA 1
ATOM 3902 C C . ALA B 1 157 ? 11.828 -20.75 -34.531 1 97.62 157 ALA B C 1
ATOM 3904 O O . ALA B 1 157 ? 12.523 -21.25 -35.406 1 97.62 157 ALA B O 1
ATOM 3905 N N . TYR B 1 158 ? 12.148 -20.719 -33.312 1 97.88 158 TYR B N 1
ATOM 3906 C CA . TYR B 1 158 ? 13.438 -21.234 -32.844 1 97.88 158 TYR B CA 1
ATOM 3907 C C . TYR B 1 158 ? 13.328 -22.703 -32.469 1 97.88 158 TYR B C 1
ATOM 3909 O O . TYR B 1 158 ? 14.258 -23.281 -31.906 1 97.88 158 TYR B O 1
ATOM 3917 N N . GLN B 1 159 ? 12.227 -23.312 -32.75 1 97.94 159 GLN B N 1
ATOM 3918 C CA . GLN B 1 159 ? 11.953 -24.719 -32.5 1 97.94 159 GLN B CA 1
ATOM 3919 C C . GLN B 1 159 ? 12.055 -25.062 -31.031 1 97.94 159 GLN B C 1
ATOM 3921 O O . GLN B 1 159 ? 12.586 -26.125 -30.672 1 97.94 159 GLN B O 1
ATOM 3926 N N . LYS B 1 160 ? 11.734 -24.094 -30.234 1 98.31 160 LYS B N 1
ATOM 3927 C CA . LYS B 1 160 ? 11.555 -24.344 -28.797 1 98.31 160 LYS B CA 1
ATOM 3928 C C . LYS B 1 160 ? 10.109 -24.734 -28.5 1 98.31 160 LYS B C 1
ATOM 3930 O O . LYS B 1 160 ? 9.18 -24.25 -29.141 1 98.31 160 LYS B O 1
ATOM 3935 N N . LYS B 1 161 ? 9.922 -25.641 -27.562 1 98.62 161 LYS B N 1
ATOM 3936 C CA . LYS B 1 161 ? 8.578 -26.047 -27.188 1 98.62 161 LYS B CA 1
ATOM 3937 C C . LYS B 1 161 ? 7.844 -24.922 -26.453 1 98.62 161 LYS B C 1
ATOM 3939 O O . LYS B 1 161 ? 8.438 -24.219 -25.625 1 98.62 161 LYS B O 1
ATOM 3944 N N . VAL B 1 162 ? 6.574 -24.781 -26.797 1 98.81 162 VAL B N 1
ATOM 3945 C CA . VAL B 1 162 ? 5.727 -23.781 -26.141 1 98.81 162 VAL B CA 1
ATOM 3946 C C . VAL B 1 162 ? 4.598 -24.484 -25.391 1 98.81 162 VAL B C 1
ATOM 3948 O O . VAL B 1 162 ? 3.828 -25.25 -25.984 1 98.81 162 VAL B O 1
ATOM 3951 N N . CYS B 1 163 ? 4.602 -24.297 -24.141 1 98.75 163 CYS B N 1
ATOM 3952 C CA . CYS B 1 163 ? 3.506 -24.734 -23.281 1 98.75 163 CYS B CA 1
ATOM 3953 C C . CYS B 1 163 ? 2.592 -23.562 -22.922 1 98.75 163 CYS B C 1
ATOM 3955 O O . CYS B 1 163 ? 3.045 -22.547 -22.375 1 98.75 163 CYS B O 1
ATOM 3957 N N . PHE B 1 164 ? 1.325 -23.672 -23.25 1 98.62 164 PHE B N 1
ATOM 3958 C CA . PHE B 1 164 ? 0.356 -22.609 -22.984 1 98.62 164 PHE B CA 1
ATOM 3959 C C . PHE B 1 164 ? -0.715 -23.094 -22.016 1 98.62 164 PHE B C 1
ATOM 3961 O O . PHE B 1 164 ? -1.248 -24.203 -22.156 1 98.62 164 PHE B O 1
ATOM 3968 N N . ASP B 1 165 ? -0.946 -22.297 -21.047 1 97.56 165 ASP B N 1
ATOM 3969 C CA . ASP B 1 165 ? -2.004 -22.547 -20.062 1 97.56 165 ASP B CA 1
ATOM 3970 C C . ASP B 1 165 ? -3.096 -21.484 -20.172 1 97.56 165 ASP B C 1
ATOM 3972 O O . ASP B 1 165 ? -2.852 -20.297 -19.891 1 97.56 165 ASP B O 1
ATOM 3976 N N . PHE B 1 166 ? -4.348 -21.906 -20.516 1 95.81 166 PHE B N 1
ATOM 3977 C CA . PHE B 1 166 ? -5.441 -20.953 -20.672 1 95.81 166 PHE B CA 1
ATOM 3978 C C . PHE B 1 166 ? -5.574 -20.078 -19.422 1 95.81 166 PHE B C 1
ATOM 3980 O O . PHE B 1 166 ? -5.594 -18.844 -19.516 1 95.81 166 PHE B O 1
ATOM 3987 N N . ASN B 1 167 ? -5.645 -20.703 -18.281 1 92.12 167 ASN B N 1
ATOM 3988 C CA . ASN B 1 167 ? -5.711 -20.031 -17 1 92.12 167 ASN B CA 1
ATOM 3989 C C . ASN B 1 167 ? -6.68 -18.859 -17.016 1 92.12 167 ASN B C 1
ATOM 3991 O O . ASN B 1 167 ? -6.371 -17.781 -16.516 1 92.12 167 ASN B O 1
ATOM 3995 N N . TYR B 1 168 ? -7.785 -19.078 -17.641 1 87.12 168 TYR B N 1
ATOM 3996 C CA . TYR B 1 168 ? -8.766 -18.016 -17.766 1 87.12 168 TYR B CA 1
ATOM 3997 C C . TYR B 1 168 ? -9.398 -17.703 -16.406 1 87.12 168 TYR B C 1
ATOM 3999 O O . TYR B 1 168 ? -9.898 -18.594 -15.727 1 87.12 168 TYR B O 1
ATOM 4007 N N . ARG B 1 169 ? -9.344 -16.469 -16.047 1 80.88 169 ARG B N 1
ATOM 4008 C CA . ARG B 1 169 ? -9.938 -15.969 -14.812 1 80.88 169 ARG B CA 1
ATOM 4009 C C . ARG B 1 169 ? -10.891 -14.812 -15.078 1 80.88 169 ARG B C 1
ATOM 4011 O O . ARG B 1 169 ? -10.453 -13.695 -15.375 1 80.88 169 ARG B O 1
ATOM 4018 N N . PRO B 1 170 ? -12.172 -15.055 -14.859 1 74.44 170 PRO B N 1
ATOM 4019 C CA . PRO B 1 170 ? -13.164 -14.023 -15.156 1 74.44 170 PRO B CA 1
ATOM 4020 C C . PRO B 1 170 ? -12.898 -12.719 -14.414 1 74.44 170 PRO B C 1
ATOM 4022 O O . PRO B 1 170 ? -13.102 -11.633 -14.961 1 74.44 170 PRO B O 1
ATOM 4025 N N . SER B 1 171 ? -12.383 -12.797 -13.227 1 71.19 171 SER B N 1
ATOM 4026 C CA . SER B 1 171 ? -12.172 -11.617 -12.391 1 71.19 171 SER B CA 1
ATOM 4027 C C . SER B 1 171 ? -11.094 -10.711 -12.969 1 71.19 171 SER B C 1
ATOM 4029 O O . SER B 1 171 ? -11.055 -9.516 -12.68 1 71.19 171 SER B O 1
ATOM 4031 N N . LEU B 1 172 ? -10.266 -11.242 -13.781 1 69.94 172 LEU B N 1
ATOM 4032 C CA . LEU B 1 172 ? -9.172 -10.477 -14.375 1 69.94 172 LEU B CA 1
ATOM 4033 C C . LEU B 1 172 ? -9.547 -10 -15.773 1 69.94 172 LEU B C 1
ATOM 4035 O O . LEU B 1 172 ? -8.789 -9.242 -16.391 1 69.94 172 LEU B O 1
ATOM 4039 N N . ASN B 1 173 ? -10.648 -10.453 -16.234 1 72.44 173 ASN B N 1
ATOM 4040 C CA . ASN B 1 173 ? -11.008 -10.188 -17.625 1 72.44 173 ASN B CA 1
ATOM 4041 C C . ASN B 1 173 ? -12.25 -9.305 -17.719 1 72.44 173 ASN B C 1
ATOM 4043 O O . ASN B 1 173 ? -13.055 -9.477 -18.641 1 72.44 173 ASN B O 1
ATOM 4047 N N . THR B 1 174 ? -12.375 -8.5 -16.766 1 69.38 174 THR B N 1
ATOM 4048 C CA . THR B 1 174 ? -13.602 -7.711 -16.734 1 69.38 174 THR B CA 1
ATOM 4049 C C . THR B 1 174 ? -13.609 -6.672 -17.844 1 69.38 174 THR B C 1
ATOM 4051 O O . THR B 1 174 ? -14.672 -6.23 -18.281 1 69.38 174 THR B O 1
ATOM 4054 N N . ALA B 1 175 ? -12.508 -6.445 -18.344 1 71.62 175 ALA B N 1
ATOM 4055 C CA . ALA B 1 175 ? -12.43 -5.367 -19.328 1 71.62 175 ALA B CA 1
ATOM 4056 C C . ALA B 1 175 ? -12.445 -5.918 -20.75 1 71.62 175 ALA B C 1
ATOM 4058 O O . ALA B 1 175 ? -12.531 -5.156 -21.719 1 71.62 175 ALA B O 1
ATOM 4059 N N . ASN B 1 176 ? -12.414 -7.262 -20.875 1 82.19 176 ASN B N 1
ATOM 4060 C CA . ASN B 1 176 ? -12.289 -7.863 -22.203 1 82.19 176 ASN B CA 1
ATOM 4061 C C . ASN B 1 176 ? -13.547 -8.648 -22.578 1 82.19 176 ASN B C 1
ATOM 4063 O O . ASN B 1 176 ? -14.148 -9.312 -21.734 1 82.19 176 ASN B O 1
ATOM 4067 N N . SER B 1 177 ? -13.875 -8.539 -23.781 1 84.88 177 SER B N 1
ATOM 4068 C CA . SER B 1 177 ? -14.992 -9.328 -24.281 1 84.88 177 SER B CA 1
ATOM 4069 C C . SER B 1 177 ? -14.57 -10.773 -24.531 1 84.88 177 SER B C 1
ATOM 4071 O O . SER B 1 177 ? -13.383 -11.062 -24.688 1 84.88 177 SER B O 1
ATOM 4073 N N . ALA B 1 178 ? -15.578 -11.625 -24.531 1 86.56 178 ALA B N 1
ATOM 4074 C CA . ALA B 1 178 ? -15.328 -13.031 -24.859 1 86.56 178 ALA B CA 1
ATOM 4075 C C . ALA B 1 178 ? -14.734 -13.172 -26.25 1 86.56 178 ALA B C 1
ATOM 4077 O O . ALA B 1 178 ? -13.836 -13.984 -26.469 1 86.56 178 ALA B O 1
ATOM 4078 N N . LEU B 1 179 ? -15.242 -12.414 -27.172 1 90.25 179 LEU B N 1
ATOM 4079 C CA . LEU B 1 179 ? -14.758 -12.438 -28.531 1 90.25 179 LEU B CA 1
ATOM 4080 C C . LEU B 1 179 ? -13.297 -12 -28.609 1 90.25 179 LEU B C 1
ATOM 4082 O O . LEU B 1 179 ? -12.5 -12.594 -29.328 1 90.25 179 LEU B O 1
ATOM 4086 N N . PHE B 1 180 ? -13.039 -11.023 -27.875 1 92.75 180 PHE B N 1
ATOM 4087 C CA . PHE B 1 180 ? -11.664 -10.539 -27.859 1 92.75 180 PHE B CA 1
ATOM 4088 C C . PHE B 1 180 ? -10.727 -11.617 -27.312 1 92.75 180 PHE B C 1
ATOM 4090 O O . PHE B 1 180 ? -9.688 -11.906 -27.922 1 92.75 180 PHE B O 1
ATOM 4097 N N . MET B 1 181 ? -11.133 -12.18 -26.266 1 92.94 181 MET B N 1
ATOM 4098 C CA . MET B 1 181 ? -10.281 -13.211 -25.688 1 92.94 181 MET B CA 1
ATOM 4099 C C . MET B 1 181 ? -10.117 -14.391 -26.625 1 92.94 181 MET B C 1
ATOM 4101 O O . MET B 1 181 ? -9.031 -14.945 -26.766 1 92.94 181 MET B O 1
ATOM 4105 N N . ARG B 1 182 ? -11.164 -14.766 -27.266 1 94.31 182 ARG B N 1
ATOM 4106 C CA . ARG B 1 182 ? -11.102 -15.836 -28.25 1 94.31 182 ARG B CA 1
ATOM 4107 C C . ARG B 1 182 ? -10.055 -15.531 -29.312 1 94.31 182 ARG B C 1
ATOM 4109 O O . ARG B 1 182 ? -9.234 -16.391 -29.641 1 94.31 182 ARG B O 1
ATOM 4116 N N . GLN B 1 183 ? -10.055 -14.367 -29.75 1 95.06 183 GLN B N 1
ATOM 4117 C CA . GLN B 1 183 ? -9.109 -13.961 -30.781 1 95.06 183 GLN B CA 1
ATOM 4118 C C . GLN B 1 183 ? -7.672 -14.062 -30.281 1 95.06 183 GLN B C 1
ATOM 4120 O O . GLN B 1 183 ? -6.777 -14.484 -31.016 1 95.06 183 GLN B O 1
ATOM 4125 N N . GLN B 1 184 ? -7.523 -13.688 -29.062 1 95.75 184 GLN B N 1
ATOM 4126 C CA . GLN B 1 184 ? -6.176 -13.766 -28.5 1 95.75 184 GLN B CA 1
ATOM 4127 C C . GLN B 1 184 ? -5.707 -15.211 -28.391 1 95.75 184 GLN B C 1
ATOM 4129 O O . GLN B 1 184 ? -4.562 -15.523 -28.703 1 95.75 184 GLN B O 1
ATOM 4134 N N . TYR B 1 185 ? -6.574 -16 -27.922 1 96.81 185 TYR B N 1
ATOM 4135 C CA . TYR B 1 185 ? -6.234 -17.406 -27.797 1 96.81 185 TYR B CA 1
ATOM 4136 C C . TYR B 1 185 ? -5.938 -18.016 -29.156 1 96.81 185 TYR B C 1
ATOM 4138 O O . TYR B 1 185 ? -4.965 -18.766 -29.312 1 96.81 185 TYR B O 1
ATOM 4146 N N . GLU B 1 186 ? -6.73 -17.688 -30.141 1 97.5 186 GLU B N 1
ATOM 4147 C CA . GLU B 1 186 ? -6.543 -18.203 -31.5 1 97.5 186 GLU B CA 1
ATOM 4148 C C . GLU B 1 186 ? -5.215 -17.734 -32.094 1 97.5 186 GLU B C 1
ATOM 4150 O O . GLU B 1 186 ? -4.621 -18.422 -32.938 1 97.5 186 GLU B O 1
ATOM 4155 N N . ARG B 1 187 ? -4.766 -16.625 -31.656 1 97.69 187 ARG B N 1
ATOM 4156 C CA . ARG B 1 187 ? -3.521 -16.062 -32.156 1 97.69 187 ARG B CA 1
ATOM 4157 C C . ARG B 1 187 ? -2.311 -16.797 -31.594 1 97.69 187 ARG B C 1
ATOM 4159 O O . ARG B 1 187 ? -1.277 -16.906 -32.25 1 97.69 187 ARG B O 1
ATOM 4166 N N . ILE B 1 188 ? -2.439 -17.281 -30.375 1 98.56 188 ILE B N 1
ATOM 4167 C CA . ILE B 1 188 ? -1.247 -17.844 -29.734 1 98.56 188 ILE B CA 1
ATOM 4168 C C . ILE B 1 188 ? -1.2 -19.344 -29.953 1 98.56 188 ILE B C 1
ATOM 4170 O O . ILE B 1 188 ? -0.12 -19.938 -30.031 1 98.56 188 ILE B O 1
ATOM 4174 N N . LEU B 1 189 ? -2.287 -19.984 -30.141 1 98.62 189 LEU B N 1
ATOM 4175 C CA . LEU B 1 189 ? -2.418 -21.438 -30.109 1 98.62 189 LEU B CA 1
ATOM 4176 C C . LEU B 1 189 ? -1.635 -22.078 -31.25 1 98.62 189 LEU B C 1
ATOM 4178 O O . LEU B 1 189 ? -1.037 -23.141 -31.062 1 98.62 189 LEU B O 1
ATOM 4182 N N . PRO B 1 190 ? -1.546 -21.422 -32.406 1 98.5 190 PRO B N 1
ATOM 4183 C CA . PRO B 1 190 ? -0.808 -22.047 -33.5 1 98.5 190 PRO B CA 1
ATOM 4184 C C . PRO B 1 190 ? 0.671 -22.25 -33.188 1 98.5 190 PRO B C 1
ATOM 4186 O O . PRO B 1 190 ? 1.358 -23 -33.875 1 98.5 190 PRO B O 1
ATOM 4189 N N . TYR B 1 191 ? 1.13 -21.594 -32.188 1 98.62 191 TYR B N 1
ATOM 4190 C CA . TYR B 1 191 ? 2.553 -21.656 -31.875 1 98.62 191 TYR B CA 1
ATOM 4191 C C . TYR B 1 191 ? 2.809 -22.578 -30.688 1 98.62 191 TYR B C 1
ATOM 4193 O O . TYR B 1 191 ? 3.949 -22.734 -30.234 1 98.62 191 TYR B O 1
ATOM 4201 N N . CYS B 1 192 ? 1.79 -23.234 -30.172 1 98.69 192 CYS B N 1
ATOM 4202 C CA . CYS B 1 192 ? 1.894 -24 -28.938 1 98.69 192 CYS B CA 1
ATOM 4203 C C . CYS B 1 192 ? 2.066 -25.484 -29.25 1 98.69 192 CYS B C 1
ATOM 4205 O O . CYS B 1 192 ? 1.62 -25.969 -30.281 1 98.69 192 CYS B O 1
ATOM 4207 N N . ASP B 1 193 ? 2.748 -26.203 -28.328 1 98.69 193 ASP B N 1
ATOM 4208 C CA . ASP B 1 193 ? 2.943 -27.656 -28.438 1 98.69 193 ASP B CA 1
ATOM 4209 C C . ASP B 1 193 ? 2.139 -28.391 -27.359 1 98.69 193 ASP B C 1
ATOM 4211 O O . ASP B 1 193 ? 1.592 -29.469 -27.625 1 98.69 193 ASP B O 1
ATOM 4215 N N . ILE B 1 194 ? 2.117 -27.844 -26.203 1 98.75 194 ILE B N 1
ATOM 4216 C CA . ILE B 1 194 ? 1.402 -28.391 -25.062 1 98.75 194 ILE B CA 1
ATOM 4217 C C . ILE B 1 194 ? 0.431 -27.359 -24.5 1 98.75 194 ILE B C 1
ATOM 4219 O O . ILE B 1 194 ? 0.789 -26.188 -24.344 1 98.75 194 ILE B O 1
ATOM 4223 N N . VAL B 1 195 ? -0.795 -27.75 -24.25 1 98.81 195 VAL B N 1
ATOM 4224 C CA . VAL B 1 195 ? -1.797 -26.828 -23.75 1 98.81 195 VAL B CA 1
ATOM 4225 C C . VAL B 1 195 ? -2.482 -27.422 -22.516 1 98.81 195 VAL B C 1
ATOM 4227 O O . VAL B 1 195 ? -2.82 -28.594 -22.5 1 98.81 195 VAL B O 1
ATOM 4230 N N . PHE B 1 196 ? -2.549 -26.656 -21.547 1 98.5 196 PHE B N 1
ATOM 4231 C CA . PHE B 1 196 ? -3.365 -26.984 -20.391 1 98.5 196 PHE B CA 1
ATOM 4232 C C . PHE B 1 196 ? -4.715 -26.281 -20.453 1 98.5 196 PHE B C 1
ATOM 4234 O O . PHE B 1 196 ? -4.773 -25.062 -20.625 1 98.5 196 PHE B O 1
ATOM 4241 N N . GLY B 1 197 ? -5.777 -27.031 -20.359 1 97.06 197 GLY B N 1
ATOM 4242 C CA . GLY B 1 197 ? -7.109 -26.453 -20.438 1 97.06 197 GLY B CA 1
ATOM 4243 C C . GLY B 1 197 ? -8.211 -27.453 -20.125 1 97.06 197 GLY B C 1
ATOM 4244 O O . GLY B 1 197 ? -7.953 -28.5 -19.547 1 97.06 197 GLY B O 1
ATOM 4245 N N . SER B 1 198 ? -9.414 -27.031 -20.391 1 94.81 198 SER B N 1
ATOM 4246 C CA . SER B 1 198 ? -10.602 -27.828 -20.125 1 94.81 198 SER B CA 1
ATOM 4247 C C . SER B 1 198 ? -11.609 -27.703 -21.266 1 94.81 198 SER B C 1
ATOM 4249 O O . SER B 1 198 ? -11.43 -26.906 -22.188 1 94.81 198 SER B O 1
ATOM 4251 N N . ARG B 1 199 ? -12.641 -28.594 -21.109 1 94.31 199 ARG B N 1
ATOM 4252 C CA . ARG B 1 199 ? -13.758 -28.516 -22.047 1 94.31 199 ARG B CA 1
ATOM 4253 C C . ARG B 1 199 ? -14.359 -27.109 -22.062 1 94.31 199 ARG B C 1
ATOM 4255 O O . ARG B 1 199 ? -14.719 -26.609 -23.125 1 94.31 199 ARG B O 1
ATOM 4262 N N . ARG B 1 200 ? -14.383 -26.547 -20.984 1 92.75 200 ARG B N 1
ATOM 4263 C CA . ARG B 1 200 ? -14.961 -25.219 -20.875 1 92.75 200 ARG B CA 1
ATOM 4264 C C . ARG B 1 200 ? -14.172 -24.219 -21.703 1 92.75 200 ARG B C 1
ATOM 4266 O O . ARG B 1 200 ? -14.758 -23.359 -22.391 1 92.75 200 ARG B O 1
ATOM 4273 N N . ASP B 1 201 ? -12.906 -24.297 -21.641 1 95.12 201 ASP B N 1
ATOM 4274 C CA . ASP B 1 201 ? -12.062 -23.422 -22.438 1 95.12 201 ASP B CA 1
ATOM 4275 C C . ASP B 1 201 ? -12.352 -23.578 -23.922 1 95.12 201 ASP B C 1
ATOM 4277 O O . ASP B 1 201 ? -12.484 -22.594 -24.656 1 95.12 201 ASP B O 1
ATOM 4281 N N . LEU B 1 202 ? -12.492 -24.797 -24.344 1 96.75 202 LEU B N 1
ATOM 4282 C CA . LEU B 1 202 ? -12.672 -25.094 -25.766 1 96.75 202 LEU B CA 1
ATOM 4283 C C . LEU B 1 202 ? -14.055 -24.656 -26.234 1 96.75 202 LEU B C 1
ATOM 4285 O O . LEU B 1 202 ? -14.195 -24.062 -27.312 1 96.75 202 LEU B O 1
ATOM 4289 N N . VAL B 1 203 ? -15.031 -24.844 -25.359 1 95.31 203 VAL B N 1
ATOM 4290 C CA . VAL B 1 203 ? -16.406 -24.578 -25.766 1 95.31 203 VAL B CA 1
ATOM 4291 C C . VAL B 1 203 ? -16.75 -23.109 -25.5 1 95.31 203 VAL B C 1
ATOM 4293 O O . VAL B 1 203 ? -17.188 -22.406 -26.406 1 95.31 203 VAL B O 1
ATOM 4296 N N . GLU B 1 204 ? -16.453 -22.641 -24.359 1 91.88 204 GLU B N 1
ATOM 4297 C CA . GLU B 1 204 ? -16.906 -21.312 -23.953 1 91.88 204 GLU B CA 1
ATOM 4298 C C . GLU B 1 204 ? -15.977 -20.234 -24.484 1 91.88 204 GLU B C 1
ATOM 4300 O O . GLU B 1 204 ? -16.422 -19.141 -24.859 1 91.88 204 GLU B O 1
ATOM 4305 N N . LEU B 1 205 ? -14.719 -20.547 -24.5 1 91.88 205 LEU B N 1
ATOM 4306 C CA . LEU B 1 205 ? -13.773 -19.5 -24.891 1 91.88 205 LEU B CA 1
ATOM 4307 C C . LEU B 1 205 ? -13.469 -19.578 -26.391 1 91.88 205 LEU B C 1
ATOM 4309 O O . LEU B 1 205 ? -13.445 -18.547 -27.078 1 91.88 205 LEU B O 1
ATOM 4313 N N . LEU B 1 206 ? -13.312 -20.781 -26.938 1 95.62 206 LEU B N 1
ATOM 4314 C CA . LEU B 1 206 ? -12.891 -20.922 -28.328 1 95.62 206 LEU B CA 1
ATOM 4315 C C . LEU B 1 206 ? -14.078 -21.188 -29.25 1 95.62 206 LEU B C 1
ATOM 4317 O O . LEU B 1 206 ? -13.969 -21.094 -30.469 1 95.62 206 LEU B O 1
ATOM 4321 N N . GLY B 1 207 ? -15.211 -21.656 -28.672 1 94.75 207 GLY B N 1
ATOM 4322 C CA . GLY B 1 207 ? -16.438 -21.812 -29.438 1 94.75 207 GLY B CA 1
ATOM 4323 C C . GLY B 1 207 ? -16.516 -23.156 -30.141 1 94.75 207 GLY B C 1
ATOM 4324 O O . GLY B 1 207 ? -17.281 -23.312 -31.109 1 94.75 207 GLY B O 1
ATOM 4325 N N . PHE B 1 208 ? -15.766 -24.047 -29.719 1 96 208 PHE B N 1
ATOM 4326 C CA . PHE B 1 208 ? -15.883 -25.391 -30.297 1 96 208 PHE B CA 1
ATOM 4327 C C . PHE B 1 208 ? -17.25 -25.984 -29.984 1 96 208 PHE B C 1
ATOM 4329 O O . PHE B 1 208 ? -17.781 -25.828 -28.891 1 96 208 PHE B O 1
ATOM 4336 N N . ILE B 1 209 ? -17.781 -26.734 -30.906 1 95.81 209 ILE B N 1
ATOM 4337 C CA . ILE B 1 209 ? -19.109 -27.328 -30.75 1 95.81 209 ILE B CA 1
ATOM 4338 C C . ILE B 1 209 ? -18.969 -28.828 -30.531 1 95.81 209 ILE B C 1
ATOM 4340 O O . ILE B 1 209 ? -18.469 -29.547 -31.406 1 95.81 209 ILE B O 1
ATOM 4344 N N . PRO B 1 210 ? -19.453 -29.297 -29.469 1 96 210 PRO B N 1
ATOM 4345 C CA . PRO B 1 210 ? -19.422 -30.75 -29.266 1 96 210 PRO B CA 1
ATOM 4346 C C . PRO B 1 210 ? -20.297 -31.5 -30.266 1 96 210 PRO B C 1
ATOM 4348 O O . PRO B 1 210 ? -21.375 -31.031 -30.625 1 96 210 PRO B O 1
ATOM 4351 N N . ARG B 1 211 ? -19.797 -32.688 -30.641 1 95.75 211 ARG B N 1
ATOM 4352 C CA . ARG B 1 211 ? -20.562 -33.531 -31.547 1 95.75 211 ARG B CA 1
ATOM 4353 C C . ARG B 1 211 ? -21.781 -34.125 -30.844 1 95.75 211 ARG B C 1
ATOM 4355 O O . ARG B 1 211 ? -21.625 -34.812 -29.828 1 95.75 211 ARG B O 1
ATOM 4362 N N . GLU B 1 212 ? -22.891 -34 -31.375 1 95 212 GLU B N 1
ATOM 4363 C CA . GLU B 1 212 ? -24.125 -34.406 -30.734 1 95 212 GLU B CA 1
ATOM 4364 C C . GLU B 1 212 ? -24.312 -35.906 -30.797 1 95 212 GLU B C 1
ATOM 4366 O O . GLU B 1 212 ? -25.062 -36.5 -30.016 1 95 212 GLU B O 1
ATOM 4371 N N . ASP B 1 213 ? -23.75 -36.562 -31.781 1 95.19 213 ASP B N 1
ATOM 4372 C CA . ASP B 1 213 ? -23.922 -38 -31.953 1 95.19 213 ASP B CA 1
ATOM 4373 C C . ASP B 1 213 ? -23.031 -38.781 -31 1 95.19 213 ASP B C 1
ATOM 4375 O O . ASP B 1 213 ? -23.094 -40 -30.953 1 95.19 213 ASP B O 1
ATOM 4379 N N . LEU B 1 214 ? -22.141 -38.125 -30.391 1 94.5 214 LEU B N 1
ATOM 4380 C CA . LEU B 1 214 ? -21.266 -38.75 -29.391 1 94.5 214 LEU B CA 1
ATOM 4381 C C . LEU B 1 214 ? -21.672 -38.312 -27.984 1 94.5 214 LEU B C 1
ATOM 4383 O O . LEU B 1 214 ? -22.328 -37.281 -27.797 1 94.5 214 LEU B O 1
ATOM 4387 N N . GLU B 1 215 ? -21.359 -39.125 -26.969 1 91.19 215 GLU B N 1
ATOM 4388 C CA . GLU B 1 215 ? -21.719 -38.812 -25.594 1 91.19 215 GLU B CA 1
ATOM 4389 C C . GLU B 1 215 ? -20.562 -39.156 -24.641 1 91.19 215 GLU B C 1
ATOM 4391 O O . GLU B 1 215 ? -19.688 -39.938 -24.984 1 91.19 215 GLU B O 1
ATOM 4396 N N . GLY B 1 216 ? -20.625 -38.469 -23.484 1 90.31 216 GLY B N 1
ATOM 4397 C CA . GLY B 1 216 ? -19.688 -38.781 -22.422 1 90.31 216 GLY B CA 1
ATOM 4398 C C . GLY B 1 216 ? -18.234 -38.625 -22.828 1 90.31 216 GLY B C 1
ATOM 4399 O O . GLY B 1 216 ? -17.844 -37.594 -23.375 1 90.31 216 GLY B O 1
ATOM 4400 N N . GLU B 1 217 ? -17.484 -39.562 -22.547 1 91.19 217 GLU B N 1
ATOM 4401 C CA . GLU B 1 217 ? -16.047 -39.562 -22.766 1 91.19 217 GLU B CA 1
ATOM 4402 C C . GLU B 1 217 ? -15.719 -39.5 -24.25 1 91.19 217 GLU B C 1
ATOM 4404 O O . GLU B 1 217 ? -14.758 -38.844 -24.656 1 91.19 217 GLU B O 1
ATOM 4409 N N . ALA B 1 218 ? -16.5 -40.156 -25.047 1 94.25 218 ALA B N 1
ATOM 4410 C CA . ALA B 1 218 ? -16.25 -40.156 -26.484 1 94.25 218 ALA B CA 1
ATOM 4411 C C . ALA B 1 218 ? -16.406 -38.781 -27.078 1 94.25 218 ALA B C 1
ATOM 4413 O O . ALA B 1 218 ? -15.625 -38.375 -27.938 1 94.25 218 ALA B O 1
ATOM 4414 N N . GLN B 1 219 ? -17.438 -38.062 -26.609 1 95.81 219 GLN B N 1
ATOM 4415 C CA . GLN B 1 219 ? -17.656 -36.688 -27.078 1 95.81 219 GLN B CA 1
ATOM 4416 C C . GLN B 1 219 ? -16.516 -35.781 -26.656 1 95.81 219 GLN B C 1
ATOM 4418 O O . GLN B 1 219 ? -16.047 -34.938 -27.453 1 95.81 219 GLN B O 1
ATOM 4423 N N . GLU B 1 220 ? -16.125 -35.969 -25.438 1 95.94 220 GLU B N 1
ATOM 4424 C CA . GLU B 1 220 ? -15.039 -35.125 -24.922 1 95.94 220 GLU B CA 1
ATOM 4425 C C . GLU B 1 220 ? -13.734 -35.406 -25.656 1 95.94 220 GLU B C 1
ATOM 4427 O O . GLU B 1 220 ? -13.016 -34.5 -26.031 1 95.94 220 GLU B O 1
ATOM 4432 N N . THR B 1 221 ? -13.445 -36.656 -25.844 1 96.75 221 THR B N 1
ATOM 4433 C CA . THR B 1 221 ? -12.219 -37.062 -26.516 1 96.75 221 THR B CA 1
ATOM 4434 C C . THR B 1 221 ? -12.18 -36.531 -27.938 1 96.75 221 THR B C 1
ATOM 4436 O O . THR B 1 221 ? -11.164 -35.969 -28.359 1 96.75 221 THR B O 1
ATOM 4439 N N . GLU B 1 222 ? -13.289 -36.656 -28.609 1 97 222 GLU B N 1
ATOM 4440 C CA . GLU B 1 222 ? -13.359 -36.125 -29.969 1 97 222 GLU B CA 1
ATOM 4441 C C . GLU B 1 222 ? -13.148 -34.625 -30.016 1 97 222 GLU B C 1
ATOM 4443 O O . GLU B 1 222 ? -12.406 -34.125 -30.859 1 97 222 GLU B O 1
ATOM 4448 N N . LEU B 1 223 ? -13.82 -33.969 -29.141 1 97.62 223 LEU B N 1
ATOM 4449 C CA . LEU B 1 223 ? -13.734 -32.5 -29.062 1 97.62 223 LEU B CA 1
ATOM 4450 C C . LEU B 1 223 ? -12.289 -32.062 -28.859 1 97.62 223 LEU B C 1
ATOM 4452 O O . LEU B 1 223 ? -11.789 -31.203 -29.578 1 97.62 223 LEU B O 1
ATOM 4456 N N . ILE B 1 224 ? -11.633 -32.656 -27.922 1 98.12 224 ILE B N 1
ATOM 4457 C CA . ILE B 1 224 ? -10.281 -32.25 -27.547 1 98.12 224 ILE B CA 1
ATOM 4458 C C . ILE B 1 224 ? -9.305 -32.625 -28.656 1 98.12 224 ILE B C 1
ATOM 4460 O O . ILE B 1 224 ? -8.438 -31.828 -29.031 1 98.12 224 ILE B O 1
ATOM 4464 N N . GLN B 1 225 ? -9.438 -33.781 -29.203 1 97.69 225 GLN B N 1
ATOM 4465 C CA . GLN B 1 225 ? -8.516 -34.219 -30.234 1 97.69 225 GLN B CA 1
ATOM 4466 C C . GLN B 1 225 ? -8.727 -33.438 -31.531 1 97.69 225 GLN B C 1
ATOM 4468 O O . GLN B 1 225 ? -7.777 -33.156 -32.25 1 97.69 225 GLN B O 1
ATOM 4473 N N . ARG B 1 226 ? -10.008 -33 -31.781 1 97.62 226 ARG B N 1
ATOM 4474 C CA . ARG B 1 226 ? -10.258 -32.094 -32.875 1 97.62 226 ARG B CA 1
ATOM 4475 C C . ARG B 1 226 ? -9.555 -30.75 -32.688 1 97.62 226 ARG B C 1
ATOM 4477 O O . ARG B 1 226 ? -8.922 -30.219 -33.594 1 97.62 226 ARG B O 1
ATOM 4484 N N . PHE B 1 227 ? -9.648 -30.297 -31.547 1 97.81 227 PHE B N 1
ATOM 4485 C CA . PHE B 1 227 ? -8.938 -29.094 -31.156 1 97.81 227 PHE B CA 1
ATOM 4486 C C . PHE B 1 227 ? -7.434 -29.25 -31.344 1 97.81 227 PHE B C 1
ATOM 4488 O O . PHE B 1 227 ? -6.773 -28.406 -31.938 1 97.81 227 PHE B O 1
ATOM 4495 N N . MET B 1 228 ? -6.934 -30.328 -30.828 1 98.38 228 MET B N 1
ATOM 4496 C CA . MET B 1 228 ? -5.5 -30.609 -30.906 1 98.38 228 MET B CA 1
ATOM 4497 C C . MET B 1 228 ? -5.043 -30.688 -32.375 1 98.38 228 MET B C 1
ATOM 4499 O O . MET B 1 228 ? -3.967 -30.188 -32.719 1 98.38 228 MET B O 1
ATOM 4503 N N . SER B 1 229 ? -5.832 -31.312 -33.188 1 97.75 229 SER B N 1
ATOM 4504 C CA . SER B 1 229 ? -5.492 -31.453 -34.594 1 97.75 229 SER B CA 1
ATOM 4505 C C . SER B 1 229 ? -5.477 -30.094 -35.281 1 97.75 229 SER B C 1
ATOM 4507 O O . SER B 1 229 ? -4.594 -29.828 -36.094 1 97.75 229 SER B O 1
ATOM 4509 N N . GLN B 1 230 ? -6.426 -29.312 -34.938 1 97.69 230 GLN B N 1
ATOM 4510 C CA . GLN B 1 230 ? -6.539 -28 -35.562 1 97.69 230 GLN B CA 1
ATOM 4511 C C . GLN B 1 230 ? -5.285 -27.156 -35.312 1 97.69 230 GLN B C 1
ATOM 4513 O O . GLN B 1 230 ? -4.863 -26.391 -36.188 1 97.69 230 GLN B O 1
ATOM 4518 N N . TYR B 1 231 ? -4.703 -27.328 -34.219 1 98.12 231 TYR B N 1
ATOM 4519 C CA . TYR B 1 231 ? -3.578 -26.469 -33.844 1 98.12 231 TYR B CA 1
ATOM 4520 C C . TYR B 1 231 ? -2.279 -27.25 -33.781 1 98.12 231 TYR B C 1
ATOM 4522 O O . TYR B 1 231 ? -1.247 -26.734 -33.344 1 98.12 231 TYR B O 1
ATOM 4530 N N . ASN B 1 232 ? -2.336 -28.547 -34.219 1 97.81 232 ASN B N 1
ATOM 4531 C CA . ASN B 1 232 ? -1.183 -29.438 -34.25 1 97.81 232 ASN B CA 1
ATOM 4532 C C . ASN B 1 232 ? -0.488 -29.531 -32.906 1 97.81 232 ASN B C 1
ATOM 4534 O O . ASN B 1 232 ? 0.731 -29.375 -32.812 1 97.81 232 ASN B O 1
ATOM 4538 N N . LEU B 1 233 ? -1.269 -29.781 -31.828 1 98.56 233 LEU B N 1
ATOM 4539 C CA . LEU B 1 233 ? -0.753 -29.906 -30.469 1 98.56 233 LEU B CA 1
ATOM 4540 C C . LEU B 1 233 ? -0.209 -31.312 -30.219 1 98.56 233 LEU B C 1
ATOM 4542 O O . LEU B 1 233 ? -0.739 -32.281 -30.75 1 98.56 233 LEU B O 1
ATOM 4546 N N . GLU B 1 234 ? 0.814 -31.359 -29.438 1 98.38 234 GLU B N 1
ATOM 4547 C CA . GLU B 1 234 ? 1.36 -32.656 -29.031 1 98.38 234 GLU B CA 1
ATOM 4548 C C . GLU B 1 234 ? 0.613 -33.219 -27.828 1 98.38 234 GLU B C 1
ATOM 4550 O O . GLU B 1 234 ? 0.253 -34.375 -27.797 1 98.38 234 GLU B O 1
ATOM 4555 N N . TRP B 1 235 ? 0.365 -32.344 -26.844 1 98.69 235 TRP B N 1
ATOM 4556 C CA . TRP B 1 235 ? -0.307 -32.781 -25.625 1 98.69 235 TRP B CA 1
ATOM 4557 C C . TRP B 1 235 ? -1.367 -31.75 -25.203 1 98.69 235 TRP B C 1
ATOM 4559 O O . TRP B 1 235 ? -1.183 -30.547 -25.375 1 98.69 235 TRP B O 1
ATOM 4569 N N . PHE B 1 236 ? -2.465 -32.219 -24.719 1 98.75 236 PHE B N 1
ATOM 4570 C CA . PHE B 1 236 ? -3.502 -31.469 -24.031 1 98.75 236 PHE B CA 1
ATOM 4571 C C . PHE B 1 236 ? -3.82 -32.094 -22.688 1 98.75 236 PHE B C 1
ATOM 4573 O O . PHE B 1 236 ? -4.078 -33.312 -22.594 1 98.75 236 PHE B O 1
ATOM 4580 N N . ALA B 1 237 ? -3.75 -31.328 -21.703 1 98.62 237 ALA B N 1
ATOM 4581 C CA . ALA B 1 237 ? -3.898 -31.906 -20.375 1 98.62 237 ALA B CA 1
ATOM 4582 C C . ALA B 1 237 ? -4.766 -31 -19.484 1 98.62 237 ALA B C 1
ATOM 4584 O O . ALA B 1 237 ? -4.863 -29.797 -19.719 1 98.62 237 ALA B O 1
ATOM 4585 N N . GLY B 1 238 ? -5.359 -31.562 -18.469 1 98 238 GLY B N 1
ATOM 4586 C CA . GLY B 1 238 ? -6.168 -30.875 -17.484 1 98 238 GLY B CA 1
ATOM 4587 C C . GLY B 1 238 ? -6.656 -31.781 -16.375 1 98 238 GLY B C 1
ATOM 4588 O O . GLY B 1 238 ? -6.254 -32.938 -16.297 1 98 238 GLY B O 1
ATOM 4589 N N . THR B 1 239 ? -7.379 -31.156 -15.508 1 96.56 239 THR B N 1
ATOM 4590 C CA . THR B 1 239 ? -7.895 -31.906 -14.367 1 96.56 239 THR B CA 1
ATOM 4591 C C . THR B 1 239 ? -9.422 -31.828 -14.32 1 96.56 239 THR B C 1
ATOM 4593 O O . THR B 1 239 ? -10.023 -30.953 -14.93 1 96.56 239 THR B O 1
ATOM 4596 N N . THR B 1 240 ? -9.953 -32.812 -13.734 1 94.5 240 THR B N 1
ATOM 4597 C CA . THR B 1 240 ? -11.383 -32.844 -13.438 1 94.5 240 THR B CA 1
ATOM 4598 C C . THR B 1 240 ? -11.609 -33.031 -11.938 1 94.5 240 THR B C 1
ATOM 4600 O O . THR B 1 240 ? -11.023 -33.938 -11.32 1 94.5 240 THR B O 1
ATOM 4603 N N . ARG B 1 241 ? -12.445 -32.25 -11.453 1 90.56 241 ARG B N 1
ATOM 4604 C CA . ARG B 1 241 ? -12.883 -32.406 -10.062 1 90.56 241 ARG B CA 1
ATOM 4605 C C . ARG B 1 241 ? -14.281 -33 -9.992 1 90.56 241 ARG B C 1
ATOM 4607 O O . ARG B 1 241 ? -15.141 -32.688 -10.812 1 90.56 241 ARG B O 1
ATOM 4614 N N . SER B 1 242 ? -14.422 -33.844 -9.055 1 91 242 SER B N 1
ATOM 4615 C CA . SER B 1 242 ? -15.727 -34.438 -8.852 1 91 242 SER B CA 1
ATOM 4616 C C . SER B 1 242 ? -16.047 -34.562 -7.367 1 91 242 SER B C 1
ATOM 4618 O O . SER B 1 242 ? -15.172 -34.406 -6.516 1 91 242 SER B O 1
ATOM 4620 N N . HIS B 1 243 ? -17.297 -34.625 -7.125 1 90 243 HIS B N 1
ATOM 4621 C CA . HIS B 1 243 ? -17.797 -34.75 -5.766 1 90 243 HIS B CA 1
ATOM 4622 C C . HIS B 1 243 ? -18.703 -35.969 -5.629 1 90 243 HIS B C 1
ATOM 4624 O O . HIS B 1 243 ? -19.594 -36.188 -6.457 1 90 243 HIS B O 1
ATOM 4630 N N . SER B 1 244 ? -18.375 -36.781 -4.648 1 87.19 244 SER B N 1
ATOM 4631 C CA . SER B 1 244 ? -19.203 -37.938 -4.324 1 87.19 244 SER B CA 1
ATOM 4632 C C . SER B 1 244 ? -19.203 -38.219 -2.826 1 87.19 244 SER B C 1
ATOM 4634 O O . SER B 1 244 ? -18.141 -38.25 -2.197 1 87.19 244 SER B O 1
ATOM 4636 N N . GLN B 1 245 ? -20.438 -38.438 -2.242 1 83.5 245 GLN B N 1
ATOM 4637 C CA . GLN B 1 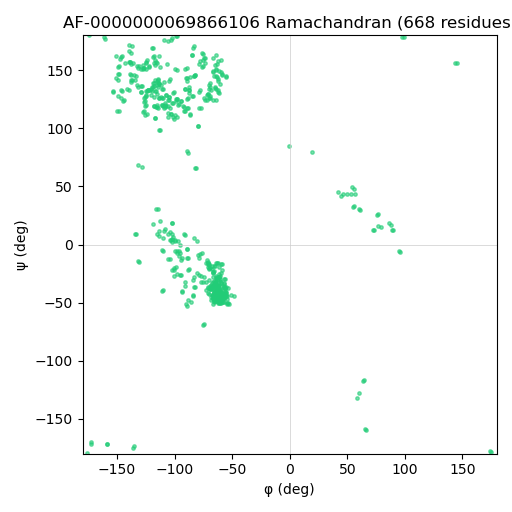245 ? -20.641 -38.844 -0.849 1 83.5 245 GLN B CA 1
ATOM 4638 C C . GLN B 1 245 ? -19.828 -37.938 0.089 1 83.5 245 GLN B C 1
ATOM 4640 O O . GLN B 1 245 ? -19.094 -38.469 0.94 1 83.5 245 GLN B O 1
ATOM 4645 N N . ASN B 1 246 ? -19.766 -36.688 -0.042 1 80.94 246 ASN B N 1
ATOM 4646 C CA . ASN B 1 246 ? -19.156 -35.656 0.825 1 80.94 246 ASN B CA 1
ATOM 4647 C C . ASN B 1 246 ? -17.641 -35.625 0.672 1 80.94 246 ASN B C 1
ATOM 4649 O O . ASN B 1 246 ? -16.922 -35.344 1.632 1 80.94 246 ASN B O 1
ATOM 4653 N N . GLN B 1 247 ? -17.188 -36.25 -0.389 1 88 247 GLN B N 1
ATOM 4654 C CA . GLN B 1 247 ? -15.766 -36.281 -0.677 1 88 247 GLN B CA 1
ATOM 4655 C C . GLN B 1 247 ? -15.461 -35.719 -2.057 1 88 247 GLN B C 1
ATOM 4657 O O . GLN B 1 247 ? -16.172 -36 -3.023 1 88 247 GLN B O 1
ATOM 4662 N N . ASN B 1 248 ? -14.484 -34.875 -2.037 1 90.44 248 ASN B N 1
ATOM 4663 C CA . ASN B 1 248 ? -14.008 -34.344 -3.314 1 90.44 248 ASN B CA 1
ATOM 4664 C C . ASN B 1 248 ? -12.906 -35.219 -3.896 1 90.44 248 ASN B C 1
ATOM 4666 O O . ASN B 1 248 ? -12.086 -35.781 -3.154 1 90.44 248 ASN B O 1
ATOM 4670 N N . TYR B 1 249 ? -12.938 -35.344 -5.223 1 93.94 249 TYR B N 1
ATOM 4671 C CA . TYR B 1 249 ? -11.922 -36.156 -5.918 1 93.94 249 TYR B CA 1
ATOM 4672 C C . TYR B 1 249 ? -11.266 -35.344 -7.027 1 93.94 249 TYR B C 1
ATOM 4674 O O . TYR B 1 249 ? -11.883 -34.406 -7.578 1 93.94 249 TYR B O 1
ATOM 4682 N N . LEU B 1 250 ? -10.055 -35.688 -7.277 1 95 250 LEU B N 1
ATOM 4683 C CA . LEU B 1 250 ? -9.312 -35.125 -8.398 1 95 250 LEU B CA 1
ATOM 4684 C C . LEU B 1 250 ? -8.875 -36.219 -9.367 1 95 250 LEU B C 1
ATOM 4686 O O . LEU B 1 250 ? -8.406 -37.281 -8.938 1 95 250 LEU B O 1
ATOM 4690 N N . SER B 1 251 ? -9.102 -36 -10.578 1 96.69 251 SER B N 1
ATOM 4691 C CA . SER B 1 251 ? -8.5 -36.812 -11.633 1 96.69 251 SER B CA 1
ATOM 4692 C C . SER B 1 251 ? -7.879 -35.938 -12.711 1 96.69 251 SER B C 1
ATOM 4694 O O . SER B 1 251 ? -8.203 -34.75 -12.82 1 96.69 251 SER B O 1
ATOM 4696 N N . GLY B 1 252 ? -6.926 -36.438 -13.375 1 97.75 252 GLY B N 1
ATOM 4697 C CA . GLY B 1 252 ? -6.293 -35.75 -14.492 1 97.75 252 GLY B CA 1
ATOM 4698 C C . GLY B 1 252 ? -6.477 -36.469 -15.812 1 97.75 252 GLY B C 1
ATOM 4699 O O . GLY B 1 252 ? -6.805 -37.656 -15.844 1 97.75 252 GLY B O 1
ATOM 4700 N N . TYR B 1 253 ? -6.379 -35.781 -16.828 1 98.19 253 TYR B N 1
ATOM 4701 C CA . TYR B 1 253 ? -6.414 -36.375 -18.156 1 98.19 253 TYR B CA 1
ATOM 4702 C C . TYR B 1 253 ? -5.281 -35.844 -19.016 1 98.19 253 TYR B C 1
ATOM 4704 O O . TYR B 1 253 ? -4.758 -34.75 -18.766 1 98.19 253 TYR B O 1
ATOM 4712 N N . LEU B 1 254 ? -4.875 -36.562 -19.922 1 98.62 254 LEU B N 1
ATOM 4713 C CA . LEU B 1 254 ? -3.816 -36.281 -20.875 1 98.62 254 LEU B CA 1
ATOM 4714 C C . LEU B 1 254 ? -4.141 -36.875 -22.25 1 98.62 254 LEU B C 1
ATOM 4716 O O . LEU B 1 254 ? -4.469 -38.062 -22.359 1 98.62 254 LEU B O 1
ATOM 4720 N N . TYR B 1 255 ? -4.133 -36 -23.203 1 98.38 255 TYR B N 1
ATOM 4721 C CA . TYR B 1 255 ? -4.449 -36.406 -24.562 1 98.38 255 TYR B CA 1
ATOM 4722 C C . TYR B 1 255 ? -3.25 -36.188 -25.484 1 98.38 255 TYR B C 1
ATOM 4724 O O . TYR B 1 255 ? -2.479 -35.25 -25.312 1 98.38 255 TYR B O 1
ATOM 4732 N N . THR B 1 256 ? -3.025 -37.094 -26.406 1 98.25 256 THR B N 1
ATOM 4733 C CA . THR B 1 256 ? -2.383 -36.812 -27.688 1 98.25 256 THR B CA 1
ATOM 4734 C C . THR B 1 256 ? -3.416 -36.75 -28.812 1 98.25 256 THR B C 1
ATOM 4736 O O . THR B 1 256 ? -4.621 -36.812 -28.562 1 98.25 256 THR B O 1
ATOM 4739 N N . GLN B 1 257 ? -2.996 -36.438 -29.953 1 96.56 257 GLN B N 1
ATOM 4740 C CA . GLN B 1 257 ? -3.941 -36.375 -31.047 1 96.56 257 GLN B CA 1
ATOM 4741 C C . GLN B 1 257 ? -4.645 -37.719 -31.266 1 96.56 257 GLN B C 1
ATOM 4743 O O . GLN B 1 257 ? -5.727 -37.75 -31.859 1 96.56 257 GLN B O 1
ATOM 4748 N N . ASN B 1 258 ? -4.066 -38.844 -30.688 1 95.12 258 ASN B N 1
ATOM 4749 C CA . ASN B 1 258 ? -4.594 -40.156 -31.016 1 95.12 258 ASN B CA 1
ATOM 4750 C C . ASN B 1 258 ? -4.848 -41 -29.766 1 95.12 258 ASN B C 1
ATOM 4752 O O . ASN B 1 258 ? -5.457 -42.062 -29.828 1 95.12 258 ASN B O 1
ATOM 4756 N N . GLU B 1 259 ? -4.297 -40.562 -28.719 1 96.62 259 GLU B N 1
ATOM 4757 C CA . GLU B 1 259 ? -4.418 -41.312 -27.484 1 96.62 259 GLU B CA 1
ATOM 4758 C C . GLU B 1 259 ? -4.98 -40.469 -26.344 1 96.62 259 GLU B C 1
ATOM 4760 O O . GLU B 1 259 ? -4.914 -39.25 -26.406 1 96.62 259 GLU B O 1
ATOM 4765 N N . TYR B 1 260 ? -5.551 -41.156 -25.422 1 96.12 260 TYR B N 1
ATOM 4766 C CA . TYR B 1 260 ? -6.125 -40.531 -24.234 1 96.12 260 TYR B CA 1
ATOM 4767 C C . TYR B 1 260 ? -5.875 -41.375 -22.984 1 96.12 260 TYR B C 1
ATOM 4769 O O . TYR B 1 260 ? -5.996 -42.594 -23.031 1 96.12 260 TYR B O 1
ATOM 4777 N N . GLN B 1 261 ? -5.441 -40.75 -21.922 1 97.44 261 GLN B N 1
ATOM 4778 C CA . GLN B 1 261 ? -5.332 -41.406 -20.625 1 97.44 261 GLN B CA 1
ATOM 4779 C C . GLN B 1 261 ? -5.953 -40.531 -19.531 1 97.44 261 GLN B C 1
ATOM 4781 O O . GLN B 1 261 ? -5.781 -39.312 -19.516 1 97.44 261 GLN B O 1
ATOM 4786 N N . GLN B 1 262 ? -6.691 -41.156 -18.656 1 97 262 GLN B N 1
ATOM 4787 C CA . GLN B 1 262 ? -7.234 -40.531 -17.453 1 97 262 GLN B CA 1
ATOM 4788 C C . GLN B 1 262 ? -6.723 -41.219 -16.203 1 97 262 GLN B C 1
ATOM 4790 O O . GLN B 1 262 ? -6.645 -42.438 -16.156 1 97 262 GLN B O 1
ATOM 4795 N N . SER B 1 263 ? -6.367 -40.5 -15.32 1 96.19 263 SER B N 1
ATOM 4796 C CA . SER B 1 263 ? -5.922 -41.062 -14.062 1 96.19 263 SER B CA 1
ATOM 4797 C C . SER B 1 263 ? -7.102 -41.562 -13.234 1 96.19 263 SER B C 1
ATOM 4799 O O . SER B 1 263 ? -8.25 -41.188 -13.484 1 96.19 263 SER B O 1
ATOM 4801 N N . GLU B 1 264 ? -6.746 -42.375 -12.258 1 94.44 264 GLU B N 1
ATOM 4802 C CA . GLU B 1 264 ? -7.734 -42.719 -11.234 1 94.44 264 GLU B CA 1
ATOM 4803 C C . GLU B 1 264 ? -8.141 -41.469 -10.438 1 94.44 264 GLU B C 1
ATOM 4805 O O . GLU B 1 264 ? -7.355 -40.531 -10.305 1 94.44 264 GLU B O 1
ATOM 4810 N N . LYS B 1 265 ? -9.336 -41.562 -10.008 1 94.44 265 LYS B N 1
ATOM 4811 C CA . LYS B 1 265 ? -9.797 -40.5 -9.086 1 94.44 265 LYS B CA 1
ATOM 4812 C C . LYS B 1 265 ? -9.109 -40.625 -7.73 1 94.44 265 LYS B C 1
ATOM 4814 O O . LYS B 1 265 ? -9.055 -41.719 -7.152 1 94.44 265 LYS B O 1
ATOM 4819 N N . ARG B 1 266 ? -8.602 -39.531 -7.34 1 92.94 266 ARG B N 1
ATOM 4820 C CA . ARG B 1 266 ? -7.941 -39.531 -6.039 1 92.94 266 ARG B CA 1
ATOM 4821 C C . ARG B 1 266 ? -8.695 -38.625 -5.062 1 92.94 266 ARG B C 1
ATOM 4823 O O . ARG B 1 266 ? -9.133 -37.531 -5.43 1 92.94 266 ARG B O 1
ATOM 4830 N N . PRO B 1 267 ? -8.875 -39.062 -3.852 1 90.88 267 PRO B N 1
ATOM 4831 C CA . PRO B 1 267 ? -9.531 -38.188 -2.865 1 90.88 267 PRO B CA 1
ATOM 4832 C C . PRO B 1 267 ? -8.742 -36.906 -2.59 1 90.88 267 PRO B C 1
ATOM 4834 O O . PRO B 1 267 ? -7.512 -36.938 -2.539 1 90.88 267 PRO B O 1
ATOM 4837 N N . LEU B 1 268 ? -9.5 -35.875 -2.457 1 90 268 LEU B N 1
ATOM 4838 C CA . LEU B 1 268 ? -8.891 -34.562 -2.256 1 90 268 LEU B CA 1
ATOM 4839 C C . LEU B 1 268 ? -9.148 -34.062 -0.844 1 90 268 LEU B C 1
ATOM 4841 O O . LEU B 1 268 ? -10.305 -34 -0.409 1 90 268 LEU B O 1
ATOM 4845 N N . LEU B 1 269 ? -8.172 -33.812 -0.091 1 82.06 269 LEU B N 1
ATOM 4846 C CA . LEU B 1 269 ? -8.219 -33.062 1.155 1 82.06 269 LEU B CA 1
ATOM 4847 C C . LEU B 1 269 ? -7.57 -31.703 0.989 1 82.06 269 LEU B C 1
ATOM 4849 O O . LEU B 1 269 ? -6.375 -31.609 0.709 1 82.06 269 LEU B O 1
ATOM 4853 N N . ASN B 1 270 ? -8.297 -30.641 1.199 1 83.81 270 ASN B N 1
ATOM 4854 C CA . ASN B 1 270 ? -7.828 -29.297 0.842 1 83.81 270 ASN B CA 1
ATOM 4855 C C . ASN B 1 270 ? -7.332 -28.531 2.064 1 83.81 270 ASN B C 1
ATOM 4857 O O . ASN B 1 270 ? -8.117 -28.203 2.959 1 83.81 270 ASN B O 1
ATOM 4861 N N . LEU B 1 271 ? -6.102 -28.359 2.098 1 83.25 271 LEU B N 1
ATOM 4862 C CA . LEU B 1 271 ? -5.512 -27.391 3.01 1 83.25 271 LEU B CA 1
ATOM 4863 C C . LEU B 1 271 ? -5.398 -26.016 2.346 1 83.25 271 LEU B C 1
ATOM 4865 O O . LEU B 1 271 ? -5.875 -25.016 2.889 1 83.25 271 LEU B O 1
ATOM 4869 N N . ASP B 1 272 ? -4.848 -25.938 1.208 1 84.75 272 ASP B N 1
ATOM 4870 C CA . ASP B 1 272 ? -4.699 -24.766 0.353 1 84.75 272 ASP B CA 1
ATOM 4871 C C . ASP B 1 272 ? -4.684 -25.156 -1.122 1 84.75 272 ASP B C 1
ATOM 4873 O O . ASP B 1 272 ? -3.723 -25.766 -1.599 1 84.75 272 ASP B O 1
ATOM 4877 N N . ARG B 1 273 ? -5.68 -24.719 -1.825 1 84.88 273 ARG B N 1
ATOM 4878 C CA . ARG B 1 273 ? -5.82 -25.219 -3.186 1 84.88 273 ARG B CA 1
ATOM 4879 C C . ARG B 1 273 ? -5.168 -24.281 -4.191 1 84.88 273 ARG B C 1
ATOM 4881 O O . ARG B 1 273 ? -4.992 -24.641 -5.359 1 84.88 273 ARG B O 1
ATOM 4888 N N . ILE B 1 274 ? -4.848 -23.125 -3.801 1 87.56 274 ILE B N 1
ATOM 4889 C CA . ILE B 1 274 ? -4.27 -22.172 -4.746 1 87.56 274 ILE B CA 1
ATOM 4890 C C . ILE B 1 274 ? -2.92 -22.688 -5.238 1 87.56 274 ILE B C 1
ATOM 4892 O O . ILE B 1 274 ? -2.072 -23.094 -4.438 1 87.56 274 ILE B O 1
ATOM 4896 N N . GLY B 1 275 ? -2.736 -22.812 -6.504 1 88.56 275 GLY B N 1
ATOM 4897 C CA . GLY B 1 275 ? -1.487 -23.281 -7.086 1 88.56 275 GLY B CA 1
ATOM 4898 C C . GLY B 1 275 ? -1.479 -24.766 -7.375 1 88.56 275 GLY B C 1
ATOM 4899 O O . GLY B 1 275 ? -0.551 -25.281 -8.008 1 88.56 275 GLY B O 1
ATOM 4900 N N . ALA B 1 276 ? -2.525 -25.516 -6.992 1 90.06 276 ALA B N 1
ATOM 4901 C CA . ALA B 1 276 ? -2.553 -26.969 -7.188 1 90.06 276 ALA B CA 1
ATOM 4902 C C . ALA B 1 276 ? -2.613 -27.312 -8.672 1 90.06 276 ALA B C 1
ATOM 4904 O O . ALA B 1 276 ? -2.066 -28.344 -9.094 1 90.06 276 ALA B O 1
ATOM 4905 N N . GLY B 1 277 ? -3.258 -26.453 -9.445 1 94.69 277 GLY B N 1
ATOM 4906 C CA . GLY B 1 277 ? -3.24 -26.656 -10.883 1 94.69 277 GLY B CA 1
ATOM 4907 C C . GLY B 1 277 ? -1.848 -26.562 -11.484 1 94.69 277 GLY B C 1
ATOM 4908 O O . GLY B 1 277 ? -1.514 -27.312 -12.406 1 94.69 277 GLY B O 1
ATOM 4909 N N . ASP B 1 278 ? -1.084 -25.703 -10.906 1 96.94 278 ASP B N 1
ATOM 4910 C CA . ASP B 1 278 ? 0.295 -25.562 -11.359 1 96.94 278 ASP B CA 1
ATOM 4911 C C . ASP B 1 278 ? 1.113 -26.812 -11.039 1 96.94 278 ASP B C 1
ATOM 4913 O O . ASP B 1 278 ? 2.021 -27.172 -11.781 1 96.94 278 ASP B O 1
ATOM 4917 N N . ALA B 1 279 ? 0.799 -27.438 -9.953 1 96.81 279 ALA B N 1
ATOM 4918 C CA . ALA B 1 279 ? 1.473 -28.688 -9.586 1 96.81 279 ALA B CA 1
ATOM 4919 C C . ALA B 1 279 ? 1.165 -29.797 -10.594 1 96.81 279 ALA B C 1
ATOM 4921 O O . ALA B 1 279 ? 2.057 -30.547 -10.984 1 96.81 279 ALA B O 1
ATOM 4922 N N . TYR B 1 280 ? -0.111 -29.891 -10.938 1 97.94 280 TYR B N 1
ATOM 4923 C CA . TYR B 1 280 ? -0.479 -30.844 -11.969 1 97.94 280 TYR B CA 1
ATOM 4924 C C . TYR B 1 280 ? 0.288 -30.578 -13.258 1 97.94 280 TYR B C 1
ATOM 4926 O O . TYR B 1 280 ? 0.856 -31.5 -13.852 1 97.94 280 TYR B O 1
ATOM 4934 N N . ALA B 1 281 ? 0.327 -29.297 -13.648 1 98.5 281 ALA B N 1
ATOM 4935 C CA . ALA B 1 281 ? 1.031 -28.922 -14.867 1 98.5 281 ALA B CA 1
ATOM 4936 C C . ALA B 1 281 ? 2.512 -29.266 -14.781 1 98.5 281 ALA B C 1
ATOM 4938 O O . ALA B 1 281 ? 3.092 -29.781 -15.75 1 98.5 281 ALA B O 1
ATOM 4939 N N . ALA B 1 282 ? 3.104 -29.047 -13.617 1 98.56 282 ALA B N 1
ATOM 4940 C CA . ALA B 1 282 ? 4.508 -29.406 -13.414 1 98.56 282 ALA B CA 1
ATOM 4941 C C . ALA B 1 282 ? 4.73 -30.906 -13.594 1 98.56 282 ALA B C 1
ATOM 4943 O O . ALA B 1 282 ? 5.711 -31.328 -14.211 1 98.56 282 ALA B O 1
ATOM 4944 N N . GLY B 1 283 ? 3.832 -31.672 -13.047 1 98.56 283 GLY B N 1
ATOM 4945 C CA . GLY B 1 283 ? 3.928 -33.125 -13.211 1 98.56 283 GLY B CA 1
ATOM 4946 C C . GLY B 1 283 ? 3.863 -33.562 -14.656 1 98.56 283 GLY B C 1
ATOM 4947 O O . GLY B 1 283 ? 4.629 -34.438 -15.078 1 98.56 283 GLY B O 1
ATOM 4948 N N . ILE B 1 284 ? 2.949 -33 -15.391 1 98.69 284 ILE B N 1
ATOM 4949 C CA . ILE B 1 284 ? 2.793 -33.312 -16.797 1 98.69 284 ILE B CA 1
ATOM 4950 C C . ILE B 1 284 ? 4.07 -32.969 -17.562 1 98.69 284 ILE B C 1
ATOM 4952 O O . ILE B 1 284 ? 4.59 -33.781 -18.328 1 98.69 284 ILE B O 1
ATOM 4956 N N . LEU B 1 285 ? 4.586 -31.75 -17.297 1 98.75 285 LEU B N 1
ATOM 4957 C CA . LEU B 1 285 ? 5.77 -31.297 -18.016 1 98.75 285 LEU B CA 1
ATOM 4958 C C . LEU B 1 285 ? 6.992 -32.125 -17.641 1 98.75 285 LEU B C 1
ATOM 4960 O O . LEU B 1 285 ? 7.867 -32.375 -18.469 1 98.75 285 LEU B O 1
ATOM 4964 N N . TYR B 1 286 ? 7.059 -32.5 -16.406 1 98.56 286 TYR B N 1
ATOM 4965 C CA . TYR B 1 286 ? 8.133 -33.406 -16.016 1 98.56 286 TYR B CA 1
ATOM 4966 C C . TYR B 1 286 ? 8.047 -34.719 -16.766 1 98.56 286 TYR B C 1
ATOM 4968 O O . TYR B 1 286 ? 9.047 -35.188 -17.328 1 98.56 286 TYR B O 1
ATOM 4976 N N . GLY B 1 287 ? 6.867 -35.344 -16.781 1 98.5 287 GLY B N 1
ATOM 4977 C CA . GLY B 1 287 ? 6.684 -36.562 -17.562 1 98.5 287 GLY B CA 1
ATOM 4978 C C . GLY B 1 287 ? 7.047 -36.406 -19.031 1 98.5 287 GLY B C 1
ATOM 4979 O O . GLY B 1 287 ? 7.66 -37.281 -19.625 1 98.5 287 GLY B O 1
ATOM 4980 N N . TYR B 1 288 ? 6.625 -35.25 -19.578 1 98.12 288 TYR B N 1
ATOM 4981 C CA . TYR B 1 288 ? 6.98 -34.938 -20.969 1 98.12 288 TYR B CA 1
ATOM 4982 C C . TYR B 1 288 ? 8.492 -34.938 -21.141 1 98.12 288 TYR B C 1
ATOM 4984 O O . TYR B 1 288 ? 9.016 -35.5 -22.094 1 98.12 288 TYR B O 1
ATOM 4992 N N . SER B 1 289 ? 9.188 -34.281 -20.203 1 98.12 289 SER B N 1
ATOM 4993 C CA . SER B 1 289 ? 10.641 -34.156 -20.281 1 98.12 289 SER B CA 1
ATOM 4994 C C . SER B 1 289 ? 11.336 -35.5 -20.125 1 98.12 289 SER B C 1
ATOM 4996 O O . SER B 1 289 ? 12.453 -35.688 -20.609 1 98.12 289 SER B O 1
ATOM 4998 N N . GLN B 1 290 ? 10.664 -36.438 -19.469 1 97.69 290 GLN B N 1
ATOM 4999 C CA . GLN B 1 290 ? 11.234 -37.781 -19.234 1 97.69 290 GLN B CA 1
ATOM 5000 C C . GLN B 1 290 ? 10.789 -38.781 -20.297 1 97.69 290 GLN B C 1
ATOM 5002 O O . GLN B 1 290 ? 11.141 -39.938 -20.234 1 97.69 290 GLN B O 1
ATOM 5007 N N . ASN B 1 291 ? 9.992 -38.312 -21.219 1 97.62 291 ASN B N 1
ATOM 5008 C CA . ASN B 1 291 ? 9.438 -39.156 -22.266 1 97.62 291 ASN B CA 1
ATOM 5009 C C . ASN B 1 291 ? 8.648 -40.344 -21.672 1 97.62 291 ASN B C 1
ATOM 5011 O O . ASN B 1 291 ? 8.781 -41.469 -22.109 1 97.62 291 ASN B O 1
ATOM 5015 N N . TRP B 1 292 ? 7.891 -40 -20.688 1 97.88 292 TRP B N 1
ATOM 5016 C CA . TRP B 1 292 ? 7.062 -41.031 -20.047 1 97.88 292 TRP B CA 1
ATOM 5017 C C . TRP B 1 292 ? 5.871 -41.375 -20.938 1 97.88 292 TRP B C 1
ATOM 5019 O O . TRP B 1 292 ? 5.504 -40.625 -21.844 1 97.88 292 TRP B O 1
ATOM 5029 N N . SER B 1 293 ? 5.305 -42.625 -20.656 1 97.81 293 SER B N 1
ATOM 5030 C CA . SER B 1 293 ? 4.004 -42.938 -21.219 1 97.81 293 SER B CA 1
ATOM 5031 C C . SER B 1 293 ? 2.922 -42 -20.703 1 97.81 293 SER B C 1
ATOM 5033 O O . SER B 1 293 ? 3.072 -41.406 -19.641 1 97.81 293 SER B O 1
ATOM 5035 N N . LEU B 1 294 ? 1.859 -41.844 -21.484 1 98.12 294 LEU B N 1
ATOM 5036 C CA . LEU B 1 294 ? 0.756 -40.969 -21.078 1 98.12 294 LEU B CA 1
ATOM 5037 C C . LEU B 1 294 ? 0.217 -41.406 -19.703 1 98.12 294 LEU B C 1
ATOM 5039 O O . LEU B 1 294 ? -0.082 -40.531 -18.875 1 98.12 294 LEU B O 1
ATOM 5043 N N . GLU B 1 295 ? 0.097 -42.719 -19.531 1 97.81 295 GLU B N 1
ATOM 5044 C CA . GLU B 1 295 ? -0.442 -43.25 -18.281 1 97.81 295 GLU B CA 1
ATOM 5045 C C . GLU B 1 295 ? 0.423 -42.844 -17.094 1 97.81 295 GLU B C 1
ATOM 5047 O O . GLU B 1 295 ? -0.09 -42.344 -16.078 1 97.81 295 GLU B O 1
ATOM 5052 N N . LYS B 1 296 ? 1.696 -43 -17.234 1 98 296 LYS B N 1
ATOM 5053 C CA . LYS B 1 296 ? 2.6 -42.656 -16.141 1 98 296 LYS B CA 1
ATOM 5054 C C . LYS B 1 296 ? 2.582 -41.156 -15.867 1 98 296 LYS B C 1
ATOM 5056 O O . LYS B 1 296 ? 2.559 -40.719 -14.711 1 98 296 LYS B O 1
ATOM 5061 N N . ALA B 1 297 ? 2.588 -40.406 -16.922 1 98.38 297 ALA B N 1
ATOM 5062 C CA . ALA B 1 297 ? 2.621 -38.969 -16.797 1 98.38 297 ALA B CA 1
ATOM 5063 C C . ALA B 1 297 ? 1.377 -38.438 -16.078 1 98.38 297 ALA B C 1
ATOM 5065 O O . ALA B 1 297 ? 1.479 -37.656 -15.117 1 98.38 297 ALA B O 1
ATOM 5066 N N . VAL B 1 298 ? 0.211 -38.844 -16.516 1 98.56 298 VAL B N 1
ATOM 5067 C CA . VAL B 1 298 ? -1.037 -38.344 -15.969 1 98.56 298 VAL B CA 1
ATOM 5068 C C . VAL B 1 298 ? -1.222 -38.812 -14.531 1 98.56 298 VAL B C 1
ATOM 5070 O O . VAL B 1 298 ? -1.723 -38.094 -13.68 1 98.56 298 VAL B O 1
ATOM 5073 N N . THR B 1 299 ? -0.802 -40.094 -14.242 1 97.81 299 THR B N 1
ATOM 5074 C CA . THR B 1 299 ? -0.901 -40.625 -12.891 1 97.81 299 THR B CA 1
ATOM 5075 C C . THR B 1 299 ? -0.007 -39.844 -11.93 1 97.81 299 THR B C 1
ATOM 5077 O O . THR B 1 299 ? -0.46 -39.406 -10.867 1 97.81 299 THR B O 1
ATOM 5080 N N . PHE B 1 300 ? 1.214 -39.625 -12.344 1 97.5 300 PHE B N 1
ATOM 5081 C CA . PHE B 1 300 ? 2.17 -38.875 -11.547 1 97.5 300 PHE B CA 1
ATOM 5082 C C . PHE B 1 300 ? 1.667 -37.438 -11.305 1 97.5 300 PHE B C 1
ATOM 5084 O O . PHE B 1 300 ? 1.672 -36.969 -10.172 1 97.5 300 PHE B O 1
ATOM 5091 N N . ALA B 1 301 ? 1.257 -36.781 -12.352 1 98.5 301 ALA B N 1
ATOM 5092 C CA . ALA B 1 301 ? 0.797 -35.406 -12.281 1 98.5 301 ALA B CA 1
ATOM 5093 C C . ALA B 1 301 ? -0.406 -35.281 -11.352 1 98.5 301 ALA B C 1
ATOM 5095 O O . ALA B 1 301 ? -0.506 -34.312 -10.594 1 98.5 301 ALA B O 1
ATOM 5096 N N . THR B 1 302 ? -1.332 -36.219 -11.438 1 97.5 302 THR B N 1
ATOM 5097 C CA . THR B 1 302 ? -2.531 -36.156 -10.609 1 97.5 302 THR B CA 1
ATOM 5098 C C . THR B 1 302 ? -2.168 -36.281 -9.133 1 97.5 302 THR B C 1
ATOM 5100 O O . THR B 1 302 ? -2.648 -35.5 -8.305 1 97.5 302 THR B O 1
ATOM 5103 N N . VAL B 1 303 ? -1.298 -37.188 -8.82 1 95.38 303 VAL B N 1
ATOM 5104 C CA . VAL B 1 303 ? -0.877 -37.375 -7.434 1 95.38 303 VAL B CA 1
ATOM 5105 C C . VAL B 1 303 ? -0.135 -36.125 -6.953 1 95.38 303 VAL B C 1
ATOM 5107 O O . VAL B 1 303 ? -0.337 -35.688 -5.824 1 95.38 303 VAL B O 1
ATOM 5110 N N . ASN B 1 304 ? 0.71 -35.625 -7.824 1 96.12 304 ASN B N 1
ATOM 5111 C CA . ASN B 1 304 ? 1.396 -34.375 -7.484 1 96.12 304 ASN B CA 1
ATOM 5112 C C . ASN B 1 304 ? 0.407 -33.25 -7.191 1 96.12 304 ASN B C 1
ATOM 5114 O O . ASN B 1 304 ? 0.582 -32.5 -6.23 1 96.12 304 ASN B O 1
ATOM 5118 N N . GLY B 1 305 ? -0.655 -33.094 -8.047 1 96.19 305 GLY B N 1
ATOM 5119 C CA . GLY B 1 305 ? -1.705 -32.125 -7.809 1 96.19 305 GLY B CA 1
ATOM 5120 C C . GLY B 1 305 ? -2.414 -32.312 -6.48 1 96.19 305 GLY B C 1
ATOM 5121 O O . GLY B 1 305 ? -2.703 -31.344 -5.773 1 96.19 305 GLY B O 1
ATOM 5122 N N . VAL B 1 306 ? -2.686 -33.562 -6.168 1 93.56 306 VAL B N 1
ATOM 5123 C CA . VAL B 1 306 ? -3.354 -33.875 -4.914 1 93.56 306 VAL B CA 1
ATOM 5124 C C . VAL B 1 306 ? -2.471 -33.469 -3.736 1 93.56 306 VAL B C 1
ATOM 5126 O O . VAL B 1 306 ? -2.939 -32.844 -2.793 1 93.56 306 VAL B O 1
ATOM 5129 N N . LEU B 1 307 ? -1.218 -33.844 -3.834 1 92.56 307 LEU B N 1
ATOM 5130 C CA . LEU B 1 307 ? -0.276 -33.5 -2.771 1 92.56 307 LEU B CA 1
ATOM 5131 C C . LEU B 1 307 ? -0.172 -31.984 -2.598 1 92.56 307 LEU B C 1
ATOM 5133 O O . LEU B 1 307 ? -0.063 -31.5 -1.474 1 92.56 307 LEU B O 1
ATOM 5137 N N . ALA B 1 308 ? -0.194 -31.297 -3.67 1 93.31 308 ALA B N 1
ATOM 5138 C CA . ALA B 1 308 ? -0.084 -29.844 -3.617 1 93.31 308 ALA B CA 1
ATOM 5139 C C . ALA B 1 308 ? -1.225 -29.234 -2.807 1 93.31 308 ALA B C 1
ATOM 5141 O O . ALA B 1 308 ? -1.043 -28.219 -2.133 1 93.31 308 ALA B O 1
ATOM 5142 N N . HIS B 1 309 ? -2.408 -29.859 -2.836 1 92.06 309 HIS B N 1
ATOM 5143 C CA . HIS B 1 309 ? -3.561 -29.375 -2.082 1 92.06 309 HIS B CA 1
ATOM 5144 C C . HIS B 1 309 ? -3.309 -29.469 -0.581 1 92.06 309 HIS B C 1
ATOM 5146 O O . HIS B 1 309 ? -4.035 -28.859 0.208 1 92.06 309 HIS B O 1
ATOM 5152 N N . THR B 1 310 ? -2.348 -30.266 -0.194 1 89.12 310 THR B N 1
ATOM 5153 C CA . THR B 1 310 ? -2.084 -30.484 1.223 1 89.12 310 THR B CA 1
ATOM 5154 C C . THR B 1 310 ? -0.907 -29.641 1.694 1 89.12 310 THR B C 1
ATOM 5156 O O . THR B 1 310 ? -0.437 -29.797 2.824 1 89.12 310 THR B O 1
ATOM 5159 N N . ILE B 1 311 ? -0.36 -28.812 0.841 1 87.25 311 ILE B N 1
ATOM 5160 C CA . ILE B 1 311 ? 0.757 -27.938 1.161 1 87.25 311 ILE B CA 1
ATOM 5161 C C . ILE B 1 311 ? 0.264 -26.484 1.264 1 87.25 311 ILE B C 1
ATOM 5163 O O . ILE B 1 311 ? -0.421 -26 0.365 1 87.25 311 ILE B O 1
ATOM 5167 N N . GLN B 1 312 ? 0.596 -25.812 2.373 1 86.94 312 GLN B N 1
ATOM 5168 C CA . GLN B 1 312 ? 0.212 -24.422 2.547 1 86.94 312 GLN B CA 1
ATOM 5169 C C . GLN B 1 312 ? 0.977 -23.516 1.586 1 86.94 312 GLN B C 1
ATOM 5171 O O . GLN B 1 312 ? 2.197 -23.625 1.454 1 86.94 312 GLN B O 1
ATOM 5176 N N . GLY B 1 313 ? 0.196 -22.547 0.934 1 88.38 313 GLY B N 1
ATOM 5177 C CA . GLY B 1 313 ? 0.79 -21.656 -0.038 1 88.38 313 GLY B CA 1
ATOM 5178 C C . GLY B 1 313 ? 0.593 -22.109 -1.473 1 88.38 313 GLY B C 1
ATOM 5179 O O . GLY B 1 313 ? 0.121 -23.219 -1.719 1 88.38 313 GLY B O 1
ATOM 5180 N N . ASP B 1 314 ? 1.063 -21.375 -2.4 1 90.38 314 ASP B N 1
ATOM 5181 C CA . ASP B 1 314 ? 0.793 -21.594 -3.816 1 90.38 314 ASP B CA 1
ATOM 5182 C C . ASP B 1 314 ? 1.825 -22.547 -4.426 1 90.38 314 ASP B C 1
ATOM 5184 O O . ASP B 1 314 ? 1.591 -23.125 -5.488 1 90.38 314 ASP B O 1
ATOM 5188 N N . ILE B 1 315 ? 3.004 -22.672 -3.801 1 89.25 315 ILE B N 1
ATOM 5189 C CA . ILE B 1 315 ? 4.168 -23.266 -4.441 1 89.25 315 ILE B CA 1
ATOM 5190 C C . ILE B 1 315 ? 4.293 -24.734 -4.008 1 89.25 315 ILE B C 1
ATOM 5192 O O . ILE B 1 315 ? 4.609 -25.016 -2.852 1 89.25 315 ILE B O 1
ATOM 5196 N N . PRO B 1 316 ? 4.039 -25.609 -4.945 1 88.5 316 PRO B N 1
ATOM 5197 C CA . PRO B 1 316 ? 4.273 -27 -4.602 1 88.5 316 PRO B CA 1
ATOM 5198 C C . PRO B 1 316 ? 5.754 -27.328 -4.441 1 88.5 316 PRO B C 1
ATOM 5200 O O . PRO B 1 316 ? 6.562 -27 -5.312 1 88.5 316 PRO B O 1
ATOM 5203 N N . LEU B 1 317 ? 6.152 -27.938 -3.322 1 89.25 317 LEU B N 1
ATOM 5204 C CA . LEU B 1 317 ? 7.551 -28.25 -3.045 1 89.25 317 LEU B CA 1
ATOM 5205 C C . LEU B 1 317 ? 7.77 -29.766 -3.053 1 89.25 317 LEU B C 1
ATOM 5207 O O . LEU B 1 317 ? 8.742 -30.25 -2.477 1 89.25 317 LEU B O 1
ATOM 5211 N N . THR B 1 318 ? 6.848 -30.453 -3.68 1 92.5 318 THR B N 1
ATOM 5212 C CA . THR B 1 318 ? 6.961 -31.906 -3.752 1 92.5 318 THR B CA 1
ATOM 5213 C C . THR B 1 318 ? 8.188 -32.312 -4.57 1 92.5 318 THR B C 1
ATOM 5215 O O . THR B 1 318 ? 8.633 -31.562 -5.441 1 92.5 318 THR B O 1
ATOM 5218 N N . THR B 1 319 ? 8.695 -33.5 -4.281 1 92.81 319 THR B N 1
ATOM 5219 C CA . THR B 1 319 ? 9.773 -34.094 -5.051 1 92.81 319 THR B CA 1
ATOM 5220 C C . THR B 1 319 ? 9.289 -35.344 -5.781 1 92.81 319 THR B C 1
ATOM 5222 O O . THR B 1 319 ? 8.242 -35.906 -5.438 1 92.81 319 THR B O 1
ATOM 5225 N N . VAL B 1 320 ? 10.078 -35.719 -6.773 1 95.19 320 VAL B N 1
ATOM 5226 C CA . VAL B 1 320 ? 9.75 -36.969 -7.5 1 95.19 320 VAL B CA 1
ATOM 5227 C C . VAL B 1 320 ? 9.656 -38.125 -6.531 1 95.19 320 VAL B C 1
ATOM 5229 O O . VAL B 1 320 ? 8.734 -38.938 -6.621 1 95.19 320 VAL B O 1
ATOM 5232 N N . LYS B 1 321 ? 10.516 -38.156 -5.621 1 91.31 321 LYS B N 1
ATOM 5233 C CA . LYS B 1 321 ? 10.539 -39.219 -4.633 1 91.31 321 LYS B CA 1
ATOM 5234 C C . LYS B 1 321 ? 9.258 -39.25 -3.799 1 91.31 321 LYS B C 1
ATOM 5236 O O . LYS B 1 321 ? 8.68 -40.312 -3.551 1 91.31 321 LYS B O 1
ATOM 5241 N N . GLN B 1 322 ? 8.805 -38.125 -3.369 1 89.88 322 GLN B N 1
ATOM 5242 C CA . GLN B 1 322 ? 7.605 -38 -2.551 1 89.88 322 GLN B CA 1
ATOM 5243 C C . GLN B 1 322 ? 6.367 -38.469 -3.33 1 89.88 322 GLN B C 1
ATOM 5245 O O . GLN B 1 322 ? 5.516 -39.156 -2.801 1 89.88 322 GLN B O 1
ATOM 5250 N N . VAL B 1 323 ? 6.285 -38.062 -4.586 1 94.06 323 VAL B N 1
ATOM 5251 C CA . VAL B 1 323 ? 5.141 -38.406 -5.41 1 94.06 323 VAL B CA 1
ATOM 5252 C C . VAL B 1 323 ? 5.133 -39.938 -5.645 1 94.06 323 VAL B C 1
ATOM 5254 O O . VAL B 1 323 ? 4.098 -40.594 -5.496 1 94.06 323 VAL B O 1
ATOM 5257 N N . ASN B 1 324 ? 6.305 -40.438 -5.945 1 93.06 324 ASN B N 1
ATOM 5258 C CA . ASN B 1 324 ? 6.414 -41.875 -6.176 1 93.06 324 ASN B CA 1
ATOM 5259 C C . ASN B 1 324 ? 6.094 -42.688 -4.91 1 93.06 324 ASN B C 1
ATOM 5261 O O . ASN B 1 324 ? 5.531 -43.75 -4.988 1 93.06 324 ASN B O 1
ATOM 5265 N N . HIS B 1 325 ? 6.438 -42.125 -3.838 1 89 325 HIS B N 1
ATOM 5266 C CA . HIS B 1 325 ? 6.141 -42.812 -2.58 1 89 325 HIS B CA 1
ATOM 5267 C C . HIS B 1 325 ? 4.641 -42.969 -2.387 1 89 325 HIS B C 1
ATOM 5269 O O . HIS B 1 325 ? 4.176 -44.062 -1.998 1 89 325 HIS B O 1
ATOM 5275 N N . VAL B 1 326 ? 3.924 -41.938 -2.645 1 88.62 326 VAL B N 1
ATOM 5276 C CA . VAL B 1 326 ? 2.471 -42 -2.508 1 88.62 326 VAL B CA 1
ATOM 5277 C C . VAL B 1 326 ? 1.888 -42.969 -3.527 1 88.62 326 VAL B C 1
ATOM 5279 O O . VAL B 1 326 ? 0.93 -43.688 -3.232 1 88.62 326 VAL B O 1
ATOM 5282 N N . LEU B 1 327 ? 2.475 -43.031 -4.703 1 89.56 327 LEU B N 1
ATOM 5283 C CA . LEU B 1 327 ? 2.016 -43.938 -5.762 1 89.56 327 LEU B CA 1
ATOM 5284 C C . LEU B 1 327 ? 2.279 -45.406 -5.395 1 89.56 327 LEU B C 1
ATOM 5286 O O . LEU B 1 327 ? 1.43 -46.25 -5.621 1 89.56 327 LEU B O 1
ATOM 5290 N N . GLU B 1 328 ? 3.373 -45.594 -4.789 1 86.06 328 GLU B N 1
ATOM 5291 C CA . GLU B 1 328 ? 3.809 -46.969 -4.516 1 86.06 328 GLU B CA 1
ATOM 5292 C C . GLU B 1 328 ? 3.301 -47.438 -3.158 1 86.06 328 GLU B C 1
ATOM 5294 O O . GLU B 1 328 ? 3.074 -48.625 -2.963 1 86.06 328 GLU B O 1
ATOM 5299 N N . HIS B 1 329 ? 3.199 -46.469 -2.242 1 80.69 329 HIS B N 1
ATOM 5300 C CA . HIS B 1 329 ? 2.795 -46.812 -0.879 1 80.69 329 HIS B CA 1
ATOM 5301 C C . HIS B 1 329 ? 1.688 -45.875 -0.395 1 80.69 329 HIS B C 1
ATOM 5303 O O . HIS B 1 329 ? 1.89 -45.094 0.54 1 80.69 329 HIS B O 1
ATOM 5309 N N . PRO B 1 330 ? 0.53 -45.938 -0.921 1 72 330 PRO B N 1
ATOM 5310 C CA . PRO B 1 330 ? -0.534 -44.969 -0.649 1 72 330 PRO B CA 1
ATOM 5311 C C . PRO B 1 330 ? -0.944 -44.938 0.822 1 72 330 PRO B C 1
ATOM 5313 O O . PRO B 1 330 ? -1.479 -43.938 1.298 1 72 330 PRO B O 1
ATOM 5316 N N . ASN B 1 331 ? -0.643 -45.969 1.572 1 65.31 331 ASN B N 1
ATOM 5317 C CA . ASN B 1 331 ? -1.138 -46.031 2.943 1 65.31 331 ASN B CA 1
ATOM 5318 C C . ASN B 1 331 ? -0.053 -45.656 3.949 1 65.31 331 ASN B C 1
ATOM 5320 O O . ASN B 1 331 ? -0.252 -45.781 5.16 1 65.31 331 ASN B O 1
ATOM 5324 N N . ILE B 1 332 ? 1.075 -45.219 3.459 1 54.31 332 ILE B N 1
ATOM 5325 C CA . ILE B 1 332 ? 2.154 -44.875 4.383 1 54.31 332 ILE B CA 1
ATOM 5326 C C . ILE B 1 332 ? 2.082 -43.406 4.746 1 54.31 332 ILE B C 1
ATOM 5328 O O . ILE B 1 332 ? 2.131 -42.531 3.869 1 54.31 332 ILE B O 1
ATOM 5332 N N . ASP B 1 333 ? 1.889 -43.094 6 1 60 333 ASP B N 1
ATOM 5333 C CA . ASP B 1 333 ? 1.648 -41.719 6.434 1 60 333 ASP B CA 1
ATOM 5334 C C . ASP B 1 333 ? 2.918 -41.094 7.008 1 60 333 ASP B C 1
ATOM 5336 O O . ASP B 1 333 ? 2.975 -39.875 7.23 1 60 333 ASP B O 1
ATOM 5340 N N . LEU B 1 334 ? 3.85 -41.938 7.441 1 54.47 334 LEU B N 1
ATOM 5341 C CA . LEU B 1 334 ? 5.07 -41.406 8.047 1 54.47 334 LEU B CA 1
ATOM 5342 C C . LEU B 1 334 ? 6.305 -41.969 7.332 1 54.47 334 LEU B C 1
ATOM 5344 O O . LEU B 1 334 ? 6.422 -43.188 7.121 1 54.47 334 LEU B O 1
ATOM 5348 N N . ILE B 1 335 ? 7.078 -41.156 6.773 1 50.97 335 ILE B N 1
ATOM 5349 C CA . ILE B 1 335 ? 8.336 -41.562 6.16 1 50.97 335 ILE B CA 1
ATOM 5350 C C . ILE B 1 335 ? 9.508 -41.125 7.047 1 50.97 335 ILE B C 1
ATOM 5352 O O . ILE B 1 335 ? 9.617 -39.938 7.406 1 50.97 335 ILE B O 1
ATOM 5356 N N . ARG B 1 336 ? 10.352 -42.094 7.723 1 47.22 336 ARG B N 1
ATOM 5357 C CA . ARG B 1 336 ? 11.57 -41.812 8.461 1 47.22 336 ARG B CA 1
ATOM 5358 C C . ARG B 1 336 ? 12.805 -42.156 7.625 1 47.22 336 ARG B C 1
ATOM 5360 O O . ARG B 1 336 ? 12.844 -43.156 6.934 1 47.22 336 ARG B O 1
#

Secondary structure (DSSP, 8-state):
-EEEEE---EEEEE-GGG--GGG-SEEEEEEE-HHHHHHHHHHHTT-EEEEEEEE-SSHHHHHHHHHHHHTTEE-TTEEE-SS---EEEEE--BTTBPPEEEEE--TTSTTTT--GGGS-HHHHHTS-SEEEEETHHHHH-HHHHHHHHHHHHHHHHTT-EEEEE----GGG-TTS-HHHHHHHHHHHGGG-SEEE--HHIIIIIT-----TT--HHHHHHHHHHHHHHHHT-SEEEEEEEEEETTEEEEEEEEE-SS-EEEPPPEEE--S--TTHHHHHHHHHHHHHHTT--HHHHHHHHHHHHHHHTTSSSS-----HHHHHHHHH-TT-----/-EEEEE---EEEEE-GGG--GGG-SEEEEEEE-HHHHHHHHHHHTT-EEEEEEEE-SSHHHHHHHHHHHHTTEE-TTEEE-SS---EEEEE--BTTBPPEEEEE--TTSTTTT--GGGS-HHHHHTT-SEEEEETHHHHH-HHHHHHHHHHHHHHHHTT-EEEEE----GGG-TTS-HHHHHHHHHHHGGG-SEEE--HHIIIIIT-----TT--HHHHHHHHHHHHHHHHT-SEEEEEEEEEETTEEEEEEEEE-SS-EEEPPPEEE--S--TTHHHHHHHHHHHHHHTT--HHHHHHHHHHHHHHHTTSSSS-----HHHHHHHHH-TT-----

pLDDT: mean 93.35, std 7.73, range [46.84, 98.88]